Protein AF-A0A7C5YAV9-F1 (afdb_monomer)

Mean predicted aligned error: 12.01 Å

Radius of gyration: 31.58 Å; Cα contacts (8 Å, |Δi|>4): 943; chains: 1; bounding box: 75×51×92 Å

pLDDT: mean 89.32, std 7.73, range [30.41, 98.19]

Foldseek 3Di:
DVCVVVVQDDPHDGDPNVVLQVQQDDPPASHHPDFAWEWEQDPVRDTDTDDGHHLVCQFWAAWAQAQDPVVQWGFQDFAADDPVSAHTRHTYTYHQPPVTQCVRVLCVVVLVVQCVVCVVLVHHDDRSVCVVVVQKGKGWDKDKDADAAFKDKMKIGTDWMKIKGWDPAWDWDDQPNDIDTHTDIDIDTRPDDTGHMGMDMKGKHKFKDQLPDDPLLLVLLVLLLLLLCCPPVVDDLQQWAWDWDDDPSIIMIMIMGNDHDCPVVVDPLVVSLVSLVPDDDDPVSLVSSCVRPVVSSVVCVVVSVPCVSNSVSNNSVSVRVQQVQWDWFDFVPDTDIFGQFDLVVLEKEKDKAWFALDPVFLKTKIKIWMGNRDDIDIDIFIATNQETPDDPVVVVVVVVVSVVVVHAYEYAALVVRLVRCSSNNVVVSNVVVVVCVVVVRYDHLQVLVCVLVVDRDDLVRVCVSRVQDAPADPVNLVVVSVVSSVVVDDNVVRRVVPPVNVVNNSSRRVSVRSSSVVSSRRSVRSVVPPD

Organism: Caldiarchaeum subterraneum (NCBI:txid311458)

Structure (mmCIF, N/CA/C/O backbone):
data_AF-A0A7C5YAV9-F1
#
_entry.id   AF-A0A7C5YAV9-F1
#
loop_
_atom_site.group_PDB
_atom_site.id
_atom_site.type_symbol
_atom_site.label_atom_id
_atom_site.label_alt_id
_atom_site.label_comp_id
_atom_site.label_asym_id
_atom_site.label_entity_id
_atom_site.label_seq_id
_atom_site.pdbx_PDB_ins_code
_atom_site.Cartn_x
_atom_site.Cartn_y
_atom_site.Cartn_z
_atom_site.occupancy
_atom_site.B_iso_or_equiv
_atom_site.auth_seq_id
_atom_site.auth_comp_id
_atom_site.auth_asym_id
_atom_site.auth_atom_id
_atom_site.pdbx_PDB_model_num
ATOM 1 N N . MET A 1 1 ? -4.143 15.969 16.681 1.00 59.38 1 MET A N 1
ATOM 2 C CA . MET A 1 1 ? -4.217 14.499 16.832 1.00 59.38 1 MET A CA 1
ATOM 3 C C . MET A 1 1 ? -3.298 13.827 15.828 1.00 59.38 1 MET A C 1
ATOM 5 O O . MET A 1 1 ? -2.277 13.326 16.264 1.00 59.38 1 MET A O 1
ATOM 9 N N . PHE A 1 2 ? -3.525 14.004 14.522 1.00 70.06 2 PHE A N 1
ATOM 10 C CA . PHE A 1 2 ? -2.700 13.416 13.451 1.00 70.06 2 PHE A CA 1
ATOM 11 C C . PHE A 1 2 ? -1.171 13.583 13.608 1.00 70.06 2 PHE A C 1
ATOM 13 O O . PHE A 1 2 ? -0.433 12.607 13.569 1.00 70.06 2 PHE A O 1
ATOM 20 N N . LEU A 1 3 ? -0.667 14.796 13.882 1.00 77.19 3 LEU A N 1
ATOM 21 C CA . LEU A 1 3 ? 0.782 15.008 14.066 1.00 77.19 3 LEU A CA 1
ATOM 22 C C . LEU A 1 3 ? 1.363 14.291 15.301 1.00 77.19 3 LEU A C 1
ATOM 24 O O . LEU A 1 3 ? 2.540 13.940 15.287 1.00 77.19 3 LEU A O 1
ATOM 28 N N . ARG A 1 4 ? 0.562 14.056 16.351 1.00 77.88 4 ARG A N 1
ATOM 29 C CA . ARG A 1 4 ? 0.992 13.296 17.541 1.00 77.88 4 ARG A CA 1
ATOM 30 C C . ARG A 1 4 ? 1.054 11.805 17.254 1.00 77.88 4 ARG A C 1
ATOM 32 O O . ARG A 1 4 ? 2.011 11.157 17.655 1.00 77.88 4 ARG A O 1
ATOM 39 N N . GLU A 1 5 ? 0.068 11.284 16.528 1.00 76.00 5 GLU A N 1
ATOM 40 C CA . GLU A 1 5 ? 0.023 9.881 16.094 1.00 76.00 5 GLU A CA 1
ATOM 41 C C . GLU A 1 5 ? 1.211 9.531 15.188 1.00 76.00 5 GLU A C 1
ATOM 43 O O . GLU A 1 5 ? 1.797 8.462 15.323 1.00 76.00 5 GLU A O 1
ATOM 48 N N . LEU A 1 6 ? 1.638 10.472 14.340 1.00 73.00 6 LEU A N 1
ATOM 49 C CA . LEU A 1 6 ? 2.844 10.339 13.514 1.00 73.00 6 LEU A CA 1
ATOM 50 C C . LEU A 1 6 ? 4.156 10.623 14.271 1.00 73.00 6 LEU A C 1
ATOM 52 O O . LEU A 1 6 ? 5.236 10.582 13.679 1.00 73.00 6 LEU A O 1
ATOM 56 N N . GLY A 1 7 ? 4.094 10.966 15.562 1.00 82.06 7 GLY A N 1
ATOM 57 C CA . GLY A 1 7 ? 5.267 11.323 16.364 1.00 82.06 7 GLY A CA 1
ATOM 58 C C . GLY A 1 7 ? 5.987 12.595 15.894 1.00 82.06 7 GLY A C 1
ATOM 59 O O . GLY A 1 7 ? 7.171 12.780 16.189 1.00 82.06 7 GLY A O 1
ATOM 60 N N . LEU A 1 8 ? 5.308 13.469 15.144 1.00 84.44 8 LEU A N 1
ATOM 61 C CA . LEU A 1 8 ? 5.834 14.743 14.634 1.00 84.44 8 LEU A CA 1
ATOM 62 C C . LEU A 1 8 ? 5.650 15.893 15.633 1.00 84.44 8 LEU A C 1
ATOM 64 O O . LEU A 1 8 ? 6.381 16.879 15.576 1.00 84.44 8 LEU A O 1
ATOM 68 N N . GLU A 1 9 ? 4.716 15.769 16.573 1.00 89.12 9 GLU A N 1
ATOM 69 C CA . GLU A 1 9 ? 4.463 16.750 17.631 1.00 89.12 9 GLU A CA 1
ATOM 70 C C . GLU A 1 9 ? 4.343 16.066 18.997 1.00 89.12 9 GLU A C 1
ATOM 72 O O . GLU A 1 9 ? 3.747 14.997 19.113 1.00 89.12 9 GLU A O 1
ATOM 77 N N . SER A 1 10 ? 4.912 16.697 20.024 1.00 86.81 10 SER A N 1
ATOM 78 C CA . SER A 1 10 ? 4.734 16.345 21.434 1.00 86.81 10 SER A CA 1
ATOM 79 C C . SER A 1 10 ? 4.568 17.633 22.231 1.00 86.81 10 SER A C 1
ATOM 81 O O . SER A 1 10 ? 5.338 18.575 22.044 1.00 86.81 10 SER A O 1
ATOM 83 N N . ASP A 1 11 ? 3.575 17.673 23.119 1.00 84.75 11 ASP A N 1
ATOM 84 C CA . ASP A 1 11 ? 3.366 18.757 24.092 1.00 84.75 11 ASP A CA 1
ATOM 85 C C . ASP A 1 11 ? 3.339 20.181 23.502 1.00 84.75 11 ASP A C 1
ATOM 87 O O . ASP A 1 11 ? 3.795 21.145 24.112 1.00 84.75 11 ASP A O 1
ATOM 91 N N . GLY A 1 12 ? 2.780 20.330 22.301 1.00 82.00 12 GLY A N 1
ATOM 92 C CA . GLY A 1 12 ? 2.641 21.603 21.595 1.00 82.00 12 GLY A CA 1
ATOM 93 C C . GLY A 1 12 ? 3.882 22.030 20.807 1.00 82.00 12 GLY A C 1
ATOM 94 O O . GLY A 1 12 ? 3.889 23.129 20.254 1.00 82.00 12 GLY A O 1
ATOM 95 N N . ALA A 1 13 ? 4.917 21.187 20.723 1.00 86.62 13 ALA A N 1
ATOM 96 C CA . ALA A 1 13 ? 6.144 21.458 19.981 1.00 86.62 13 ALA A CA 1
ATOM 97 C C . ALA A 1 13 ? 6.459 20.356 18.960 1.00 86.62 13 ALA A C 1
ATOM 99 O O . ALA A 1 13 ? 6.230 19.169 19.190 1.00 86.62 13 ALA A O 1
ATOM 100 N N . LEU A 1 14 ? 7.051 20.744 17.825 1.00 87.38 14 LEU A N 1
ATOM 101 C CA . LEU A 1 14 ? 7.543 19.771 16.853 1.00 87.38 14 LEU A CA 1
ATOM 102 C C . LEU A 1 14 ? 8.675 18.939 17.464 1.00 87.38 14 LEU A C 1
ATOM 104 O O . LEU A 1 14 ? 9.670 19.482 17.963 1.00 87.38 14 LEU A O 1
ATOM 108 N N . THR A 1 15 ? 8.550 17.620 17.350 1.00 89.69 15 THR A N 1
ATOM 109 C CA . THR A 1 15 ? 9.641 16.686 17.636 1.00 89.69 15 THR A CA 1
ATOM 110 C C . THR A 1 15 ? 10.769 16.883 16.618 1.00 89.69 15 THR A C 1
ATOM 112 O O . THR A 1 15 ? 10.635 17.629 15.644 1.00 89.69 15 THR A O 1
ATOM 115 N N . GLN A 1 16 ? 11.903 16.198 16.789 1.00 85.56 16 GLN A N 1
ATOM 116 C CA . GLN A 1 16 ? 12.960 16.237 15.774 1.00 85.56 16 GLN A CA 1
ATOM 117 C C . GLN A 1 16 ? 12.449 15.772 14.398 1.00 85.56 16 GLN A C 1
ATOM 119 O O . GLN A 1 16 ? 12.814 16.357 13.379 1.00 85.56 16 GLN A O 1
ATOM 124 N N . ASN A 1 17 ? 11.560 14.776 14.377 1.00 81.94 17 ASN A N 1
ATOM 125 C CA . ASN A 1 17 ? 10.916 14.301 13.156 1.00 81.94 17 ASN A CA 1
ATOM 126 C C . ASN A 1 17 ? 9.983 15.365 12.573 1.00 81.94 17 ASN A C 1
ATOM 128 O O . ASN A 1 17 ? 10.038 15.609 11.372 1.00 81.94 17 ASN A O 1
ATOM 132 N N . GLY A 1 18 ? 9.210 16.062 13.411 1.00 86.00 18 GLY A N 1
ATOM 133 C CA . GLY A 1 18 ? 8.367 17.178 12.973 1.00 86.00 18 GLY A CA 1
ATOM 134 C C . GLY A 1 18 ? 9.159 18.338 12.374 1.00 86.00 18 GLY A C 1
ATOM 135 O O . GLY A 1 18 ? 8.798 18.856 11.321 1.00 86.00 18 GLY A O 1
ATOM 136 N N . LYS A 1 19 ? 10.287 18.711 12.991 1.00 87.19 19 LYS A N 1
ATOM 137 C CA . LYS A 1 19 ? 11.187 19.748 12.458 1.00 87.19 19 LYS A CA 1
ATOM 138 C C . LYS A 1 19 ? 11.809 19.325 11.130 1.00 87.19 19 LYS A C 1
ATOM 140 O O . LYS A 1 19 ? 11.861 20.124 10.201 1.00 87.19 19 LYS A O 1
ATOM 145 N N . ASN A 1 20 ? 12.256 18.073 11.030 1.00 82.25 20 ASN A N 1
ATOM 146 C CA . ASN A 1 20 ? 12.792 17.527 9.787 1.00 82.25 20 ASN A CA 1
ATOM 147 C C . ASN A 1 20 ? 11.730 17.493 8.684 1.00 82.25 20 ASN A C 1
ATOM 149 O O . ASN A 1 20 ? 12.048 17.820 7.546 1.00 82.25 20 ASN A O 1
ATOM 153 N N . ALA A 1 21 ? 10.489 17.129 9.016 1.00 82.88 21 ALA A N 1
ATOM 154 C CA . ALA A 1 21 ? 9.389 17.128 8.064 1.00 82.88 21 ALA A CA 1
ATOM 155 C C . ALA A 1 21 ? 9.089 18.538 7.557 1.00 82.88 21 ALA A C 1
ATOM 157 O O . ALA A 1 21 ? 9.045 18.751 6.352 1.00 82.88 21 ALA A O 1
ATOM 158 N N . TRP A 1 22 ? 9.004 19.517 8.461 1.00 83.88 22 TRP A N 1
ATOM 159 C CA . TRP A 1 22 ? 8.814 20.920 8.095 1.00 83.88 22 TRP A CA 1
ATOM 160 C C . TRP A 1 22 ? 9.917 21.452 7.167 1.00 83.88 22 TRP A C 1
ATOM 162 O O . TRP A 1 22 ? 9.627 22.141 6.197 1.00 83.88 22 TRP A O 1
ATOM 172 N N . LEU A 1 23 ? 11.181 21.107 7.432 1.00 82.56 23 LEU A N 1
ATOM 173 C CA . LEU A 1 23 ? 12.323 21.537 6.613 1.00 82.56 23 LEU A CA 1
ATOM 174 C C . LEU A 1 23 ? 12.375 20.889 5.224 1.00 82.56 23 LEU A C 1
ATOM 176 O O . LEU A 1 23 ? 13.027 21.429 4.332 1.00 82.56 23 LEU A O 1
ATOM 180 N N . LYS A 1 24 ? 11.759 19.716 5.067 1.00 83.19 24 LYS A N 1
ATOM 181 C CA . LYS A 1 24 ? 11.771 18.939 3.824 1.00 83.19 24 LYS A CA 1
ATOM 182 C C . LYS A 1 24 ? 10.514 19.111 2.983 1.00 83.19 24 LYS A C 1
ATOM 184 O O . LYS A 1 24 ? 10.499 18.679 1.839 1.00 83.19 24 LYS A O 1
ATOM 189 N N . MET A 1 25 ? 9.461 19.694 3.547 1.00 80.00 25 MET A N 1
ATOM 190 C CA . MET A 1 25 ? 8.178 19.852 2.877 1.00 80.00 25 MET A CA 1
ATOM 191 C C . MET A 1 25 ? 8.297 20.897 1.760 1.00 80.00 25 MET A C 1
ATOM 193 O O . MET A 1 25 ? 8.152 22.094 2.002 1.00 80.00 25 MET A O 1
ATOM 197 N N . ASN A 1 26 ? 8.580 20.437 0.542 1.00 72.81 26 ASN A N 1
ATOM 198 C CA . ASN A 1 26 ? 8.627 21.254 -0.668 1.00 72.81 26 ASN A CA 1
ATOM 199 C C . ASN A 1 26 ? 7.556 20.803 -1.667 1.00 72.81 26 ASN A C 1
ATOM 201 O O . ASN A 1 26 ? 7.001 19.716 -1.557 1.00 72.81 26 ASN A O 1
ATOM 205 N N . PHE A 1 27 ? 7.274 21.648 -2.660 1.00 65.25 27 PHE A N 1
ATOM 206 C CA . PHE A 1 27 ? 6.243 21.385 -3.672 1.00 65.25 27 PHE A CA 1
ATOM 207 C C . PHE A 1 27 ? 6.517 20.157 -4.550 1.00 65.25 27 PHE A C 1
ATOM 209 O O . PHE A 1 27 ? 5.569 19.569 -5.054 1.00 65.25 27 PHE A O 1
ATOM 216 N N . TYR A 1 28 ? 7.788 19.804 -4.758 1.00 66.88 28 TYR A N 1
ATOM 217 C CA . TYR A 1 28 ? 8.193 18.798 -5.747 1.00 66.88 28 TYR A CA 1
ATOM 218 C C . TYR A 1 28 ? 8.819 17.541 -5.139 1.00 66.88 28 TYR A C 1
ATOM 220 O O . TYR A 1 28 ? 8.929 16.535 -5.828 1.00 66.88 28 TYR A O 1
ATOM 228 N N . GLU A 1 29 ? 9.249 17.592 -3.877 1.00 77.69 29 GLU A N 1
ATOM 229 C CA . GLU A 1 29 ? 9.851 16.452 -3.183 1.00 77.69 29 GLU A CA 1
ATOM 230 C C . GLU A 1 29 ? 9.916 16.681 -1.671 1.00 77.69 29 GLU A C 1
ATOM 232 O O . GLU A 1 29 ? 10.023 17.815 -1.196 1.00 77.69 29 GLU A O 1
ATOM 237 N N . PHE A 1 30 ? 9.945 15.591 -0.907 1.00 82.75 30 PHE A N 1
ATOM 238 C CA . PHE A 1 30 ? 10.221 15.621 0.525 1.00 82.75 30 PHE A CA 1
ATOM 239 C C . PHE A 1 30 ? 11.737 15.593 0.822 1.00 82.75 30 PHE A C 1
ATOM 241 O O . PHE A 1 30 ? 12.285 14.659 1.421 1.00 82.75 30 PHE A O 1
ATOM 248 N N . ALA A 1 31 ? 12.452 16.640 0.409 1.00 83.44 31 ALA A N 1
ATOM 249 C CA . ALA A 1 31 ? 13.910 16.761 0.535 1.00 83.44 31 ALA A CA 1
ATOM 250 C C . ALA A 1 31 ? 14.339 18.185 0.945 1.00 83.44 31 ALA A C 1
ATOM 252 O O . ALA A 1 31 ? 13.501 19.077 0.995 1.00 83.44 31 ALA A O 1
ATOM 253 N N . PRO A 1 32 ? 15.613 18.447 1.300 1.00 80.62 32 PRO A N 1
ATOM 254 C CA . PRO A 1 32 ? 16.084 19.812 1.543 1.00 80.62 32 PRO A CA 1
ATOM 255 C C . PRO A 1 32 ? 15.843 20.739 0.333 1.00 80.62 32 PRO A C 1
ATOM 257 O O . PRO A 1 32 ? 15.923 20.273 -0.798 1.00 80.62 32 PRO A O 1
ATOM 260 N N . PRO A 1 33 ? 15.642 22.056 0.532 1.00 78.75 33 PRO A N 1
ATOM 261 C CA . PRO A 1 33 ? 15.220 22.991 -0.523 1.00 78.75 33 PRO A CA 1
ATOM 262 C C . PRO A 1 33 ? 16.325 23.358 -1.537 1.00 78.75 33 PRO A C 1
ATOM 264 O O . PRO A 1 33 ? 16.240 24.382 -2.212 1.00 78.75 33 PRO A O 1
ATOM 267 N N . TYR A 1 34 ? 17.397 22.570 -1.620 1.00 83.19 34 TYR A N 1
ATOM 268 C CA . TYR A 1 34 ? 18.500 22.766 -2.555 1.00 83.19 34 TYR A CA 1
ATOM 269 C C . TYR A 1 34 ? 18.697 21.514 -3.410 1.00 83.19 34 TYR A C 1
ATOM 271 O O . TYR A 1 34 ? 18.717 20.391 -2.899 1.00 83.19 34 TYR A O 1
ATOM 279 N N . GLY A 1 35 ? 18.881 21.736 -4.712 1.00 85.94 35 GLY A N 1
ATOM 280 C CA . GLY A 1 35 ? 19.121 20.677 -5.682 1.00 85.94 35 GLY A CA 1
ATOM 281 C C . GLY A 1 35 ? 20.553 20.146 -5.657 1.00 85.94 35 GLY A C 1
ATOM 282 O O . GLY A 1 35 ? 21.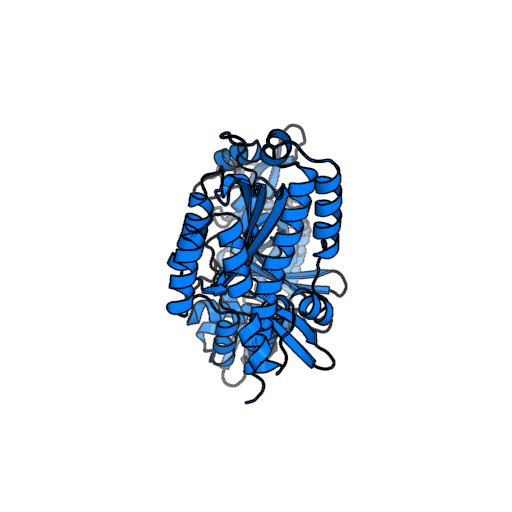476 20.726 -5.070 1.00 85.94 35 GLY A O 1
ATOM 283 N N . ILE A 1 36 ? 20.730 19.018 -6.326 1.00 92.12 36 ILE A N 1
ATOM 284 C CA . ILE A 1 36 ? 22.006 18.354 -6.551 1.00 92.12 36 ILE A CA 1
ATOM 285 C C . ILE A 1 36 ? 22.640 18.959 -7.804 1.00 92.12 36 ILE A C 1
ATOM 287 O O . ILE A 1 36 ? 21.991 19.106 -8.841 1.00 92.12 36 ILE A O 1
ATOM 291 N N . LYS A 1 37 ? 23.920 19.328 -7.716 1.00 95.62 37 LYS A N 1
ATOM 292 C CA . LYS A 1 37 ? 24.609 19.994 -8.825 1.00 95.62 37 LYS A CA 1
ATOM 293 C C . LYS A 1 37 ? 24.788 19.052 -10.008 1.00 95.62 37 LYS A C 1
ATOM 295 O O . LYS A 1 37 ? 25.087 17.877 -9.828 1.00 95.62 37 LYS A O 1
ATOM 300 N N . ARG A 1 38 ? 24.671 19.572 -11.224 1.00 96.44 38 ARG A N 1
ATOM 301 C CA . ARG A 1 38 ? 24.863 18.791 -12.446 1.00 96.44 38 ARG A CA 1
ATOM 302 C C . ARG A 1 38 ? 25.878 19.482 -13.341 1.00 96.44 38 ARG A C 1
ATOM 304 O O . ARG A 1 38 ? 25.714 20.647 -13.686 1.00 96.44 38 ARG A O 1
ATOM 311 N N . TRP A 1 39 ? 26.924 18.765 -13.732 1.00 97.06 39 TRP A N 1
ATOM 312 C CA . TRP A 1 39 ? 27.980 19.293 -14.595 1.00 97.06 39 TRP A CA 1
ATOM 313 C C . TRP A 1 39 ? 28.096 18.493 -15.877 1.00 97.06 39 TRP A C 1
ATOM 315 O O . TRP A 1 39 ? 27.915 17.282 -15.875 1.00 97.06 39 TRP A O 1
ATOM 325 N N . ARG A 1 40 ? 28.476 19.166 -16.959 1.00 96.06 40 ARG A N 1
ATOM 326 C CA . ARG A 1 40 ? 28.846 18.540 -18.224 1.00 96.06 40 ARG A CA 1
ATOM 327 C C . ARG A 1 40 ? 30.333 18.708 -18.485 1.00 96.06 40 ARG A C 1
ATOM 329 O O . ARG A 1 40 ? 30.847 19.820 -18.368 1.00 96.06 40 ARG A O 1
ATOM 336 N N . VAL A 1 41 ? 30.998 17.636 -18.899 1.00 95.50 41 VAL A N 1
ATOM 337 C CA . VAL A 1 41 ? 32.387 17.697 -19.360 1.00 95.50 41 VAL A CA 1
ATOM 338 C C . VAL A 1 41 ? 32.430 18.260 -20.786 1.00 95.50 41 VAL A C 1
ATOM 340 O O . VAL A 1 41 ? 31.816 17.707 -21.699 1.00 95.50 41 VAL A O 1
ATOM 343 N N . GLY A 1 42 ? 33.157 19.357 -20.980 1.00 90.12 42 GLY A N 1
ATOM 344 C CA . GLY A 1 42 ? 33.438 19.960 -22.280 1.00 90.12 42 GLY A CA 1
ATOM 345 C C . GLY A 1 42 ? 34.455 19.162 -23.099 1.00 90.12 42 GLY A C 1
ATOM 346 O O . GLY A 1 42 ? 35.095 18.222 -22.610 1.00 90.12 42 GLY A O 1
ATOM 347 N N . ASP A 1 43 ? 34.622 19.548 -24.363 1.00 83.94 43 ASP A N 1
ATOM 348 C CA . ASP A 1 43 ? 35.590 18.917 -25.270 1.00 83.94 43 ASP A CA 1
ATOM 349 C C . ASP A 1 43 ? 37.040 19.139 -24.807 1.00 83.94 43 ASP A C 1
ATOM 351 O O . ASP A 1 43 ? 37.878 18.248 -24.941 1.00 83.94 43 ASP A O 1
ATOM 355 N N . ASP A 1 44 ? 37.304 20.283 -24.171 1.00 85.38 44 ASP A N 1
ATOM 356 C CA . ASP A 1 44 ? 38.575 20.664 -23.543 1.00 85.38 44 ASP A CA 1
ATOM 357 C C . ASP A 1 44 ? 38.782 20.060 -22.139 1.00 85.38 44 ASP A C 1
ATOM 359 O O . ASP A 1 44 ? 39.811 20.291 -21.507 1.00 85.38 44 ASP A O 1
ATOM 363 N N . GLY A 1 45 ? 37.813 19.285 -21.639 1.00 82.00 45 GLY A N 1
ATOM 364 C CA . GLY A 1 45 ? 37.829 18.702 -20.295 1.00 82.00 45 GLY A CA 1
ATOM 365 C C . GLY A 1 45 ? 37.334 19.639 -19.188 1.00 82.00 45 GLY A C 1
ATOM 366 O O . GLY A 1 45 ? 37.304 19.232 -18.026 1.00 82.00 45 GLY A O 1
ATOM 367 N N . SER A 1 46 ? 36.919 20.868 -19.515 1.00 91.25 46 SER A N 1
ATOM 368 C CA . SER A 1 46 ? 36.326 21.792 -18.543 1.00 91.25 46 SER A CA 1
ATOM 369 C C . SER A 1 46 ? 34.950 21.310 -18.063 1.00 91.25 46 SER A C 1
ATOM 371 O O . SER A 1 46 ? 34.267 20.545 -18.741 1.00 91.25 46 SER A O 1
ATOM 373 N N . LEU A 1 47 ? 34.522 21.748 -16.876 1.00 93.56 47 LEU A N 1
ATOM 374 C CA . LEU A 1 47 ? 33.193 21.433 -16.344 1.00 93.56 47 LEU A CA 1
ATOM 375 C C . LEU A 1 47 ? 32.258 22.623 -16.527 1.00 93.56 47 LEU A C 1
ATOM 377 O O . LEU A 1 47 ? 32.440 23.673 -15.910 1.00 93.56 47 LEU A O 1
ATOM 381 N N . ARG A 1 48 ? 31.220 22.437 -17.340 1.00 93.69 48 ARG A N 1
ATOM 382 C CA . ARG A 1 48 ? 30.140 23.405 -17.524 1.00 93.69 48 ARG A CA 1
ATOM 383 C C . ARG A 1 48 ? 28.985 23.075 -16.588 1.00 93.69 48 ARG A C 1
ATOM 385 O O . ARG A 1 48 ? 28.550 21.930 -16.526 1.00 93.69 48 ARG A O 1
ATOM 392 N N . ASN A 1 49 ? 28.464 24.077 -15.889 1.00 94.75 49 ASN A N 1
ATOM 393 C CA . ASN A 1 49 ? 27.294 23.894 -15.037 1.00 94.75 49 ASN A CA 1
ATOM 394 C C . ASN A 1 49 ? 26.018 23.710 -15.880 1.00 94.75 49 ASN A C 1
ATOM 396 O O . ASN A 1 49 ? 25.829 24.419 -16.874 1.00 94.75 49 ASN A O 1
ATOM 400 N N . LEU A 1 50 ? 25.167 22.772 -15.475 1.00 94.88 50 LEU A N 1
ATOM 401 C CA . LEU A 1 50 ? 23.809 22.568 -15.979 1.00 94.88 50 LEU A CA 1
ATOM 402 C C . LEU A 1 50 ? 22.801 22.927 -14.876 1.00 94.88 50 LEU A C 1
ATOM 404 O O . LEU A 1 50 ? 23.188 23.267 -13.760 1.00 94.88 50 LEU A O 1
ATOM 408 N N . GLU A 1 51 ? 21.504 22.875 -15.185 1.00 92.81 51 GLU A N 1
ATOM 409 C CA . GLU A 1 51 ? 20.461 23.042 -14.165 1.00 92.81 51 GLU A CA 1
ATOM 410 C C . GLU A 1 51 ? 20.573 21.934 -13.113 1.00 92.81 51 GLU A C 1
ATOM 412 O O . GLU A 1 51 ? 20.783 20.767 -13.472 1.00 92.81 51 GLU A O 1
ATOM 417 N N . ASP A 1 52 ? 20.452 22.322 -11.842 1.00 93.19 52 ASP A N 1
ATOM 418 C CA . ASP A 1 52 ? 20.428 21.405 -10.704 1.00 93.19 52 ASP A CA 1
ATOM 419 C C . ASP A 1 52 ? 19.268 20.406 -10.846 1.00 93.19 52 ASP A C 1
ATOM 421 O O . ASP A 1 52 ? 18.225 20.721 -11.418 1.00 93.19 52 ASP A O 1
ATOM 425 N N . ILE A 1 53 ? 19.447 19.212 -10.289 1.00 92.94 53 ILE A N 1
ATOM 426 C CA . ILE A 1 53 ? 18.435 18.148 -10.282 1.00 92.94 53 ILE A CA 1
ATOM 427 C C . ILE A 1 53 ? 17.859 17.968 -8.874 1.00 92.94 53 ILE A C 1
ATOM 429 O O . ILE A 1 53 ? 18.513 18.309 -7.882 1.00 92.94 53 ILE A O 1
ATOM 433 N N . SER A 1 54 ? 16.648 17.425 -8.773 1.00 91.19 54 SER A N 1
ATOM 434 C CA . SER A 1 54 ? 16.040 17.076 -7.484 1.00 91.19 54 SER A CA 1
ATOM 435 C C . SER A 1 54 ? 16.700 15.833 -6.860 1.00 91.19 54 SER A C 1
ATOM 437 O O . SER A 1 54 ? 17.444 15.099 -7.523 1.00 91.19 54 SER A O 1
ATOM 439 N N . HIS A 1 55 ? 16.453 15.581 -5.571 1.00 89.38 55 HIS A N 1
ATOM 440 C CA . HIS A 1 55 ? 16.897 14.347 -4.902 1.00 89.38 55 HIS A CA 1
ATOM 441 C C . HIS A 1 55 ? 16.154 13.124 -5.445 1.00 89.38 55 HIS A C 1
ATOM 443 O O . HIS A 1 55 ? 16.753 12.051 -5.546 1.00 89.38 55 HIS A O 1
ATOM 449 N N . VAL A 1 56 ? 14.893 13.295 -5.848 1.00 89.69 56 VAL A N 1
ATOM 450 C CA . VAL A 1 56 ? 14.120 12.273 -6.575 1.00 89.69 56 VAL A CA 1
ATOM 451 C C . VAL A 1 56 ? 14.750 11.988 -7.940 1.00 89.69 56 VAL A C 1
ATOM 453 O O . VAL A 1 56 ? 15.059 10.838 -8.244 1.00 89.69 56 VAL A O 1
ATOM 456 N N . ASP A 1 57 ? 15.048 13.021 -8.735 1.00 92.56 57 ASP A N 1
ATOM 457 C CA . ASP A 1 57 ? 15.645 12.861 -10.067 1.00 92.56 57 ASP A CA 1
ATOM 458 C C . ASP A 1 57 ? 17.019 12.188 -10.002 1.00 92.56 57 ASP A C 1
ATOM 460 O O . ASP A 1 57 ? 17.342 11.385 -10.877 1.00 92.56 57 ASP A O 1
ATOM 464 N N . LEU A 1 58 ? 17.827 12.459 -8.967 1.00 93.69 58 LEU A N 1
ATOM 465 C CA . LEU A 1 58 ? 19.067 11.713 -8.742 1.00 93.69 58 LEU A CA 1
ATOM 466 C C . LEU A 1 58 ? 18.796 10.206 -8.758 1.00 93.69 58 LEU A C 1
ATOM 468 O O . LEU A 1 58 ? 19.451 9.471 -9.495 1.00 93.69 58 LEU A O 1
ATOM 472 N N . VAL A 1 59 ? 17.844 9.755 -7.943 1.00 92.69 59 VAL A N 1
ATOM 473 C CA . VAL A 1 59 ? 17.533 8.334 -7.760 1.00 92.69 59 VAL A CA 1
ATOM 474 C C . VAL A 1 59 ? 16.880 7.745 -9.011 1.00 92.69 59 VAL A C 1
ATOM 476 O O . VAL A 1 59 ? 17.272 6.663 -9.436 1.00 92.69 59 VAL A O 1
ATOM 479 N N . GLU A 1 60 ? 15.941 8.457 -9.631 1.00 92.06 60 GLU A N 1
ATOM 480 C CA . GLU A 1 60 ? 15.115 7.922 -10.722 1.00 92.06 60 GLU A CA 1
ATOM 481 C C . GLU A 1 60 ? 15.713 8.098 -12.123 1.00 92.06 60 GLU A C 1
ATOM 483 O O . GLU A 1 60 ? 15.360 7.350 -13.036 1.00 92.06 60 GLU A O 1
ATOM 488 N N . LYS A 1 61 ? 16.591 9.092 -12.321 1.00 94.25 61 LYS A N 1
ATOM 489 C CA . LYS A 1 61 ? 17.041 9.529 -13.659 1.00 94.25 61 LYS A CA 1
ATOM 490 C C . LYS A 1 61 ? 18.554 9.709 -13.792 1.00 94.25 61 LYS A C 1
ATOM 492 O O . LYS A 1 61 ? 19.077 9.504 -14.883 1.00 94.25 61 LYS A O 1
ATOM 497 N N . PHE A 1 62 ? 19.271 10.067 -12.724 1.00 96.00 62 PHE A N 1
ATOM 498 C CA . PHE A 1 62 ? 20.683 10.473 -12.805 1.00 96.00 62 PHE A CA 1
ATOM 499 C C . PHE A 1 62 ? 21.628 9.579 -11.992 1.00 96.00 62 PHE A C 1
ATOM 501 O O . PHE A 1 62 ? 22.306 10.023 -11.067 1.00 96.00 62 PHE A O 1
ATOM 508 N N . GLN A 1 63 ? 21.724 8.314 -12.392 1.00 96.50 63 GLN A N 1
ATOM 509 C CA . GLN A 1 63 ? 22.704 7.354 -11.873 1.00 96.50 63 GLN A CA 1
ATOM 510 C C . GLN A 1 63 ? 23.853 7.156 -12.866 1.00 96.50 63 GLN A C 1
ATOM 512 O O . GLN A 1 63 ? 23.626 7.335 -14.060 1.00 96.50 63 GLN A O 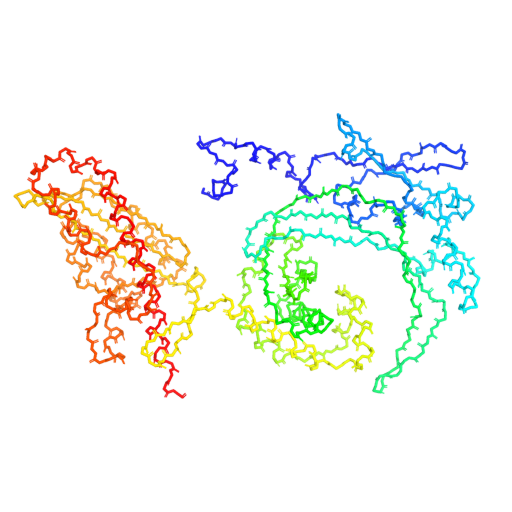1
ATOM 517 N N . PRO A 1 64 ? 25.069 6.766 -12.441 1.00 96.00 64 PRO A N 1
ATOM 518 C CA . PRO A 1 64 ? 26.133 6.415 -13.378 1.00 96.00 64 PRO A CA 1
ATOM 519 C C . PRO A 1 64 ? 25.650 5.398 -14.420 1.00 96.00 64 PRO A C 1
ATOM 521 O O . PRO A 1 64 ? 24.962 4.436 -14.094 1.00 96.00 64 PRO A O 1
ATOM 524 N N . GLY A 1 65 ? 25.959 5.650 -15.688 1.00 95.88 65 GLY A N 1
ATOM 525 C CA . GLY A 1 65 ? 25.437 4.890 -16.819 1.00 95.88 65 GLY A CA 1
ATOM 526 C C . GLY A 1 65 ? 24.088 5.364 -17.354 1.00 95.88 65 GLY A C 1
ATOM 527 O O . GLY A 1 65 ? 23.735 4.990 -18.470 1.00 95.88 65 GLY A O 1
ATOM 528 N N . ALA A 1 66 ? 23.331 6.190 -16.632 1.00 97.25 66 ALA A N 1
ATOM 529 C CA . ALA A 1 66 ? 22.069 6.719 -17.134 1.00 97.25 66 ALA A CA 1
ATOM 530 C C . ALA A 1 66 ? 22.319 7.755 -18.236 1.00 97.25 66 ALA A C 1
ATOM 532 O O . ALA A 1 66 ? 23.192 8.618 -18.121 1.00 97.25 66 ALA A O 1
ATOM 533 N N . ILE A 1 67 ? 21.554 7.664 -19.317 1.00 96.31 67 ILE A N 1
ATOM 534 C CA . ILE A 1 67 ? 21.555 8.640 -20.397 1.00 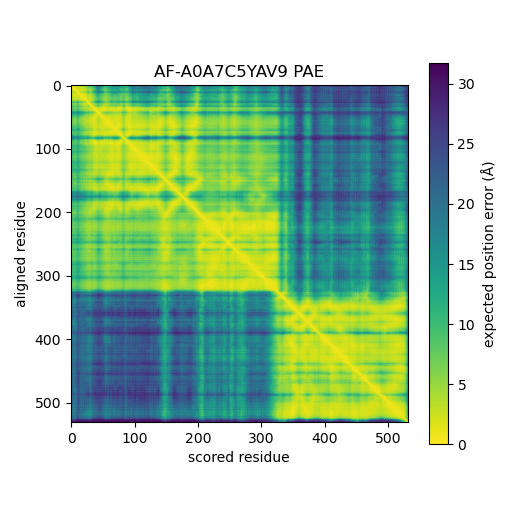96.31 67 ILE A CA 1
ATOM 535 C C . ILE A 1 67 ? 20.727 9.837 -19.926 1.00 96.31 67 ILE A C 1
ATOM 537 O O . ILE A 1 67 ? 19.561 9.669 -19.586 1.00 96.31 67 ILE A O 1
ATOM 541 N N . ASP A 1 68 ? 21.321 11.031 -19.927 1.00 95.00 68 ASP A N 1
ATOM 542 C CA . ASP A 1 68 ? 20.644 12.306 -19.690 1.00 95.00 68 ASP A CA 1
ATOM 543 C C . ASP A 1 68 ? 20.139 12.864 -21.031 1.00 95.00 68 ASP A C 1
ATOM 545 O O . ASP A 1 68 ? 20.931 13.432 -21.798 1.00 95.00 68 ASP A O 1
ATOM 549 N N . PRO A 1 69 ? 18.830 12.760 -21.335 1.00 89.56 69 PRO A N 1
ATOM 550 C CA . PRO A 1 69 ? 18.305 13.215 -22.614 1.00 89.56 69 PRO A CA 1
ATOM 551 C C . PRO A 1 69 ? 18.297 14.738 -22.737 1.00 89.56 69 PRO A C 1
ATOM 553 O O . PRO A 1 69 ? 18.305 15.261 -23.844 1.00 89.56 69 PRO A O 1
ATOM 556 N N . SER A 1 70 ? 18.297 15.464 -21.614 1.00 90.81 70 SER A N 1
ATOM 557 C CA . SER A 1 70 ? 18.278 16.932 -21.623 1.00 90.81 70 SER A CA 1
ATOM 558 C C . SER A 1 70 ? 19.630 17.537 -21.998 1.00 90.81 70 SER A C 1
ATOM 560 O O . SER A 1 70 ? 19.708 18.711 -22.362 1.00 90.81 70 SER A O 1
ATOM 562 N N . SER A 1 71 ? 20.701 16.742 -21.925 1.00 91.38 71 SER A N 1
ATOM 563 C CA . SER A 1 71 ? 22.041 17.163 -22.312 1.00 91.38 71 SER A CA 1
ATOM 564 C C . SER A 1 71 ? 22.689 16.263 -23.366 1.00 91.38 71 SER A C 1
ATOM 566 O O . SER A 1 71 ? 23.859 16.464 -23.665 1.00 91.38 71 SER A O 1
ATOM 568 N N . ASP A 1 72 ? 21.982 15.329 -24.005 1.00 91.06 72 ASP A N 1
ATOM 569 C CA . ASP A 1 72 ? 22.576 14.403 -24.990 1.00 91.06 72 ASP A CA 1
ATOM 570 C C . ASP A 1 72 ? 23.871 13.743 -24.462 1.00 91.06 72 ASP A C 1
ATOM 572 O O . ASP A 1 72 ? 24.929 13.773 -25.111 1.00 91.06 72 ASP A O 1
ATOM 576 N N . GLY A 1 73 ? 23.823 13.231 -23.232 1.00 94.50 73 GLY A N 1
ATOM 577 C CA . GLY A 1 73 ? 24.999 12.733 -22.522 1.00 94.50 73 GLY A CA 1
ATOM 578 C C . GLY A 1 73 ? 24.718 11.510 -21.660 1.00 94.50 73 GLY A C 1
ATOM 579 O O . GLY A 1 73 ? 23.584 11.059 -21.550 1.00 94.50 73 GLY A O 1
ATOM 580 N N . VAL A 1 74 ? 25.765 10.967 -21.046 1.00 96.69 74 VAL A N 1
ATOM 581 C CA . VAL A 1 74 ? 25.685 9.863 -20.080 1.00 96.69 74 VAL A CA 1
ATOM 582 C C . VAL A 1 74 ? 26.254 10.343 -18.758 1.00 96.69 74 VAL A C 1
ATOM 584 O O . VAL A 1 74 ? 27.312 10.970 -18.735 1.00 96.69 74 VAL A O 1
ATOM 587 N N . VAL A 1 75 ? 25.570 10.063 -17.655 1.00 97.31 75 VAL A N 1
ATOM 588 C CA . VAL A 1 75 ? 26.108 10.287 -16.314 1.00 97.31 75 VAL A CA 1
ATOM 589 C C . VAL A 1 75 ? 27.282 9.332 -16.113 1.00 97.31 75 VAL A C 1
ATOM 591 O O . VAL A 1 75 ? 27.122 8.117 -16.186 1.00 97.31 75 VAL A O 1
ATOM 594 N N . VAL A 1 76 ? 28.470 9.869 -15.873 1.00 95.81 76 VAL A N 1
ATOM 595 C CA . VAL A 1 76 ? 29.712 9.085 -15.748 1.00 95.81 76 VAL A CA 1
ATOM 596 C C . VAL A 1 76 ? 30.255 9.063 -14.324 1.00 95.81 76 VAL A C 1
ATOM 598 O O . VAL A 1 76 ? 31.003 8.161 -13.964 1.00 95.81 76 VAL A O 1
ATOM 601 N N . GLU A 1 77 ? 29.860 10.027 -13.493 1.00 94.19 77 GLU A N 1
ATOM 602 C CA . GLU A 1 77 ? 30.352 10.160 -12.123 1.00 94.19 77 GLU A CA 1
ATOM 603 C C . GLU A 1 77 ? 29.259 10.736 -11.219 1.00 94.19 77 GLU A C 1
ATOM 605 O O . GLU A 1 77 ? 28.535 11.659 -11.603 1.00 94.19 77 GLU A O 1
ATOM 610 N N . VAL A 1 78 ? 29.194 10.239 -9.985 1.00 94.06 78 VAL A N 1
ATOM 611 C CA . VAL A 1 78 ? 28.464 10.874 -8.885 1.00 94.06 78 VAL A CA 1
ATOM 612 C C . VAL A 1 78 ? 29.479 11.367 -7.862 1.00 94.06 78 VAL A C 1
ATOM 614 O O . VAL A 1 78 ? 30.278 10.598 -7.330 1.00 94.06 78 VAL A O 1
ATOM 617 N N . ARG A 1 79 ? 29.428 12.662 -7.555 1.00 93.25 79 ARG A N 1
ATOM 618 C CA . ARG A 1 79 ? 30.256 13.293 -6.531 1.00 93.25 79 ARG A CA 1
ATOM 619 C C . ARG A 1 79 ? 29.589 13.192 -5.179 1.00 93.25 79 ARG A C 1
ATOM 621 O O . ARG A 1 79 ? 28.442 13.599 -4.997 1.00 93.25 79 ARG A O 1
ATOM 628 N N . THR A 1 80 ? 30.349 12.708 -4.209 1.00 90.25 80 THR A N 1
ATOM 629 C CA . THR A 1 80 ? 29.917 12.592 -2.818 1.00 90.25 80 THR A CA 1
ATOM 630 C C . THR A 1 80 ? 30.724 13.510 -1.903 1.00 90.25 80 THR A C 1
ATOM 632 O O . THR A 1 80 ? 31.914 13.728 -2.120 1.00 90.25 80 THR A O 1
ATOM 635 N N . GLY A 1 81 ? 30.101 14.010 -0.839 1.00 83.25 81 GLY A N 1
ATOM 636 C CA . GLY A 1 81 ? 30.714 14.877 0.162 1.00 83.25 81 GLY A CA 1
ATOM 637 C C . GLY A 1 81 ? 30.183 14.654 1.583 1.00 83.25 81 GLY A C 1
ATOM 638 O O . GLY A 1 81 ? 29.558 13.638 1.910 1.00 83.25 81 GLY A O 1
ATOM 639 N N . GLY A 1 82 ? 30.460 15.628 2.455 1.00 74.12 82 GLY A N 1
ATOM 640 C CA . GLY A 1 82 ? 30.135 15.588 3.885 1.00 74.12 82 GLY A CA 1
ATOM 641 C C . GLY A 1 82 ? 31.124 14.761 4.718 1.00 74.12 82 GLY A C 1
ATOM 642 O O . GLY A 1 82 ? 31.971 14.051 4.186 1.00 74.12 82 GLY A O 1
ATOM 643 N N . LYS A 1 83 ? 31.000 14.816 6.055 1.00 65.50 83 LYS A N 1
ATOM 644 C CA . LYS A 1 83 ? 31.959 14.200 7.006 1.00 65.50 83 LYS A CA 1
ATOM 645 C C . LYS A 1 83 ? 32.191 12.692 6.812 1.00 65.50 83 LYS A C 1
ATOM 647 O O . LYS A 1 83 ? 33.182 12.173 7.307 1.00 65.50 83 LYS A O 1
ATOM 652 N N . LYS A 1 84 ? 31.266 11.989 6.148 1.00 69.25 84 LYS A N 1
ATOM 653 C CA . LYS A 1 84 ? 31.338 10.542 5.881 1.00 69.25 84 LYS A CA 1
ATOM 654 C C . LYS A 1 84 ? 31.379 10.186 4.386 1.00 69.25 84 LYS A C 1
ATOM 656 O O . LYS A 1 84 ? 31.324 9.003 4.082 1.00 69.25 84 LYS A O 1
ATOM 661 N N . GLY A 1 85 ? 31.406 11.167 3.473 1.00 67.62 85 GLY A N 1
ATOM 662 C CA . GLY A 1 85 ? 31.387 10.912 2.022 1.00 67.62 85 GLY A CA 1
ATOM 663 C C . GLY A 1 85 ? 30.114 10.221 1.513 1.00 67.62 85 GLY A C 1
ATOM 664 O O . GLY A 1 85 ? 30.163 9.499 0.531 1.00 67.62 85 GLY A O 1
ATOM 665 N N . ARG A 1 86 ? 28.981 10.378 2.210 1.00 72.06 86 ARG A N 1
ATOM 666 C CA . ARG A 1 86 ? 27.716 9.675 1.900 1.00 72.06 86 ARG A CA 1
ATOM 667 C C . ARG A 1 86 ? 26.647 10.565 1.278 1.00 72.06 86 ARG A C 1
ATOM 669 O O . ARG A 1 86 ? 25.601 10.066 0.889 1.00 72.06 86 ARG A O 1
ATOM 676 N N . VAL A 1 87 ? 26.873 11.876 1.244 1.00 82.38 87 VAL A N 1
ATOM 677 C CA . VAL A 1 87 ? 25.901 12.833 0.711 1.00 82.38 87 VAL A CA 1
ATOM 678 C C . VAL A 1 87 ? 26.268 13.111 -0.732 1.00 82.38 87 VAL A C 1
ATOM 680 O O . VAL A 1 87 ? 27.389 13.544 -0.985 1.00 82.38 87 VAL A O 1
ATOM 683 N N . VAL A 1 88 ? 25.351 12.881 -1.666 1.00 89.00 88 VAL A N 1
ATOM 684 C CA . VAL A 1 88 ? 25.568 13.253 -3.065 1.00 89.00 88 VAL A CA 1
ATOM 685 C C . VAL A 1 88 ? 25.540 14.774 -3.184 1.00 89.00 88 VAL A C 1
ATOM 687 O O . VAL A 1 88 ? 24.615 15.427 -2.707 1.00 89.00 88 VAL A O 1
ATOM 690 N N . THR A 1 89 ? 26.588 15.343 -3.772 1.00 90.00 89 THR A N 1
ATOM 691 C CA . THR A 1 89 ? 26.742 16.791 -3.975 1.00 90.00 89 THR A CA 1
ATOM 692 C C . THR A 1 89 ? 26.601 17.184 -5.437 1.00 90.00 89 THR A C 1
ATOM 694 O O . THR A 1 89 ? 26.284 18.339 -5.724 1.00 90.00 89 THR A O 1
ATOM 697 N N . GLY A 1 90 ? 26.789 16.240 -6.358 1.00 94.19 90 GLY A N 1
ATOM 698 C CA . GLY A 1 90 ? 26.453 16.445 -7.754 1.00 94.19 90 GLY A CA 1
ATOM 699 C C . GLY A 1 90 ? 26.737 15.258 -8.659 1.00 94.19 90 GLY A C 1
ATOM 700 O O . GLY A 1 90 ? 27.276 14.248 -8.218 1.00 94.19 90 GLY A O 1
ATOM 701 N N . VAL A 1 91 ? 26.389 15.400 -9.930 1.00 96.75 91 VAL A N 1
ATOM 702 C CA . VAL A 1 91 ? 26.581 14.394 -10.979 1.00 96.75 91 VAL A CA 1
ATOM 703 C C . VAL A 1 91 ? 27.335 15.004 -12.156 1.00 96.75 91 VAL A C 1
ATOM 705 O O . VAL A 1 91 ? 27.183 16.191 -12.458 1.00 96.75 91 VAL A O 1
ATOM 708 N N . VAL A 1 92 ? 28.167 14.205 -12.817 1.00 96.94 92 VAL A N 1
ATOM 709 C CA . VAL A 1 92 ? 28.933 14.617 -13.998 1.00 96.94 92 VAL A CA 1
ATOM 710 C C . VAL A 1 92 ? 28.444 13.833 -15.204 1.00 96.94 92 VAL A C 1
ATOM 712 O O . VAL A 1 92 ? 28.357 12.608 -15.167 1.00 96.94 92 VAL A O 1
ATOM 715 N N . VAL A 1 93 ? 28.145 14.556 -16.276 1.00 97.31 93 VAL A N 1
ATOM 716 C CA . VAL A 1 93 ? 27.662 14.034 -17.549 1.00 97.31 93 VAL A CA 1
ATOM 717 C C . VAL A 1 93 ? 28.736 14.220 -18.615 1.00 97.31 93 VAL A C 1
ATOM 719 O O . VAL A 1 93 ? 29.295 15.310 -18.765 1.00 97.31 93 VAL A O 1
ATOM 722 N N . ASP A 1 94 ? 29.007 13.172 -19.383 1.00 96.31 94 ASP A N 1
ATOM 723 C CA . ASP A 1 94 ? 29.904 13.208 -20.536 1.00 96.31 94 ASP A CA 1
ATOM 724 C C . ASP A 1 94 ? 29.132 12.987 -21.848 1.00 96.31 94 ASP A C 1
ATOM 726 O O . ASP A 1 94 ? 27.972 12.580 -21.866 1.00 96.31 94 ASP A O 1
ATOM 730 N N . SER A 1 95 ? 29.769 13.309 -22.965 1.00 93.94 95 SER A N 1
ATOM 731 C CA . SER A 1 95 ? 29.227 13.189 -24.313 1.00 93.94 95 SER A CA 1
ATOM 732 C C . SER A 1 95 ? 28.958 11.735 -24.713 1.00 93.94 95 SER A C 1
ATOM 734 O O . SER A 1 95 ? 29.755 10.848 -24.420 1.00 93.94 95 SER A O 1
ATOM 736 N N . LEU A 1 96 ? 27.905 11.515 -25.509 1.00 93.94 96 LEU A N 1
ATOM 737 C CA . LEU A 1 96 ? 27.582 10.230 -26.155 1.00 93.94 96 LEU A CA 1
ATOM 738 C C . LEU A 1 96 ? 28.583 9.796 -27.248 1.00 93.94 96 LEU A C 1
ATOM 740 O O . LEU A 1 96 ? 28.361 8.799 -27.938 1.00 93.94 96 LEU A O 1
ATOM 744 N N . LEU A 1 97 ? 29.665 10.550 -27.465 1.00 92.25 97 LEU A N 1
ATOM 745 C CA . LEU A 1 97 ? 30.736 10.153 -28.375 1.00 92.25 97 LEU A CA 1
ATOM 746 C C . LEU A 1 97 ? 31.447 8.912 -27.837 1.00 92.25 97 LEU A C 1
ATOM 748 O O . LEU A 1 97 ? 31.979 8.918 -26.732 1.00 92.25 97 LEU A O 1
ATOM 752 N N . GLU A 1 98 ? 31.537 7.870 -28.654 1.00 90.50 98 GLU A N 1
ATOM 753 C CA . GLU A 1 98 ? 32.126 6.593 -28.245 1.00 90.50 98 GLU A CA 1
ATOM 754 C C . GLU A 1 98 ? 33.576 6.734 -27.748 1.00 90.50 98 GLU A C 1
ATOM 756 O O . GLU A 1 98 ? 33.956 6.148 -26.739 1.00 90.50 98 GLU A O 1
ATOM 761 N N . SER A 1 99 ? 34.364 7.609 -28.381 1.00 91.19 99 SER A N 1
ATOM 762 C CA . SER A 1 99 ? 35.739 7.926 -27.966 1.00 91.19 99 SER A CA 1
ATOM 763 C C . SER A 1 99 ? 35.848 8.566 -26.575 1.00 91.19 99 SER A C 1
ATOM 765 O O . SER A 1 99 ? 36.924 8.539 -25.970 1.00 91.19 99 SER A O 1
ATOM 767 N N . ARG A 1 100 ? 34.761 9.165 -26.074 1.00 92.31 100 ARG A N 1
ATOM 768 C CA . ARG A 1 100 ? 34.636 9.695 -24.710 1.00 92.31 100 ARG A CA 1
ATOM 769 C C . ARG A 1 100 ? 34.131 8.610 -23.772 1.00 92.31 100 ARG A C 1
ATOM 771 O O . ARG A 1 100 ? 34.767 8.365 -22.754 1.00 92.31 100 ARG A O 1
ATOM 778 N N . LEU A 1 101 ? 33.062 7.910 -24.153 1.00 93.50 101 LEU A N 1
ATOM 779 C CA . LEU A 1 101 ? 32.461 6.853 -23.338 1.00 93.50 101 LEU A CA 1
ATOM 780 C C . LEU A 1 101 ? 33.458 5.730 -23.004 1.00 93.50 101 LEU A C 1
ATOM 782 O O . LEU A 1 101 ? 33.509 5.293 -21.860 1.00 93.50 101 LEU A O 1
ATOM 786 N N . ARG A 1 102 ? 34.320 5.329 -23.951 1.00 93.88 102 ARG A N 1
ATOM 787 C CA . ARG A 1 102 ? 35.361 4.303 -23.733 1.00 93.88 102 ARG A CA 1
ATOM 788 C C . ARG A 1 102 ? 36.446 4.685 -22.725 1.00 93.88 102 ARG A C 1
ATOM 790 O O . ARG A 1 102 ? 37.207 3.819 -22.313 1.00 93.88 102 ARG A O 1
ATOM 797 N N . ARG A 1 103 ? 36.542 5.959 -22.333 1.00 92.00 103 ARG A N 1
ATOM 798 C CA . ARG A 1 103 ? 37.471 6.406 -21.279 1.00 92.00 103 ARG A CA 1
ATOM 799 C C . ARG A 1 103 ? 36.961 6.076 -19.878 1.00 92.00 103 ARG A C 1
ATOM 801 O O . ARG A 1 103 ? 37.725 6.190 -18.928 1.00 92.00 103 ARG A O 1
ATOM 808 N N . HIS A 1 104 ? 35.686 5.712 -19.759 1.00 93.12 104 HIS A N 1
ATOM 809 C CA . HIS A 1 104 ? 35.049 5.357 -18.499 1.00 93.12 104 HIS A CA 1
ATOM 810 C C . HIS A 1 104 ? 34.995 3.836 -18.383 1.00 93.12 104 HIS A C 1
ATOM 812 O O . HIS A 1 104 ? 34.254 3.180 -19.118 1.00 93.12 104 HIS A O 1
ATOM 818 N N . ASP A 1 105 ? 35.769 3.280 -17.449 1.00 91.50 105 ASP A N 1
ATOM 819 C CA . ASP A 1 105 ? 35.975 1.831 -17.303 1.00 91.50 105 ASP A CA 1
ATOM 820 C C . ASP A 1 105 ? 34.665 1.041 -17.220 1.00 91.50 105 ASP A C 1
ATOM 822 O O . ASP A 1 105 ? 34.535 -0.018 -17.831 1.00 91.50 105 ASP A O 1
ATOM 826 N N . ALA A 1 106 ? 33.664 1.579 -16.518 1.00 90.44 106 ALA A N 1
ATOM 827 C CA . ALA A 1 106 ? 32.375 0.918 -16.353 1.00 90.44 106 ALA A CA 1
ATOM 828 C C . ALA A 1 106 ? 31.540 0.862 -17.646 1.00 90.44 106 ALA A C 1
ATOM 830 O O . ALA A 1 106 ? 30.725 -0.043 -17.809 1.00 90.44 106 ALA A O 1
ATOM 831 N N . LEU A 1 107 ? 31.740 1.795 -18.584 1.00 95.12 107 LEU A N 1
ATOM 832 C CA . LEU A 1 107 ? 31.007 1.826 -19.853 1.00 95.12 107 LEU A CA 1
ATOM 833 C C . LEU A 1 107 ? 31.676 0.991 -20.943 1.00 95.12 107 LEU A C 1
ATOM 835 O O . LEU A 1 107 ? 30.996 0.558 -21.868 1.00 95.12 107 LEU A O 1
ATOM 839 N N . ASN A 1 108 ? 32.979 0.727 -20.850 1.00 94.50 108 ASN A N 1
ATOM 840 C CA . ASN A 1 108 ? 33.688 -0.046 -21.867 1.00 94.50 108 ASN A CA 1
ATOM 841 C C . ASN A 1 108 ? 33.084 -1.452 -22.118 1.00 94.50 108 ASN A C 1
ATOM 843 O O . ASN A 1 108 ? 32.735 -1.732 -23.266 1.00 94.50 108 ASN A O 1
ATOM 847 N N . PRO A 1 109 ? 32.836 -2.308 -21.100 1.00 94.81 109 PRO A N 1
ATOM 848 C CA . PRO A 1 109 ? 32.204 -3.614 -21.330 1.00 94.81 109 PRO A CA 1
ATOM 849 C C . PRO A 1 109 ? 30.756 -3.500 -21.839 1.00 94.81 109 PRO A C 1
ATOM 851 O O . PRO A 1 109 ? 30.286 -4.360 -22.583 1.00 94.81 109 PRO A O 1
ATOM 854 N N . VAL A 1 110 ? 30.045 -2.426 -21.477 1.00 96.69 110 VAL A N 1
ATOM 855 C CA . VAL A 1 110 ? 28.683 -2.152 -21.966 1.00 96.69 110 VAL A CA 1
ATOM 856 C C . VAL A 1 110 ? 28.704 -1.837 -23.462 1.00 96.69 110 VAL A C 1
ATOM 858 O O . VAL A 1 110 ? 27.872 -2.347 -24.213 1.00 96.69 110 VAL A O 1
ATOM 861 N N . LEU A 1 111 ? 29.675 -1.034 -23.907 1.00 97.25 111 LEU A N 1
ATOM 862 C CA . LEU A 1 111 ? 29.869 -0.692 -25.316 1.00 97.25 111 LEU A CA 1
ATOM 863 C C . LEU A 1 111 ? 30.267 -1.911 -26.148 1.00 97.25 111 LEU A C 1
ATOM 865 O O . LEU A 1 111 ? 29.696 -2.111 -27.216 1.00 97.25 111 LEU A O 1
ATOM 869 N N . GLU A 1 112 ? 31.172 -2.757 -25.653 1.00 97.19 112 GLU A N 1
ATOM 870 C CA . GLU A 1 112 ? 31.537 -4.010 -26.330 1.00 97.19 112 GLU A CA 1
ATOM 871 C C . GLU A 1 112 ? 30.318 -4.928 -26.519 1.00 97.19 112 GLU A C 1
ATOM 873 O O . GLU A 1 112 ? 30.109 -5.493 -27.598 1.00 97.19 112 GLU A O 1
ATOM 878 N N . GLU A 1 113 ? 29.463 -5.050 -25.497 1.00 97.69 113 GLU A N 1
ATOM 879 C CA . GLU A 1 113 ? 28.235 -5.842 -25.594 1.00 97.69 113 GLU A CA 1
ATOM 880 C C . GLU A 1 113 ? 27.203 -5.208 -26.543 1.00 97.69 113 GLU A C 1
ATOM 882 O O . GLU A 1 113 ? 26.530 -5.928 -27.295 1.00 97.69 113 GLU A O 1
ATOM 887 N N . TYR A 1 114 ? 27.099 -3.876 -26.559 1.00 97.69 114 TYR A N 1
ATOM 888 C CA . TYR A 1 114 ? 26.271 -3.126 -27.507 1.00 97.69 114 TYR A CA 1
ATOM 889 C C . TYR A 1 114 ? 26.719 -3.372 -28.953 1.00 97.69 114 TYR A C 1
ATOM 891 O O . TYR A 1 114 ? 25.900 -3.754 -29.795 1.00 97.69 114 TYR A O 1
ATOM 899 N N . GLU A 1 115 ? 28.014 -3.233 -29.238 1.00 97.75 115 GLU A N 1
ATOM 900 C CA . GLU A 1 115 ? 28.587 -3.468 -30.566 1.00 97.75 115 GLU A CA 1
ATOM 901 C C . GLU A 1 115 ? 28.371 -4.904 -31.018 1.00 97.75 115 GLU A C 1
ATOM 903 O O . GLU A 1 115 ? 27.852 -5.145 -32.110 1.00 97.75 115 GLU A O 1
ATOM 908 N N . ARG A 1 116 ? 28.690 -5.869 -30.149 1.00 97.88 116 ARG A N 1
ATOM 909 C CA . ARG A 1 116 ? 28.468 -7.293 -30.410 1.00 97.88 116 ARG A CA 1
ATOM 910 C C . ARG A 1 116 ? 27.007 -7.576 -30.748 1.00 97.88 116 ARG A C 1
ATOM 912 O O . ARG A 1 116 ? 26.727 -8.360 -31.654 1.00 97.88 116 ARG A O 1
ATOM 919 N N . THR A 1 117 ? 26.076 -6.946 -30.036 1.00 97.06 117 THR A N 1
ATOM 920 C CA . THR A 1 117 ? 24.635 -7.094 -30.274 1.00 97.06 117 THR A CA 1
ATOM 921 C C . THR A 1 117 ? 24.225 -6.498 -31.620 1.00 97.06 117 THR A C 1
ATOM 923 O O . THR A 1 117 ? 23.561 -7.173 -32.408 1.00 97.06 117 THR A O 1
ATOM 926 N N . LYS A 1 118 ? 24.659 -5.273 -31.929 1.00 96.88 118 LYS A N 1
ATOM 927 C CA . LYS A 1 118 ? 24.349 -4.598 -33.198 1.00 96.88 118 LYS A CA 1
ATOM 928 C C . LYS A 1 118 ? 24.908 -5.357 -34.399 1.00 96.88 118 LYS A C 1
ATOM 930 O O . LYS A 1 118 ? 24.172 -5.618 -35.350 1.00 96.88 118 LYS A O 1
ATOM 935 N N . LEU A 1 119 ? 26.149 -5.833 -34.307 1.00 96.69 119 LEU A N 1
ATOM 936 C CA . LEU A 1 119 ? 26.765 -6.671 -35.335 1.00 96.69 119 LEU A CA 1
ATOM 937 C C . LEU A 1 119 ? 26.001 -7.989 -35.539 1.00 96.69 119 LEU A C 1
ATOM 939 O O . LEU A 1 119 ? 25.766 -8.376 -36.681 1.00 96.69 119 LEU A O 1
ATOM 943 N N . ARG A 1 120 ? 25.524 -8.644 -34.467 1.00 96.31 120 ARG A N 1
ATOM 944 C CA . ARG A 1 120 ? 24.663 -9.845 -34.574 1.00 96.31 120 ARG A CA 1
ATOM 945 C C . ARG A 1 120 ? 23.346 -9.574 -35.304 1.00 96.31 120 ARG A C 1
ATOM 947 O O . ARG A 1 120 ? 22.843 -10.459 -35.990 1.00 96.31 120 ARG A O 1
ATOM 954 N N . TRP A 1 121 ? 22.798 -8.366 -35.194 1.00 95.69 121 TRP A N 1
ATOM 955 C CA . TRP A 1 121 ? 21.607 -7.944 -35.943 1.00 95.69 121 TRP A CA 1
ATOM 956 C C . TRP A 1 121 ? 21.908 -7.482 -37.383 1.00 95.69 121 TRP A C 1
ATOM 958 O O . TRP A 1 121 ? 20.987 -7.152 -38.146 1.00 95.69 121 TRP A O 1
ATOM 968 N N . ASN A 1 122 ? 23.180 -7.532 -37.802 1.00 95.50 122 ASN A N 1
ATOM 969 C CA . ASN A 1 122 ? 23.692 -6.946 -39.042 1.00 95.50 122 ASN A CA 1
ATOM 970 C C . ASN A 1 122 ? 23.389 -5.441 -39.123 1.00 95.50 122 ASN A C 1
ATOM 972 O O . ASN A 1 122 ? 22.873 -4.949 -40.130 1.00 95.50 122 ASN A O 1
ATOM 976 N N . GLU A 1 123 ? 23.657 -4.729 -38.031 1.00 95.94 123 GLU A N 1
ATOM 977 C CA . GLU A 1 123 ? 23.517 -3.282 -37.898 1.00 95.94 123 GLU A CA 1
ATOM 978 C C . GLU A 1 123 ? 24.874 -2.662 -37.562 1.00 95.94 123 GLU A C 1
ATOM 980 O O . GLU A 1 123 ? 25.664 -3.231 -36.811 1.00 95.94 123 GLU A O 1
ATOM 985 N N . GLU A 1 124 ? 25.141 -1.475 -38.102 1.00 96.12 124 GLU A N 1
ATOM 986 C CA . GLU A 1 124 ? 26.333 -0.707 -37.749 1.00 96.12 124 GLU A CA 1
ATOM 987 C C . GLU A 1 124 ? 26.152 -0.092 -36.343 1.00 96.12 124 GLU A C 1
ATOM 989 O O . GLU A 1 124 ? 25.178 0.645 -36.136 1.00 96.12 124 GLU A O 1
ATOM 994 N N . PRO A 1 125 ? 27.049 -0.360 -35.377 1.00 95.94 125 PRO A N 1
ATOM 995 C CA . PRO A 1 125 ? 26.991 0.260 -34.057 1.00 95.94 125 PRO A CA 1
ATOM 996 C C . PRO A 1 125 ? 27.251 1.769 -34.144 1.00 95.94 125 PRO A C 1
ATOM 998 O O . PRO A 1 125 ? 28.202 2.212 -34.782 1.00 95.94 125 PRO A O 1
ATOM 1001 N N . ASN A 1 126 ? 26.399 2.575 -33.513 1.00 96.25 126 ASN A N 1
ATOM 1002 C CA . ASN A 1 126 ? 26.617 4.007 -33.328 1.00 96.25 126 ASN A CA 1
ATOM 1003 C C . ASN A 1 126 ? 25.721 4.523 -32.191 1.00 96.25 126 ASN A C 1
ATOM 1005 O O . ASN A 1 126 ? 24.546 4.824 -32.413 1.00 96.25 126 ASN A O 1
ATOM 1009 N N . VAL A 1 127 ? 26.281 4.647 -30.983 1.00 95.06 127 VAL A N 1
ATOM 1010 C CA . VAL A 1 127 ? 25.527 4.997 -29.763 1.00 95.06 127 VAL A CA 1
ATOM 1011 C C . VAL A 1 127 ? 24.765 6.310 -29.922 1.00 95.06 127 VAL A C 1
ATOM 1013 O O . VAL A 1 127 ? 23.574 6.374 -29.633 1.00 95.06 127 VAL A O 1
ATOM 1016 N N . ARG A 1 128 ? 25.420 7.354 -30.441 1.00 94.94 128 ARG A N 1
ATOM 1017 C CA . ARG A 1 128 ? 24.804 8.676 -30.617 1.00 94.94 128 ARG A CA 1
ATOM 1018 C C . ARG A 1 128 ? 23.644 8.642 -31.614 1.00 94.94 128 ARG A C 1
ATOM 1020 O O . ARG A 1 128 ? 22.579 9.193 -31.345 1.00 94.94 128 ARG A O 1
ATOM 1027 N N . ARG A 1 129 ? 23.833 7.996 -32.768 1.00 95.25 129 ARG A N 1
ATOM 1028 C CA . ARG A 1 129 ? 22.783 7.846 -33.789 1.00 95.25 129 ARG A CA 1
ATOM 1029 C C . ARG A 1 129 ? 21.614 7.034 -33.248 1.00 95.25 129 ARG A C 1
ATOM 1031 O O . ARG A 1 129 ? 20.465 7.412 -33.467 1.00 95.25 129 ARG A O 1
ATOM 1038 N N . ASP A 1 130 ? 21.902 5.934 -32.565 1.00 95.25 130 ASP A N 1
ATOM 1039 C CA . ASP A 1 130 ? 20.876 5.061 -32.009 1.00 95.25 130 ASP A CA 1
ATOM 1040 C C . ASP A 1 130 ? 20.117 5.757 -30.876 1.00 95.25 130 ASP A C 1
ATOM 1042 O O . ASP A 1 130 ? 18.902 5.593 -30.790 1.00 95.25 130 ASP A O 1
ATOM 1046 N N . PHE A 1 131 ? 20.780 6.604 -30.086 1.00 94.81 131 PHE A N 1
ATOM 1047 C CA . PHE A 1 131 ? 20.138 7.425 -29.058 1.00 94.81 131 PHE A CA 1
ATOM 1048 C C . PHE A 1 131 ? 19.150 8.412 -29.675 1.00 94.81 131 PHE A C 1
ATOM 1050 O O . PHE A 1 131 ? 17.969 8.389 -29.336 1.00 94.81 131 PHE A O 1
ATOM 1057 N N . HIS A 1 132 ? 19.581 9.198 -30.665 1.00 93.50 132 HIS A N 1
ATOM 1058 C CA . HIS A 1 132 ? 18.692 10.149 -31.341 1.00 93.50 132 HIS A CA 1
ATOM 1059 C C . HIS A 1 132 ? 17.533 9.467 -32.091 1.00 93.50 132 HIS A C 1
ATOM 1061 O O . HIS A 1 132 ? 16.491 10.078 -32.309 1.00 93.50 132 HIS A O 1
ATOM 1067 N N . ARG A 1 133 ? 17.683 8.192 -32.473 1.00 91.88 133 ARG A N 1
ATOM 1068 C CA . ARG A 1 133 ? 16.607 7.370 -33.059 1.00 91.88 133 ARG A CA 1
ATOM 1069 C C . ARG A 1 133 ? 15.693 6.712 -32.019 1.00 91.88 133 ARG A C 1
ATOM 1071 O O . ARG A 1 133 ? 14.791 5.971 -32.412 1.00 91.88 133 ARG A O 1
ATOM 1078 N N . GLY A 1 134 ? 15.952 6.892 -30.723 1.00 90.44 134 GLY A N 1
ATOM 1079 C CA . GLY A 1 134 ? 15.247 6.196 -29.642 1.00 90.44 134 GLY A CA 1
ATOM 1080 C C . GLY A 1 134 ? 15.474 4.680 -29.641 1.00 90.44 134 GLY A C 1
ATOM 1081 O O . GLY A 1 134 ? 14.637 3.927 -29.162 1.00 90.44 134 GLY A O 1
ATOM 1082 N N . SER A 1 135 ? 16.573 4.215 -30.240 1.00 92.75 135 SER A N 1
ATOM 1083 C CA . SER A 1 135 ? 16.953 2.797 -30.323 1.00 92.75 135 SER A CA 1
ATOM 1084 C C . SER A 1 135 ? 17.929 2.374 -29.222 1.00 92.75 135 SER A C 1
ATOM 1086 O O . SER A 1 135 ? 18.292 1.203 -29.155 1.00 92.75 135 SER A O 1
ATOM 1088 N N . ILE A 1 136 ? 18.327 3.301 -28.351 1.00 94.50 136 ILE A N 1
ATOM 1089 C CA . ILE A 1 136 ? 18.985 3.017 -27.078 1.00 94.50 136 ILE A CA 1
ATOM 1090 C C . ILE A 1 136 ? 18.411 3.931 -25.998 1.00 94.50 136 ILE A C 1
ATOM 1092 O O . ILE A 1 136 ? 18.191 5.120 -26.237 1.00 94.50 136 ILE A O 1
ATOM 1096 N N . GLN A 1 137 ? 18.142 3.362 -24.832 1.00 94.00 137 GLN A N 1
ATOM 1097 C CA . GLN A 1 137 ? 17.613 4.062 -23.666 1.00 94.00 137 GLN A CA 1
ATOM 1098 C C . GLN A 1 137 ? 18.242 3.474 -22.406 1.00 94.00 137 GLN A C 1
ATOM 1100 O O . GLN A 1 137 ? 18.529 2.278 -22.362 1.00 94.00 137 GLN A O 1
ATOM 1105 N N . SER A 1 138 ? 18.426 4.292 -21.376 1.00 94.31 138 SER A N 1
ATOM 1106 C CA . SER A 1 138 ? 18.777 3.802 -20.045 1.00 94.31 138 SER A CA 1
ATOM 1107 C C . SER A 1 138 ? 17.532 3.652 -19.182 1.00 94.31 138 SER A C 1
ATOM 1109 O O . SER A 1 138 ? 16.676 4.536 -19.184 1.00 94.31 138 SER A O 1
ATOM 1111 N N . LEU A 1 139 ? 17.475 2.582 -18.399 1.00 92.56 139 LEU A N 1
ATOM 1112 C CA . LEU A 1 139 ? 16.464 2.350 -17.378 1.00 92.56 139 LEU A CA 1
ATOM 1113 C C . LEU A 1 139 ? 17.149 2.199 -16.020 1.00 92.56 139 LEU A C 1
ATOM 1115 O O . LEU A 1 139 ? 18.116 1.446 -15.894 1.00 92.56 139 LEU A O 1
ATOM 1119 N N . ILE A 1 140 ? 16.630 2.889 -15.009 1.00 93.31 140 ILE A N 1
ATOM 1120 C CA . ILE A 1 140 ? 17.066 2.721 -13.624 1.00 93.31 140 ILE A CA 1
ATOM 1121 C C . ILE A 1 140 ? 16.035 1.847 -12.919 1.00 93.31 140 ILE A C 1
ATOM 1123 O O . ILE A 1 140 ? 14.850 2.170 -12.881 1.00 93.31 140 ILE A O 1
ATOM 1127 N N . HIS A 1 141 ? 16.488 0.721 -12.374 1.00 88.88 141 HIS A N 1
ATOM 1128 C CA . HIS A 1 141 ? 15.644 -0.152 -11.565 1.00 88.88 141 HIS A CA 1
ATOM 1129 C C . HIS A 1 141 ? 15.635 0.355 -10.135 1.00 88.88 141 HIS A C 1
ATOM 1131 O O . HIS A 1 141 ? 16.688 0.435 -9.499 1.00 88.88 141 HIS A O 1
ATOM 1137 N N . LEU A 1 142 ? 14.449 0.670 -9.633 1.00 87.62 142 LEU A N 1
ATOM 1138 C CA . LEU A 1 142 ? 14.244 1.179 -8.286 1.00 87.62 142 LEU A CA 1
ATOM 1139 C C . LEU A 1 142 ? 13.803 0.056 -7.352 1.00 87.62 142 LEU A C 1
ATOM 1141 O O . LEU A 1 142 ? 13.165 -0.914 -7.762 1.00 87.62 142 LEU A O 1
ATOM 1145 N N . VAL A 1 143 ? 14.167 0.187 -6.083 1.00 85.88 143 VAL A N 1
ATOM 1146 C CA . VAL A 1 143 ? 13.659 -0.653 -5.003 1.00 85.88 143 VAL A CA 1
ATOM 1147 C C . VAL A 1 143 ? 13.053 0.260 -3.955 1.00 85.88 143 VAL A C 1
ATOM 1149 O O . VAL A 1 143 ? 13.702 1.192 -3.480 1.00 85.88 143 VAL A O 1
ATOM 1152 N N . ALA A 1 144 ? 11.815 -0.049 -3.575 1.00 85.50 144 ALA A N 1
ATOM 1153 C CA . ALA A 1 144 ? 11.088 0.683 -2.554 1.00 85.50 144 ALA A CA 1
ATOM 1154 C C . ALA A 1 144 ? 10.808 -0.192 -1.323 1.00 85.50 144 ALA A C 1
ATOM 1156 O O . ALA A 1 144 ? 10.260 -1.304 -1.405 1.00 85.50 144 ALA A O 1
ATOM 1157 N N . GLN A 1 145 ? 11.141 0.341 -0.151 1.00 87.25 145 GLN A N 1
ATOM 1158 C CA . GLN A 1 145 ? 10.599 -0.117 1.119 1.00 87.25 145 GLN A CA 1
ATOM 1159 C C . GLN A 1 145 ? 9.270 0.602 1.347 1.00 87.25 145 GLN A C 1
ATOM 1161 O O . GLN A 1 145 ? 9.263 1.810 1.540 1.00 87.25 145 GLN A O 1
ATOM 1166 N N . LEU A 1 146 ? 8.166 -0.143 1.329 1.00 88.00 146 LEU A N 1
ATOM 1167 C CA . LEU A 1 146 ? 6.800 0.388 1.368 1.00 88.00 146 LEU A CA 1
ATOM 1168 C C . LEU A 1 146 ? 6.097 -0.020 2.674 1.00 88.00 146 LEU A C 1
ATOM 1170 O O . LEU A 1 146 ? 6.395 -1.104 3.194 1.00 88.00 146 LEU A O 1
ATOM 1174 N N . PRO A 1 147 ? 5.143 0.780 3.189 1.00 85.12 147 PRO A N 1
ATOM 1175 C CA . PRO A 1 147 ? 4.251 0.332 4.254 1.00 85.12 147 PRO A CA 1
ATOM 1176 C C . PRO A 1 147 ? 3.450 -0.894 3.793 1.00 85.12 147 PRO A C 1
ATOM 1178 O O . PRO A 1 147 ? 2.961 -0.953 2.667 1.00 85.12 147 PRO A O 1
ATOM 1181 N N . SER A 1 148 ? 3.331 -1.902 4.658 1.00 81.00 148 SER A N 1
ATOM 1182 C CA . SER A 1 148 ? 2.674 -3.170 4.310 1.00 81.00 148 SER A CA 1
ATOM 1183 C C . SER A 1 148 ? 1.147 -3.103 4.363 1.00 81.00 148 SER A C 1
ATOM 1185 O O . SER A 1 148 ? 0.484 -3.949 3.771 1.00 81.00 148 SER A O 1
ATOM 1187 N N . ASN A 1 149 ? 0.586 -2.143 5.100 1.00 82.38 149 ASN A N 1
ATOM 1188 C CA . ASN A 1 149 ? -0.852 -1.914 5.181 1.00 82.38 149 ASN A CA 1
ATOM 1189 C C . ASN A 1 149 ? -1.131 -0.486 5.679 1.00 82.38 149 ASN A C 1
ATOM 1191 O O . ASN A 1 149 ? -0.751 -0.148 6.801 1.00 82.38 149 ASN A O 1
ATOM 1195 N N . GLY A 1 150 ? -1.810 0.326 4.871 1.00 84.38 150 GLY A N 1
ATOM 1196 C CA . GLY A 1 150 ? -2.207 1.691 5.218 1.00 84.38 150 GLY A CA 1
ATOM 1197 C C . GLY A 1 150 ? -1.111 2.737 4.987 1.00 84.38 150 GLY A C 1
ATOM 1198 O O . GLY A 1 150 ? -0.231 2.562 4.145 1.00 84.38 150 GLY A O 1
ATOM 1199 N N . PHE A 1 151 ? -1.208 3.855 5.709 1.00 85.62 151 PHE A N 1
ATOM 1200 C CA . PHE A 1 151 ? -0.315 5.009 5.575 1.00 85.62 151 PHE A CA 1
ATOM 1201 C C . PHE A 1 151 ? 1.015 4.798 6.301 1.00 85.62 151 PHE A C 1
ATOM 1203 O O . PHE A 1 151 ? 1.038 4.357 7.452 1.00 85.62 151 PHE A O 1
ATOM 1210 N N . GLY A 1 152 ? 2.124 5.191 5.681 1.00 84.50 152 GLY A N 1
ATOM 1211 C CA . GLY A 1 152 ? 3.422 5.202 6.344 1.00 84.50 152 GLY A CA 1
ATOM 1212 C C . GLY A 1 152 ? 4.525 5.818 5.499 1.00 84.50 152 GLY A C 1
ATOM 1213 O O . GLY A 1 152 ? 4.298 6.299 4.393 1.00 84.50 152 GLY A O 1
ATOM 1214 N N . THR A 1 153 ? 5.742 5.804 6.031 1.00 82.94 153 THR A N 1
ATOM 1215 C CA . THR A 1 153 ? 6.933 6.224 5.288 1.00 82.94 153 THR A CA 1
ATOM 1216 C C . THR A 1 153 ? 7.325 5.171 4.260 1.00 82.94 153 THR A C 1
ATOM 1218 O O . THR A 1 153 ? 7.358 3.983 4.596 1.00 82.94 153 THR A O 1
ATOM 1221 N N . PHE A 1 154 ? 7.731 5.602 3.070 1.00 87.88 154 PHE A N 1
ATOM 1222 C CA . PHE A 1 154 ? 8.496 4.779 2.146 1.00 87.88 154 PHE A CA 1
ATOM 1223 C C . PHE A 1 154 ? 9.897 5.337 1.916 1.00 87.88 154 PHE A C 1
ATOM 1225 O O . PHE A 1 154 ? 10.173 6.513 2.159 1.00 87.88 154 PHE A O 1
ATOM 1232 N N . ILE A 1 155 ? 10.794 4.457 1.482 1.00 88.38 155 ILE A N 1
ATOM 1233 C CA . ILE A 1 155 ? 12.159 4.797 1.083 1.00 88.38 155 ILE A CA 1
ATOM 1234 C C . ILE A 1 155 ? 12.403 4.158 -0.274 1.00 88.38 155 ILE A C 1
ATOM 1236 O O . ILE A 1 155 ? 12.212 2.950 -0.411 1.00 88.38 155 ILE A O 1
ATOM 1240 N N . GLU A 1 156 ? 12.854 4.948 -1.239 1.00 88.69 156 GLU A N 1
ATOM 1241 C CA . GLU A 1 156 ? 13.169 4.486 -2.586 1.00 88.69 156 GLU A CA 1
ATOM 1242 C C . GLU A 1 156 ? 14.628 4.779 -2.926 1.00 88.69 156 GLU A C 1
ATOM 1244 O O . GLU A 1 156 ? 15.184 5.831 -2.588 1.00 88.69 156 GLU A O 1
ATOM 1249 N N . PHE A 1 157 ? 15.278 3.795 -3.540 1.00 91.00 157 PHE A N 1
ATOM 1250 C CA . PHE A 1 157 ? 16.682 3.862 -3.917 1.00 91.00 157 PHE A CA 1
ATOM 1251 C C . PHE A 1 157 ? 16.932 3.086 -5.208 1.00 91.00 157 PHE A C 1
ATOM 1253 O O . PHE A 1 157 ? 16.267 2.092 -5.509 1.00 91.00 157 PHE A O 1
ATOM 1260 N N . ALA A 1 158 ? 17.922 3.540 -5.970 1.00 91.50 158 ALA A N 1
ATOM 1261 C CA . ALA A 1 158 ? 18.325 2.881 -7.200 1.00 91.50 158 ALA A CA 1
ATOM 1262 C C . ALA A 1 158 ? 19.075 1.580 -6.885 1.00 91.50 158 ALA A C 1
ATOM 1264 O O . ALA A 1 158 ? 19.971 1.549 -6.041 1.00 91.50 158 ALA A O 1
ATOM 1265 N N . ASN A 1 159 ? 18.721 0.505 -7.582 1.00 91.38 159 ASN A N 1
ATOM 1266 C CA . ASN A 1 159 ? 19.359 -0.806 -7.472 1.00 91.38 159 ASN A CA 1
ATOM 1267 C C . ASN A 1 159 ? 20.434 -0.981 -8.548 1.00 91.38 159 ASN A C 1
ATOM 1269 O O . ASN A 1 159 ? 21.587 -1.247 -8.223 1.00 91.38 159 ASN A O 1
ATOM 1273 N N . ARG A 1 160 ? 20.067 -0.776 -9.818 1.00 93.56 160 ARG A N 1
ATOM 1274 C CA . ARG A 1 160 ? 20.986 -0.889 -10.959 1.00 93.56 160 ARG A CA 1
ATOM 1275 C C . ARG A 1 160 ? 20.522 -0.061 -12.149 1.00 93.56 160 ARG A C 1
ATOM 1277 O O . ARG A 1 160 ? 19.350 0.314 -12.232 1.00 93.56 160 ARG A O 1
ATOM 1284 N N . VAL A 1 161 ? 21.438 0.166 -13.083 1.00 95.75 161 VAL A N 1
ATOM 1285 C CA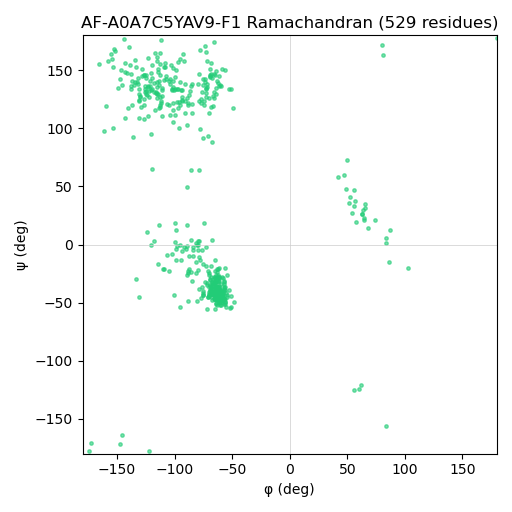 . VAL A 1 161 ? 21.179 0.840 -14.358 1.00 95.75 161 VAL A CA 1
ATOM 1286 C C . VAL A 1 161 ? 21.353 -0.154 -15.496 1.00 95.75 161 VAL A C 1
ATOM 1288 O O . VAL A 1 161 ? 22.305 -0.930 -15.515 1.00 95.75 161 VAL A O 1
ATOM 1291 N N . GLU A 1 162 ? 20.447 -0.127 -16.463 1.00 96.12 162 GLU A N 1
ATOM 1292 C CA . GLU A 1 162 ? 20.502 -0.969 -17.653 1.00 96.12 162 GLU A CA 1
ATOM 1293 C C . GLU A 1 162 ? 20.362 -0.125 -18.920 1.00 96.12 162 GLU A C 1
ATOM 1295 O O . GLU A 1 162 ? 19.604 0.841 -18.958 1.00 96.12 162 GLU A O 1
ATOM 1300 N N . TRP A 1 163 ? 21.056 -0.513 -19.985 1.00 96.81 163 TRP A N 1
ATOM 1301 C CA . TRP A 1 163 ? 20.825 -0.025 -21.340 1.00 96.81 163 TRP A CA 1
ATOM 1302 C C . TRP A 1 163 ? 19.915 -0.998 -22.080 1.00 96.81 163 TRP A C 1
ATOM 1304 O O . TRP A 1 163 ? 20.262 -2.165 -22.271 1.00 96.81 163 TRP A O 1
ATOM 1314 N N . ARG A 1 164 ? 18.757 -0.511 -22.527 1.00 94.31 164 ARG A N 1
ATOM 1315 C CA . ARG A 1 164 ? 17.878 -1.212 -23.467 1.00 94.31 164 ARG A CA 1
ATOM 1316 C C . ARG A 1 164 ? 18.196 -0.763 -24.878 1.00 94.31 164 ARG A C 1
ATOM 1318 O O . ARG A 1 164 ? 18.134 0.424 -25.194 1.00 94.31 164 ARG A O 1
ATOM 1325 N N . ILE A 1 165 ? 18.524 -1.727 -25.723 1.00 95.44 165 ILE A N 1
ATOM 1326 C CA . ILE A 1 165 ? 18.913 -1.513 -27.109 1.00 95.44 165 ILE A CA 1
ATOM 1327 C C . ILE A 1 165 ? 17.894 -2.204 -27.994 1.00 95.44 165 ILE A C 1
ATOM 1329 O O . ILE A 1 165 ? 17.596 -3.382 -27.807 1.00 95.44 165 ILE A O 1
ATOM 1333 N N . TYR A 1 166 ? 17.414 -1.477 -28.991 1.00 93.44 166 TYR A N 1
ATOM 1334 C CA . TYR A 1 166 ? 16.431 -1.945 -29.950 1.00 93.44 166 TYR A CA 1
ATOM 1335 C C . TYR A 1 166 ? 17.077 -2.138 -31.322 1.00 93.44 166 TYR A C 1
ATOM 1337 O O . TYR A 1 166 ? 17.901 -1.322 -31.763 1.00 93.44 166 TYR A O 1
ATOM 1345 N N . SER A 1 167 ? 16.676 -3.193 -32.026 1.00 94.19 167 SER A N 1
ATOM 1346 C CA . SER A 1 167 ? 17.021 -3.381 -33.432 1.00 94.19 167 SER A CA 1
ATOM 1347 C C . SER A 1 167 ? 16.365 -2.307 -34.309 1.00 94.19 167 SER A C 1
ATOM 1349 O O . SER A 1 167 ? 15.248 -1.837 -34.067 1.00 94.19 167 SER A O 1
ATOM 1351 N N . ASN A 1 168 ? 17.050 -1.922 -35.380 1.00 89.62 168 ASN A N 1
ATOM 1352 C CA . ASN A 1 168 ? 16.488 -1.117 -36.460 1.00 89.62 168 ASN A CA 1
ATOM 1353 C C . ASN A 1 168 ? 15.459 -1.919 -37.268 1.00 89.62 168 ASN A C 1
ATOM 1355 O O . ASN A 1 168 ? 14.457 -1.365 -37.728 1.00 89.62 168 ASN A O 1
ATOM 1359 N N . LYS A 1 169 ? 15.694 -3.225 -37.436 1.00 88.19 169 LYS A N 1
ATOM 1360 C CA . LYS A 1 169 ? 14.767 -4.123 -38.137 1.00 88.19 169 LYS A CA 1
ATOM 1361 C C . LYS A 1 169 ? 13.561 -4.444 -37.260 1.00 88.19 169 LYS A C 1
ATOM 1363 O O . LYS A 1 169 ? 13.697 -4.623 -36.052 1.00 88.19 169 LYS A O 1
ATOM 1368 N N . ARG A 1 170 ? 12.387 -4.540 -37.887 1.00 87.38 170 ARG A N 1
ATOM 1369 C CA . ARG A 1 170 ? 11.159 -5.027 -37.251 1.00 87.38 170 ARG A CA 1
ATOM 1370 C C . ARG A 1 170 ? 10.883 -6.447 -37.729 1.00 87.38 170 ARG A C 1
ATOM 1372 O O . ARG A 1 170 ? 11.005 -6.717 -38.924 1.00 87.38 170 ARG A O 1
ATOM 1379 N N . ARG A 1 171 ? 10.478 -7.325 -36.819 1.00 85.69 171 ARG A N 1
ATOM 1380 C CA . ARG A 1 171 ? 9.894 -8.629 -37.139 1.00 85.69 171 ARG A CA 1
ATOM 1381 C C . ARG A 1 171 ? 8.376 -8.541 -37.027 1.00 85.69 171 ARG A C 1
ATOM 1383 O O . ARG A 1 171 ? 7.851 -7.817 -36.183 1.00 85.69 171 ARG A O 1
ATOM 1390 N N . LEU A 1 172 ? 7.682 -9.259 -37.901 1.00 87.75 172 LEU A N 1
ATOM 1391 C CA . LEU A 1 172 ? 6.228 -9.356 -37.864 1.00 87.75 172 LEU A CA 1
ATOM 1392 C C . LEU A 1 172 ? 5.844 -10.554 -36.995 1.00 87.75 172 LEU A C 1
ATOM 1394 O O . LEU A 1 172 ? 6.280 -11.674 -37.254 1.00 87.75 172 LEU A O 1
ATOM 1398 N N . LEU A 1 173 ? 5.045 -10.310 -35.963 1.00 84.06 173 LEU A N 1
ATOM 1399 C CA . LEU A 1 173 ? 4.448 -11.337 -35.122 1.00 84.06 173 LEU A CA 1
ATOM 1400 C C . LEU A 1 173 ? 2.946 -11.343 -35.376 1.00 84.06 173 LEU A C 1
ATOM 1402 O O . LEU A 1 173 ? 2.290 -10.325 -35.191 1.00 84.06 173 LEU A O 1
ATOM 1406 N N . THR A 1 174 ? 2.402 -12.480 -35.796 1.00 82.50 174 THR A N 1
ATOM 1407 C CA . THR A 1 174 ? 0.955 -12.618 -35.989 1.00 82.50 174 THR A CA 1
ATOM 1408 C C . THR A 1 174 ? 0.348 -13.286 -34.763 1.00 82.50 174 THR A C 1
ATOM 1410 O O . THR A 1 174 ? 0.767 -14.381 -34.385 1.00 82.50 174 THR A O 1
ATOM 1413 N N . VAL A 1 175 ? -0.617 -12.614 -34.138 1.00 82.06 175 VAL A N 1
ATOM 1414 C CA . VAL A 1 175 ? -1.384 -13.104 -32.990 1.00 82.06 175 VAL A CA 1
ATOM 1415 C C . VAL A 1 175 ? -2.859 -13.053 -33.376 1.00 82.06 175 VAL A C 1
ATOM 1417 O O . VAL A 1 175 ? -3.423 -11.976 -33.563 1.00 82.06 175 VAL A O 1
ATOM 1420 N N . GLY A 1 176 ? -3.474 -14.226 -33.542 1.00 80.31 176 GLY A N 1
ATOM 1421 C CA . GLY A 1 176 ? -4.824 -14.323 -34.099 1.00 80.31 176 GLY A CA 1
ATOM 1422 C C . GLY A 1 176 ? -4.875 -13.746 -35.516 1.00 80.31 176 GLY A C 1
ATOM 1423 O O . GLY A 1 176 ? -4.094 -14.153 -36.374 1.00 80.31 176 GLY A O 1
ATOM 1424 N N . GLU A 1 177 ? -5.768 -12.783 -35.741 1.00 81.00 177 GLU A N 1
ATOM 1425 C CA . GLU A 1 177 ? -5.931 -12.082 -37.025 1.00 81.00 177 GLU A CA 1
ATOM 1426 C C . GLU A 1 177 ? -5.090 -10.795 -37.136 1.00 81.00 177 GLU A C 1
ATOM 1428 O O . GLU A 1 177 ? -5.100 -10.137 -38.175 1.00 81.00 177 GLU A O 1
ATOM 1433 N N . ARG A 1 178 ? -4.350 -10.416 -36.082 1.00 84.75 178 ARG A N 1
ATOM 1434 C CA . ARG A 1 178 ? -3.583 -9.161 -36.035 1.00 84.75 178 ARG A CA 1
ATOM 1435 C C . ARG A 1 178 ? -2.091 -9.409 -36.231 1.00 84.75 178 ARG A C 1
ATOM 1437 O O . ARG A 1 178 ? -1.528 -10.372 -35.709 1.00 84.75 178 ARG A O 1
ATOM 1444 N N . THR A 1 179 ? -1.427 -8.499 -36.939 1.00 85.38 179 THR A N 1
ATOM 1445 C CA . THR A 1 179 ? 0.026 -8.529 -37.147 1.00 85.38 179 THR A CA 1
ATOM 1446 C C . THR A 1 179 ? 0.692 -7.356 -36.436 1.00 85.38 179 THR A C 1
ATOM 1448 O O . THR A 1 179 ? 0.445 -6.196 -36.753 1.00 85.38 179 THR A O 1
ATOM 1451 N N . PHE A 1 180 ? 1.589 -7.668 -35.506 1.00 84.12 180 PHE A N 1
ATOM 1452 C CA . PHE A 1 180 ? 2.365 -6.713 -34.726 1.00 84.12 180 PHE A CA 1
ATOM 1453 C C . PHE A 1 180 ? 3.771 -6.569 -35.306 1.00 84.12 180 PHE A C 1
ATOM 1455 O O . PHE A 1 180 ? 4.444 -7.559 -35.597 1.00 84.12 180 PHE A O 1
ATOM 1462 N N . ALA A 1 181 ? 4.241 -5.331 -35.448 1.00 86.56 181 ALA A N 1
ATOM 1463 C CA . ALA A 1 181 ? 5.609 -5.040 -35.858 1.00 86.56 181 ALA A CA 1
ATOM 1464 C C . ALA A 1 181 ? 6.471 -4.777 -34.618 1.00 86.56 181 ALA A C 1
ATOM 1466 O O . ALA A 1 181 ? 6.453 -3.676 -34.068 1.00 86.56 181 ALA A O 1
ATOM 1467 N N . ILE A 1 182 ? 7.240 -5.777 -34.201 1.00 86.31 182 ILE A N 1
ATOM 1468 C CA . ILE A 1 182 ? 8.053 -5.730 -32.981 1.00 86.31 182 ILE A CA 1
ATOM 1469 C C . ILE A 1 182 ? 9.540 -5.644 -33.315 1.00 86.31 182 ILE A C 1
ATOM 1471 O O . ILE A 1 182 ? 9.980 -6.072 -34.382 1.00 86.31 182 ILE A O 1
ATOM 1475 N N . LYS A 1 183 ? 10.321 -5.056 -32.412 1.00 87.44 183 LYS A N 1
ATOM 1476 C CA . LYS A 1 183 ? 11.781 -4.975 -32.524 1.00 87.44 183 LYS A CA 1
ATOM 1477 C C . LYS A 1 183 ? 12.419 -6.022 -31.622 1.00 87.44 183 LYS A C 1
ATOM 1479 O O . LYS A 1 183 ? 11.842 -6.390 -30.600 1.00 87.44 183 LYS A O 1
ATOM 1484 N N . ASP A 1 184 ? 13.602 -6.484 -31.996 1.00 88.00 184 ASP A N 1
ATOM 1485 C CA . ASP A 1 184 ? 14.425 -7.268 -31.087 1.00 88.00 184 ASP A CA 1
ATOM 1486 C C . ASP A 1 184 ? 15.045 -6.326 -30.055 1.00 88.00 184 ASP A C 1
ATOM 1488 O O . ASP A 1 184 ? 15.468 -5.213 -30.382 1.00 88.00 184 ASP A O 1
ATOM 1492 N N . VAL A 1 185 ? 15.047 -6.765 -28.798 1.00 90.19 185 VAL A N 1
ATOM 1493 C CA . VAL A 1 185 ? 15.502 -5.971 -27.656 1.00 90.19 185 VAL A CA 1
ATOM 1494 C C . VAL A 1 185 ? 16.611 -6.722 -26.943 1.00 90.19 185 VAL A C 1
ATOM 1496 O O . VAL A 1 185 ? 16.524 -7.931 -26.720 1.00 90.19 185 VAL A O 1
ATOM 1499 N N . LYS A 1 186 ? 17.662 -5.997 -26.575 1.00 93.31 186 LYS A N 1
ATOM 1500 C CA . LYS A 1 186 ? 18.735 -6.480 -25.713 1.00 93.31 186 LYS A CA 1
ATOM 1501 C C . LYS A 1 186 ? 18.883 -5.528 -24.539 1.00 93.31 186 LYS A C 1
ATOM 1503 O O . LYS A 1 186 ? 19.006 -4.323 -24.732 1.00 93.31 186 LYS A O 1
ATOM 1508 N N . THR A 1 187 ? 18.937 -6.098 -23.347 1.00 94.31 187 THR A N 1
ATOM 1509 C CA . THR A 1 187 ? 19.242 -5.380 -22.112 1.00 94.31 187 THR A CA 1
ATOM 1510 C C . THR A 1 187 ? 20.688 -5.660 -21.707 1.00 94.31 187 THR A C 1
ATOM 1512 O O . THR A 1 187 ? 21.130 -6.813 -21.760 1.00 94.31 187 THR A O 1
ATOM 1515 N N . ILE A 1 188 ? 21.426 -4.614 -21.336 1.00 96.56 188 ILE A N 1
ATOM 1516 C CA . ILE A 1 188 ? 22.803 -4.688 -20.836 1.00 96.56 188 ILE A CA 1
ATOM 1517 C C . ILE A 1 188 ? 22.863 -3.947 -19.504 1.00 96.56 188 ILE A C 1
ATOM 1519 O O . ILE A 1 188 ? 22.574 -2.757 -19.455 1.00 96.56 188 ILE A O 1
ATOM 1523 N N . GLU A 1 189 ? 23.238 -4.630 -18.430 1.00 96.50 189 GLU A N 1
ATOM 1524 C CA . GLU A 1 189 ? 23.468 -3.987 -17.136 1.00 96.50 189 GLU A CA 1
ATOM 1525 C C . GLU A 1 189 ? 24.765 -3.173 -17.162 1.00 96.50 189 GLU A C 1
ATOM 1527 O O . GLU A 1 189 ? 25.792 -3.639 -17.664 1.00 96.50 189 GLU A O 1
ATOM 1532 N N . VAL A 1 190 ? 24.715 -1.952 -16.630 1.00 96.38 190 VAL A N 1
ATOM 1533 C CA . VAL A 1 190 ? 25.886 -1.089 -16.486 1.00 96.38 190 VAL A CA 1
ATOM 1534 C C . VAL A 1 190 ? 26.545 -1.389 -15.134 1.00 96.38 190 VAL A C 1
ATOM 1536 O O . VAL A 1 190 ? 25.897 -1.213 -14.102 1.00 96.38 190 VAL A O 1
ATOM 1539 N N . PRO A 1 191 ? 27.818 -1.832 -15.099 1.00 93.94 191 PRO A N 1
ATOM 1540 C CA . PRO A 1 191 ? 28.489 -2.291 -13.883 1.00 93.94 191 PRO A CA 1
ATOM 1541 C C . PRO A 1 191 ? 28.973 -1.118 -13.017 1.00 93.94 191 PRO A C 1
ATOM 1543 O O . PRO A 1 191 ? 30.171 -0.920 -12.807 1.00 93.94 191 PRO A O 1
ATOM 1546 N N . THR A 1 192 ? 28.038 -0.318 -12.511 1.00 91.69 192 THR A N 1
ATOM 1547 C CA . THR A 1 192 ? 28.307 0.839 -11.652 1.00 91.69 192 THR A CA 1
ATOM 1548 C C . THR A 1 192 ? 27.516 0.770 -10.353 1.00 91.69 192 THR A C 1
ATOM 1550 O O . THR A 1 192 ? 26.364 0.336 -10.367 1.00 91.69 192 THR A O 1
ATOM 1553 N N . PRO A 1 193 ? 28.078 1.255 -9.232 1.00 90.50 193 PRO A N 1
ATOM 1554 C CA . PRO A 1 193 ? 27.298 1.456 -8.020 1.00 90.50 193 PRO A CA 1
ATOM 1555 C C . PRO A 1 193 ? 26.213 2.518 -8.235 1.00 90.50 193 PRO A C 1
ATOM 1557 O O . PRO A 1 193 ? 26.394 3.473 -8.994 1.00 90.50 193 PRO A O 1
ATOM 1560 N N . THR A 1 194 ? 25.106 2.365 -7.516 1.00 92.31 194 THR A N 1
ATOM 1561 C CA . THR A 1 194 ? 24.036 3.357 -7.430 1.00 92.31 194 THR A CA 1
ATOM 1562 C C . THR A 1 194 ? 24.174 4.218 -6.175 1.00 92.31 194 THR A C 1
ATOM 1564 O O . THR A 1 194 ? 24.822 3.846 -5.192 1.00 92.31 194 THR A O 1
ATOM 1567 N N . TYR A 1 195 ? 23.580 5.408 -6.214 1.00 91.44 195 TYR A N 1
ATOM 1568 C CA . TYR A 1 195 ? 23.763 6.451 -5.217 1.00 91.44 195 TYR A CA 1
ATOM 1569 C C . TYR A 1 195 ? 22.457 7.142 -4.854 1.00 91.44 195 TYR A C 1
ATOM 1571 O O . TYR A 1 195 ? 21.610 7.418 -5.700 1.00 91.44 195 TYR A O 1
ATOM 1579 N N . GLY A 1 196 ? 22.374 7.537 -3.587 1.00 87.19 196 GLY A N 1
ATOM 1580 C CA . GLY A 1 196 ? 21.240 8.278 -3.064 1.00 87.19 196 GLY A CA 1
ATOM 1581 C C . GLY A 1 196 ? 20.049 7.389 -2.723 1.00 87.19 196 GLY A C 1
ATOM 1582 O O . GLY A 1 196 ? 19.951 6.226 -3.104 1.00 87.19 196 GLY A O 1
ATOM 1583 N N . PHE A 1 197 ? 19.165 7.974 -1.935 1.00 89.19 197 PHE A N 1
ATOM 1584 C CA . PHE A 1 197 ? 17.839 7.472 -1.635 1.00 89.19 197 PHE A CA 1
ATOM 1585 C C . PHE A 1 197 ? 16.991 8.689 -1.289 1.00 89.19 197 PHE A C 1
ATOM 1587 O O . PHE A 1 197 ? 17.518 9.687 -0.779 1.00 89.19 197 PHE A O 1
ATOM 1594 N N . TYR A 1 198 ? 15.692 8.597 -1.517 1.00 86.44 198 TYR A N 1
ATOM 1595 C CA . TYR A 1 198 ? 14.748 9.560 -0.975 1.00 86.44 198 TYR A CA 1
ATOM 1596 C C . TYR A 1 198 ? 13.705 8.835 -0.133 1.00 86.44 198 TYR A C 1
ATOM 1598 O O . TYR A 1 198 ? 13.563 7.613 -0.178 1.00 86.44 198 TYR A O 1
ATOM 1606 N N . SER A 1 199 ? 13.045 9.597 0.726 1.00 84.75 199 SER A N 1
ATOM 1607 C CA . SER A 1 199 ? 12.009 9.097 1.616 1.00 84.75 199 SER A CA 1
ATOM 1608 C C . SER A 1 199 ? 10.820 10.021 1.520 1.00 84.75 199 SER A C 1
ATOM 1610 O O . SER A 1 199 ? 11.024 11.233 1.574 1.00 84.75 199 SER A O 1
ATOM 1612 N N . ASP A 1 200 ? 9.623 9.471 1.482 1.00 85.94 200 ASP A N 1
ATOM 1613 C CA . ASP A 1 200 ? 8.386 10.242 1.545 1.00 85.94 200 ASP A CA 1
ATOM 1614 C C . ASP A 1 200 ? 7.317 9.410 2.270 1.00 85.94 200 ASP A C 1
ATOM 1616 O O . ASP A 1 200 ? 7.628 8.373 2.867 1.00 85.94 200 ASP A O 1
ATOM 1620 N N . TYR A 1 201 ? 6.072 9.863 2.280 1.00 85.44 201 TYR A N 1
ATOM 1621 C CA . TYR A 1 201 ? 4.935 9.132 2.817 1.00 85.44 201 TYR A CA 1
ATOM 1622 C C . TYR A 1 201 ? 4.043 8.617 1.690 1.00 85.44 201 TYR A C 1
ATOM 1624 O O . TYR A 1 201 ? 3.872 9.267 0.664 1.00 85.44 201 TYR A O 1
ATOM 1632 N N . THR A 1 202 ? 3.462 7.436 1.882 1.00 89.81 202 THR A N 1
ATOM 1633 C CA . THR A 1 202 ? 2.539 6.818 0.926 1.00 89.81 202 THR A CA 1
ATOM 1634 C C . THR A 1 202 ? 1.546 5.905 1.639 1.00 89.81 202 THR A C 1
ATOM 1636 O O . THR A 1 202 ? 1.728 5.543 2.807 1.00 89.81 202 THR A O 1
ATOM 1639 N N . TYR A 1 203 ? 0.498 5.511 0.925 1.00 90.81 203 TYR A N 1
ATOM 1640 C CA . TYR A 1 203 ? -0.339 4.379 1.288 1.00 90.81 203 TYR A CA 1
ATOM 1641 C C . TYR A 1 203 ? 0.162 3.128 0.576 1.00 90.81 203 TYR A C 1
ATOM 1643 O O . TYR A 1 203 ? 0.407 3.152 -0.629 1.00 90.81 203 TYR A O 1
ATOM 1651 N N . GLY A 1 204 ? 0.289 2.031 1.317 1.00 92.12 204 GLY A N 1
ATOM 1652 C CA . GLY A 1 204 ? 0.728 0.748 0.784 1.00 92.12 204 GLY A CA 1
ATOM 1653 C C . GLY A 1 204 ? -0.145 -0.409 1.251 1.00 92.12 204 GLY A C 1
ATOM 1654 O O . GLY A 1 204 ? -0.763 -0.373 2.317 1.00 92.12 204 GLY A O 1
ATOM 1655 N N . LEU A 1 205 ? -0.190 -1.449 0.430 1.00 91.75 205 LEU A N 1
ATOM 1656 C CA . LEU A 1 205 ? -0.887 -2.699 0.685 1.00 91.75 205 LEU A CA 1
ATOM 1657 C C . LEU A 1 205 ? -0.018 -3.838 0.165 1.00 91.75 205 LEU A C 1
ATOM 1659 O O . LEU A 1 205 ? 0.237 -3.918 -1.032 1.00 91.75 205 LEU A O 1
ATOM 1663 N N . ALA A 1 206 ? 0.417 -4.729 1.046 1.00 91.62 206 ALA A N 1
ATOM 1664 C CA . ALA A 1 206 ? 1.151 -5.930 0.683 1.00 91.62 206 ALA A CA 1
ATOM 1665 C C . ALA A 1 206 ? 0.298 -7.162 0.979 1.00 91.62 206 ALA A C 1
ATOM 1667 O O . ALA A 1 206 ? -0.164 -7.347 2.104 1.00 91.62 206 ALA A O 1
ATOM 1668 N N . VAL A 1 207 ? 0.130 -8.020 -0.023 1.00 91.12 207 VAL A N 1
ATOM 1669 C CA . VAL A 1 207 ? -0.583 -9.287 0.111 1.00 91.12 207 VAL A CA 1
ATOM 1670 C C . VAL A 1 207 ? 0.325 -10.446 -0.285 1.00 91.12 207 VAL A C 1
ATOM 1672 O O . VAL A 1 207 ? 1.008 -10.403 -1.309 1.00 91.12 207 VAL A O 1
ATOM 1675 N N . GLU A 1 208 ? 0.368 -11.476 0.558 1.00 88.31 208 GLU A N 1
ATOM 1676 C CA . GLU A 1 208 ? 1.109 -12.705 0.276 1.00 88.31 208 GLU A CA 1
ATOM 1677 C C . GLU A 1 208 ? 0.312 -13.566 -0.712 1.00 88.31 208 GLU A C 1
ATOM 1679 O O . GLU A 1 208 ? -0.854 -13.884 -0.476 1.00 88.31 208 GLU A O 1
ATOM 1684 N N . ALA A 1 209 ? 0.946 -13.926 -1.824 1.00 91.69 209 ALA A N 1
ATOM 1685 C CA . ALA A 1 209 ? 0.413 -14.850 -2.814 1.00 91.69 209 ALA A CA 1
ATOM 1686 C C . ALA A 1 209 ? 0.868 -16.286 -2.514 1.00 91.69 209 ALA A C 1
ATOM 1688 O O . ALA A 1 209 ? 1.824 -16.516 -1.769 1.00 91.69 209 ALA A O 1
ATOM 1689 N N . SER A 1 210 ? 0.210 -17.273 -3.129 1.00 86.00 210 SER A N 1
ATOM 1690 C CA . SER A 1 210 ? 0.615 -18.671 -2.974 1.00 86.00 210 SER A CA 1
ATOM 1691 C C . SER A 1 210 ? 2.032 -18.885 -3.525 1.00 86.00 210 SER A C 1
ATOM 1693 O O . SER A 1 210 ? 2.337 -18.408 -4.623 1.00 86.00 210 SER A O 1
ATOM 1695 N N . PRO A 1 211 ? 2.891 -19.671 -2.849 1.00 83.88 211 PRO A N 1
ATOM 1696 C CA . PRO A 1 211 ? 4.195 -20.063 -3.388 1.00 83.88 211 PRO A CA 1
ATOM 1697 C C . PRO A 1 211 ? 4.113 -20.731 -4.768 1.00 83.88 211 PRO A C 1
ATOM 1699 O O . PRO A 1 211 ? 5.054 -20.642 -5.556 1.00 83.88 211 PRO A O 1
ATOM 1702 N N . LEU A 1 212 ? 2.976 -21.356 -5.095 1.00 89.44 212 LEU A N 1
ATOM 1703 C CA . LEU A 1 212 ? 2.732 -22.016 -6.381 1.00 89.44 212 LEU A CA 1
ATOM 1704 C C . LEU A 1 212 ? 2.378 -21.044 -7.518 1.00 89.44 212 LEU A C 1
ATOM 1706 O O . LEU A 1 212 ? 2.354 -21.451 -8.676 1.00 89.44 212 LEU A O 1
ATOM 1710 N N . ASP A 1 213 ? 2.104 -19.773 -7.217 1.00 92.69 213 ASP A N 1
ATOM 1711 C CA . ASP A 1 213 ? 1.681 -18.802 -8.225 1.00 92.69 213 ASP A CA 1
ATOM 1712 C C . ASP A 1 213 ? 2.849 -18.317 -9.080 1.00 92.69 213 ASP A C 1
ATOM 1714 O O . ASP A 1 213 ? 3.889 -17.908 -8.569 1.00 92.69 213 ASP A O 1
ATOM 1718 N N . ASP A 1 214 ? 2.681 -18.324 -10.398 1.00 92.88 214 ASP A N 1
ATOM 1719 C CA . ASP A 1 214 ? 3.664 -17.770 -11.326 1.00 92.88 214 ASP A CA 1
ATOM 1720 C C . ASP A 1 214 ? 3.774 -16.244 -11.156 1.00 92.88 214 ASP A C 1
ATOM 1722 O O . ASP A 1 214 ? 2.777 -15.520 -11.190 1.00 92.88 214 ASP A O 1
ATOM 1726 N N . THR A 1 215 ? 4.996 -15.742 -10.966 1.00 92.69 215 THR A N 1
ATOM 1727 C CA . THR A 1 215 ? 5.249 -14.317 -10.718 1.00 92.69 215 THR A CA 1
ATOM 1728 C C . THR A 1 215 ? 4.958 -13.443 -11.929 1.00 92.69 215 THR A C 1
ATOM 1730 O O . THR A 1 215 ? 4.470 -12.330 -11.752 1.00 92.69 215 THR A O 1
ATOM 1733 N N . SER A 1 216 ? 5.226 -13.921 -13.146 1.00 93.00 216 SER A N 1
ATOM 1734 C CA . SER A 1 216 ? 4.933 -13.174 -14.374 1.00 93.00 216 SER A CA 1
ATOM 1735 C C . SER A 1 216 ? 3.424 -13.062 -14.588 1.00 93.00 216 SER A C 1
ATOM 1737 O O . SER A 1 216 ? 2.934 -12.009 -14.993 1.00 93.00 216 SER A O 1
ATOM 1739 N N . LEU A 1 217 ? 2.666 -14.108 -14.248 1.00 95.88 217 LEU A N 1
ATOM 1740 C CA . LEU A 1 217 ? 1.202 -14.069 -14.303 1.00 95.88 217 LEU A CA 1
ATOM 1741 C C . LEU A 1 217 ? 0.592 -13.204 -13.189 1.00 95.88 217 LEU A C 1
ATOM 1743 O O . LEU A 1 217 ? -0.381 -12.497 -13.443 1.00 95.88 217 LEU A O 1
ATOM 1747 N N . LEU A 1 218 ? 1.186 -13.174 -11.990 1.00 96.50 218 LEU A N 1
ATOM 1748 C CA . LEU A 1 218 ? 0.797 -12.219 -10.944 1.00 96.50 218 LEU A CA 1
ATOM 1749 C C . LEU A 1 218 ? 1.051 -10.765 -11.372 1.00 96.50 218 LEU A C 1
ATOM 1751 O O . LEU A 1 218 ? 0.178 -9.927 -11.165 1.00 96.50 218 LEU A O 1
ATOM 1755 N N . ARG A 1 219 ? 2.190 -10.461 -12.016 1.00 96.19 219 ARG A N 1
ATOM 1756 C CA . ARG A 1 219 ? 2.454 -9.120 -12.580 1.00 96.19 219 ARG A CA 1
ATOM 1757 C C . ARG A 1 219 ? 1.429 -8.736 -13.646 1.00 96.19 219 ARG A C 1
ATOM 1759 O O . ARG A 1 219 ? 0.935 -7.610 -13.640 1.00 96.19 219 ARG A O 1
ATOM 1766 N N . LEU A 1 220 ? 1.061 -9.679 -14.517 1.00 97.12 220 LEU A N 1
ATOM 1767 C CA . LEU A 1 220 ? 0.001 -9.482 -15.507 1.00 97.12 220 LEU A CA 1
ATOM 1768 C C . LEU A 1 220 ? -1.355 -9.198 -14.842 1.00 97.12 220 LEU A C 1
ATOM 1770 O O . LEU A 1 220 ? -2.034 -8.249 -15.226 1.00 97.12 220 LEU A O 1
ATOM 1774 N N . GLY A 1 221 ? -1.722 -9.967 -13.813 1.00 97.56 221 GLY A N 1
ATOM 1775 C CA . GLY A 1 221 ? -2.942 -9.743 -13.035 1.00 97.56 221 GLY A CA 1
ATOM 1776 C C . GLY A 1 221 ? -2.955 -8.392 -12.314 1.00 97.56 221 GLY A C 1
ATOM 1777 O O . GLY A 1 221 ? -3.947 -7.672 -12.378 1.00 97.56 221 GLY A O 1
ATOM 1778 N N . ALA A 1 222 ? -1.847 -8.000 -11.681 1.00 97.75 222 ALA A N 1
ATOM 1779 C CA . ALA A 1 222 ? -1.715 -6.694 -11.035 1.00 97.75 222 ALA A CA 1
ATOM 1780 C C . ALA A 1 222 ? -1.822 -5.545 -12.052 1.00 97.75 222 ALA A C 1
ATOM 1782 O O . ALA A 1 222 ? -2.549 -4.581 -11.819 1.00 97.75 222 ALA A O 1
ATOM 1783 N N . SER A 1 223 ? -1.184 -5.684 -13.217 1.00 97.25 223 SER A N 1
ATOM 1784 C CA . SER A 1 223 ? -1.304 -4.714 -14.312 1.00 97.25 223 SER A CA 1
ATOM 1785 C C . SER A 1 223 ? -2.749 -4.593 -14.803 1.00 97.25 223 SER A C 1
ATOM 1787 O O . SER A 1 223 ? -3.233 -3.487 -15.034 1.00 97.25 223 SER A O 1
ATOM 1789 N N . PHE A 1 224 ? -3.473 -5.712 -14.900 1.00 97.75 224 PHE A N 1
ATOM 1790 C CA . PHE A 1 224 ? -4.889 -5.717 -15.268 1.00 97.75 224 PHE A CA 1
ATOM 1791 C C . PHE A 1 224 ? -5.767 -4.990 -14.242 1.00 97.75 224 PHE A C 1
ATOM 1793 O O . PHE A 1 224 ? -6.646 -4.222 -14.627 1.00 97.75 224 PHE A O 1
ATOM 1800 N N . ILE A 1 225 ? -5.489 -5.150 -12.943 1.00 98.06 225 ILE A N 1
ATOM 1801 C CA . ILE A 1 225 ? -6.160 -4.380 -11.883 1.00 98.06 225 ILE A CA 1
ATOM 1802 C C . ILE A 1 225 ? -5.951 -2.875 -12.098 1.00 98.06 225 ILE A C 1
ATOM 1804 O O . ILE A 1 225 ? -6.917 -2.115 -12.049 1.00 98.06 225 ILE A O 1
ATOM 1808 N N . LEU A 1 226 ? -4.721 -2.435 -12.386 1.00 97.44 226 LEU A N 1
ATOM 1809 C CA . LEU A 1 226 ? -4.420 -1.023 -12.664 1.00 97.44 226 LEU A CA 1
ATOM 1810 C C . LEU A 1 226 ? -5.169 -0.499 -13.901 1.00 97.44 226 LEU A C 1
ATOM 1812 O O . LEU A 1 226 ? -5.661 0.631 -13.878 1.00 97.44 226 LEU A O 1
ATOM 1816 N N . ILE A 1 227 ? -5.307 -1.313 -14.954 1.00 97.56 227 ILE A N 1
ATOM 1817 C CA . ILE A 1 227 ? -6.115 -0.972 -16.138 1.00 97.56 227 ILE A CA 1
ATOM 1818 C C . ILE A 1 227 ? -7.576 -0.756 -15.740 1.00 97.56 227 ILE A C 1
ATOM 1820 O O . ILE A 1 227 ? -8.149 0.278 -16.077 1.00 97.56 227 ILE A O 1
ATOM 1824 N N . VAL A 1 228 ? -8.171 -1.674 -14.977 1.00 97.81 228 VAL A N 1
ATOM 1825 C CA . VAL A 1 228 ? -9.569 -1.560 -14.529 1.00 97.81 228 VAL A CA 1
ATOM 1826 C C . VAL A 1 228 ? -9.766 -0.331 -13.634 1.00 97.81 228 VAL A C 1
ATOM 1828 O O . VAL A 1 228 ? -10.690 0.454 -13.860 1.00 97.81 228 VAL A O 1
ATOM 1831 N N . LEU A 1 229 ? -8.851 -0.080 -12.692 1.00 96.62 229 LEU A N 1
ATOM 1832 C CA . LEU A 1 229 ? -8.841 1.142 -11.877 1.00 96.62 229 LEU A CA 1
ATOM 1833 C C . LEU A 1 229 ? -8.769 2.410 -12.739 1.00 96.62 229 LEU A C 1
ATOM 1835 O O . LEU A 1 229 ? -9.456 3.394 -12.456 1.00 96.62 229 LEU A O 1
ATOM 1839 N N . ARG A 1 230 ? -7.994 2.394 -13.826 1.00 95.75 230 ARG A N 1
ATOM 1840 C CA . ARG A 1 230 ? -7.919 3.523 -14.758 1.00 95.75 230 ARG A CA 1
ATOM 1841 C C . ARG A 1 230 ? -9.193 3.697 -15.578 1.00 95.75 230 ARG A C 1
ATOM 1843 O O . ARG A 1 230 ? -9.650 4.827 -15.756 1.00 95.75 230 ARG A O 1
ATOM 1850 N N . ARG A 1 231 ? -9.736 2.607 -16.117 1.00 96.50 231 ARG A N 1
ATOM 1851 C CA . ARG A 1 231 ? -10.837 2.621 -17.092 1.00 96.50 231 ARG A CA 1
ATOM 1852 C C . ARG A 1 231 ? -12.194 2.848 -16.434 1.00 96.50 231 ARG A C 1
ATOM 1854 O O . ARG A 1 231 ? -12.997 3.589 -16.991 1.00 96.50 231 ARG A O 1
ATOM 1861 N N . ILE A 1 232 ? -12.416 2.270 -15.255 1.00 96.19 232 ILE A N 1
ATOM 1862 C CA . ILE A 1 232 ? -13.696 2.329 -14.534 1.00 96.19 232 ILE A CA 1
ATOM 1863 C C . ILE A 1 232 ? -13.665 3.380 -13.422 1.00 96.19 232 ILE A C 1
ATOM 1865 O O . ILE A 1 232 ? -14.601 4.162 -13.293 1.00 96.19 232 ILE A O 1
ATOM 1869 N N . HIS A 1 233 ? -12.579 3.443 -12.646 1.00 93.06 233 HIS A N 1
ATOM 1870 C CA . HIS A 1 233 ? -12.483 4.336 -11.481 1.00 93.06 233 HIS A CA 1
ATOM 1871 C C . HIS A 1 233 ? -11.711 5.634 -11.766 1.00 93.06 233 HIS A C 1
ATOM 1873 O O . HIS A 1 233 ? -11.528 6.456 -10.871 1.00 93.06 233 HIS A O 1
ATOM 1879 N N . HIS A 1 234 ? -11.258 5.835 -13.008 1.00 93.00 234 HIS A N 1
ATOM 1880 C CA . HIS A 1 234 ? -10.542 7.028 -13.474 1.00 93.00 234 HIS A CA 1
ATOM 1881 C C . HIS A 1 234 ? -9.246 7.361 -12.714 1.00 93.00 234 HIS A C 1
ATOM 1883 O O . HIS A 1 234 ? -8.717 8.468 -12.846 1.00 93.00 234 HIS A O 1
ATOM 1889 N N . ILE A 1 235 ? -8.668 6.394 -11.997 1.00 92.56 235 ILE A N 1
ATOM 1890 C CA . ILE A 1 235 ? -7.414 6.577 -11.257 1.00 92.56 235 ILE A CA 1
ATOM 1891 C C . ILE A 1 235 ? -6.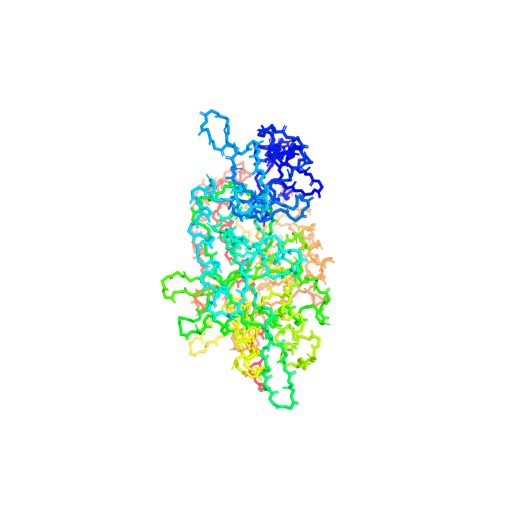250 6.645 -12.249 1.00 92.56 235 ILE A C 1
ATOM 1893 O O . ILE A 1 235 ? -6.148 5.827 -13.159 1.00 92.56 235 ILE A O 1
ATOM 1897 N N . SER A 1 236 ? -5.381 7.648 -12.123 1.00 90.31 236 SER A N 1
ATOM 1898 C CA . SER A 1 236 ? -4.203 7.782 -12.989 1.00 90.31 236 SER A CA 1
ATOM 1899 C C . SER A 1 236 ? -3.245 6.598 -12.818 1.00 90.31 236 SER A C 1
ATOM 1901 O O . SER A 1 236 ? -2.981 6.176 -11.693 1.00 90.31 236 SER A O 1
ATOM 1903 N N . LEU A 1 237 ? -2.650 6.129 -13.921 1.00 87.50 237 LEU A N 1
ATOM 1904 C CA . LEU A 1 237 ? -1.611 5.087 -13.898 1.00 87.50 237 LEU A CA 1
ATOM 1905 C C . LEU A 1 237 ? -0.349 5.518 -13.133 1.00 87.50 237 LEU A C 1
ATOM 1907 O O . LEU A 1 237 ? 0.418 4.676 -12.690 1.00 87.50 237 LEU A O 1
ATOM 1911 N N . PHE A 1 238 ? -0.137 6.826 -12.966 1.00 83.19 238 PHE A N 1
ATOM 1912 C CA . PHE A 1 238 ? 0.986 7.358 -12.189 1.00 83.19 238 PHE A CA 1
ATOM 1913 C C . PHE A 1 238 ? 0.722 7.352 -10.680 1.00 83.19 238 PHE A C 1
ATOM 1915 O O . PHE A 1 238 ? 1.669 7.323 -9.896 1.00 83.19 238 PHE A O 1
ATOM 1922 N N . ILE A 1 239 ? -0.556 7.367 -10.281 1.00 89.38 239 ILE A N 1
ATOM 1923 C CA . ILE A 1 239 ? -0.955 7.383 -8.873 1.00 89.38 239 ILE A CA 1
ATOM 1924 C C . ILE A 1 239 ? -0.881 5.977 -8.299 1.00 89.38 239 ILE A C 1
ATOM 1926 O O . ILE A 1 239 ? -0.297 5.809 -7.242 1.00 89.38 239 ILE A O 1
ATOM 1930 N N . MET A 1 240 ? -1.447 4.968 -8.964 1.00 92.00 240 MET A N 1
ATOM 1931 C CA . MET A 1 240 ? -1.416 3.596 -8.454 1.00 92.00 240 MET A CA 1
ATOM 1932 C C . MET A 1 240 ? -0.273 2.817 -9.095 1.00 92.00 240 MET A C 1
ATOM 1934 O O . MET A 1 240 ? -0.275 2.597 -10.304 1.00 92.00 240 MET A O 1
ATOM 1938 N N . LYS A 1 241 ? 0.677 2.367 -8.279 1.00 91.75 241 LYS A N 1
ATOM 1939 C CA . LYS A 1 241 ? 1.802 1.531 -8.698 1.00 91.75 241 LYS A CA 1
ATOM 1940 C C . LYS A 1 241 ? 1.709 0.164 -8.028 1.00 91.75 241 LYS A C 1
ATOM 1942 O O . LYS A 1 241 ? 1.026 -0.008 -7.015 1.00 91.75 241 LYS A O 1
ATOM 1947 N N . PHE A 1 242 ? 2.410 -0.815 -8.587 1.00 92.56 242 PHE A N 1
ATOM 1948 C CA . PHE A 1 242 ? 2.578 -2.107 -7.941 1.00 92.56 242 PHE A CA 1
ATOM 1949 C C . PHE A 1 242 ? 4.025 -2.582 -8.011 1.00 92.56 242 PHE A C 1
ATOM 1951 O O . PHE A 1 242 ? 4.800 -2.139 -8.855 1.00 92.56 242 PHE A O 1
ATOM 1958 N N . ASP A 1 243 ? 4.375 -3.492 -7.110 1.00 89.44 243 ASP A N 1
ATOM 1959 C CA . ASP A 1 243 ? 5.647 -4.199 -7.122 1.00 89.44 243 ASP A CA 1
ATOM 1960 C C . ASP A 1 243 ? 5.470 -5.656 -6.670 1.00 89.44 243 ASP A C 1
ATOM 1962 O O . ASP A 1 243 ? 4.532 -6.001 -5.946 1.00 89.44 243 ASP A O 1
ATOM 1966 N N . MET A 1 244 ? 6.400 -6.512 -7.086 1.00 90.00 244 MET A N 1
ATOM 1967 C CA . MET A 1 244 ? 6.460 -7.924 -6.731 1.00 90.00 244 MET A CA 1
ATOM 1968 C C . MET A 1 244 ? 7.738 -8.226 -5.954 1.00 90.00 244 MET A C 1
ATOM 1970 O O . MET A 1 244 ? 8.830 -8.194 -6.524 1.00 90.00 244 MET A O 1
ATOM 1974 N N . ILE A 1 245 ? 7.602 -8.635 -4.689 1.00 87.44 245 ILE A N 1
ATOM 1975 C CA . ILE A 1 245 ? 8.731 -9.161 -3.910 1.00 87.44 245 ILE A CA 1
ATOM 1976 C C . ILE A 1 245 ? 8.719 -10.688 -3.949 1.00 87.44 245 ILE A C 1
ATOM 1978 O O . ILE A 1 245 ? 7.697 -11.318 -3.672 1.00 87.44 245 ILE A O 1
ATOM 1982 N N . VAL A 1 246 ? 9.887 -11.280 -4.195 1.00 86.56 246 VAL A N 1
ATOM 1983 C CA . VAL A 1 246 ? 10.144 -12.706 -3.974 1.00 86.56 246 VAL A CA 1
ATOM 1984 C C . VAL A 1 246 ? 11.176 -12.858 -2.853 1.00 86.56 246 VAL A C 1
ATOM 1986 O O . VAL A 1 246 ? 12.306 -12.390 -2.980 1.00 86.56 246 VAL A O 1
ATOM 1989 N N . LEU A 1 247 ? 10.785 -13.492 -1.744 1.00 80.81 247 LEU A N 1
ATOM 1990 C CA . LEU A 1 247 ? 11.644 -13.789 -0.591 1.00 80.81 247 LEU A CA 1
ATOM 1991 C C . LEU A 1 247 ? 11.686 -15.303 -0.369 1.00 80.81 247 LEU A C 1
ATOM 1993 O O . LEU A 1 247 ? 10.812 -15.877 0.285 1.00 80.81 247 LEU A O 1
ATOM 1997 N N . GLY A 1 248 ? 12.706 -15.956 -0.929 1.00 83.44 248 GLY A N 1
ATOM 1998 C CA . GLY A 1 248 ? 12.754 -17.416 -0.983 1.00 83.44 248 GLY A CA 1
ATOM 1999 C C . GLY A 1 248 ? 11.574 -17.953 -1.795 1.00 83.44 248 GLY A C 1
ATOM 2000 O O . GLY A 1 248 ? 11.409 -17.589 -2.954 1.00 83.44 248 GLY A O 1
ATOM 2001 N N . GLU A 1 249 ? 10.733 -18.782 -1.177 1.00 82.44 249 GLU A N 1
ATOM 2002 C CA . GLU A 1 249 ? 9.514 -19.324 -1.804 1.00 82.44 249 GLU A CA 1
ATOM 2003 C C . GLU A 1 249 ? 8.284 -18.417 -1.642 1.00 82.44 249 GLU A C 1
ATOM 2005 O O . GLU A 1 249 ? 7.248 -18.651 -2.267 1.00 82.44 249 GLU A O 1
ATOM 2010 N N . ARG A 1 250 ? 8.378 -17.374 -0.807 1.00 84.75 250 ARG A N 1
ATOM 2011 C CA . ARG A 1 250 ? 7.265 -16.457 -0.552 1.00 84.75 250 ARG A CA 1
ATOM 2012 C C . ARG A 1 250 ? 7.206 -15.369 -1.608 1.00 84.75 250 ARG A C 1
ATOM 2014 O O . ARG A 1 250 ? 8.230 -14.799 -1.990 1.00 84.75 250 ARG A O 1
ATOM 2021 N N . LYS A 1 251 ? 5.989 -15.056 -2.044 1.00 89.88 251 LYS A N 1
ATOM 2022 C CA . LYS A 1 251 ? 5.702 -14.077 -3.093 1.00 89.88 251 LYS A CA 1
ATOM 2023 C C . LYS A 1 251 ? 4.731 -13.052 -2.537 1.00 89.88 251 LYS A C 1
ATOM 2025 O O . LYS A 1 251 ? 3.720 -13.426 -1.954 1.00 89.88 251 LYS A O 1
ATOM 2030 N N . PHE A 1 252 ? 5.024 -11.774 -2.728 1.00 91.50 252 PHE A N 1
ATOM 2031 C CA . PHE A 1 252 ? 4.164 -10.686 -2.278 1.00 91.50 252 PHE A CA 1
ATOM 2032 C C . PHE A 1 252 ? 3.816 -9.788 -3.453 1.00 91.50 252 PHE A C 1
ATOM 2034 O O . PHE A 1 252 ? 4.718 -9.322 -4.151 1.00 91.50 252 PHE A O 1
ATOM 2041 N N . VAL A 1 253 ? 2.522 -9.523 -3.624 1.00 95.12 253 VAL A N 1
ATOM 2042 C CA . VAL A 1 253 ? 2.022 -8.462 -4.500 1.00 95.12 253 VAL A CA 1
ATOM 2043 C C . VAL A 1 253 ? 1.835 -7.223 -3.640 1.00 95.12 253 VAL A C 1
ATOM 2045 O O . VAL A 1 253 ? 1.152 -7.275 -2.614 1.00 95.12 253 VAL A O 1
ATOM 2048 N N . ARG A 1 254 ? 2.466 -6.116 -4.019 1.00 93.69 254 ARG A N 1
ATOM 2049 C CA . ARG A 1 254 ? 2.354 -4.844 -3.305 1.00 93.69 254 ARG A CA 1
ATOM 2050 C C . ARG A 1 254 ? 1.701 -3.811 -4.200 1.00 93.69 254 ARG A C 1
ATOM 2052 O O . ARG A 1 254 ? 2.173 -3.619 -5.310 1.00 93.69 254 ARG A O 1
ATOM 2059 N N . PHE A 1 255 ? 0.685 -3.123 -3.702 1.00 94.31 255 PHE A N 1
ATOM 2060 C CA . PHE A 1 255 ? 0.143 -1.905 -4.299 1.00 94.31 255 PHE A CA 1
ATOM 2061 C C . PHE A 1 255 ? 0.550 -0.716 -3.443 1.00 94.31 255 PHE A C 1
ATOM 2063 O O . PHE A 1 255 ? 0.606 -0.827 -2.215 1.00 94.31 255 PHE A O 1
ATOM 2070 N N . TYR A 1 256 ? 0.851 0.407 -4.075 1.00 93.38 256 TYR A N 1
ATOM 2071 C CA . TYR A 1 256 ? 1.189 1.634 -3.370 1.00 93.38 256 TYR A CA 1
ATOM 2072 C C . TYR A 1 256 ? 0.879 2.860 -4.211 1.00 93.38 256 TYR A C 1
ATOM 2074 O O . TYR A 1 256 ? 0.766 2.785 -5.437 1.00 93.38 256 TYR A O 1
ATOM 2082 N N . GLU A 1 257 ? 0.755 3.997 -3.540 1.00 92.56 257 GLU A N 1
ATOM 2083 C CA . GLU A 1 257 ? 0.524 5.261 -4.217 1.00 92.56 257 GLU A CA 1
ATOM 2084 C C . GLU A 1 257 ? 1.848 5.947 -4.579 1.00 92.56 257 GLU A C 1
ATOM 2086 O O . GLU A 1 257 ? 2.697 6.172 -3.715 1.00 92.56 257 GLU A O 1
ATOM 2091 N N . GLY A 1 258 ? 2.033 6.295 -5.853 1.00 86.00 258 GLY A N 1
ATOM 2092 C CA . GLY A 1 258 ? 3.151 7.123 -6.310 1.00 86.00 258 GLY A CA 1
ATOM 2093 C C . GLY A 1 258 ? 3.079 8.551 -5.767 1.00 86.00 258 GLY A C 1
ATOM 2094 O O . GLY A 1 258 ? 4.109 9.162 -5.517 1.00 86.00 258 GLY A O 1
ATOM 2095 N N . GLU A 1 259 ? 1.865 9.045 -5.525 1.00 83.25 259 GLU A N 1
ATOM 2096 C CA . GLU A 1 259 ? 1.588 10.297 -4.825 1.00 83.25 259 GLU A CA 1
ATOM 2097 C C . GLU A 1 259 ? 0.549 10.017 -3.741 1.00 83.25 259 GLU A C 1
ATOM 2099 O O . GLU A 1 259 ? -0.504 9.456 -4.039 1.00 83.25 259 GLU A O 1
ATOM 2104 N N . CYS A 1 260 ? 0.829 10.401 -2.494 1.00 85.31 260 CYS A N 1
ATOM 2105 C CA . CYS A 1 260 ? -0.032 10.114 -1.349 1.00 85.31 260 CYS A CA 1
ATOM 2106 C C . CYS A 1 260 ? -1.374 10.873 -1.418 1.00 85.31 260 CYS A C 1
ATOM 2108 O O . CYS A 1 260 ? -1.528 11.963 -0.859 1.00 85.31 260 CYS A O 1
ATOM 2110 N N . ALA A 1 261 ? -2.362 10.267 -2.068 1.00 85.94 261 ALA A N 1
ATOM 2111 C CA . ALA A 1 261 ? -3.660 10.838 -2.402 1.00 85.94 261 ALA A CA 1
ATOM 2112 C C . ALA A 1 261 ? -4.858 10.073 -1.798 1.00 85.94 261 ALA A C 1
ATOM 2114 O O . ALA A 1 261 ? -5.993 10.522 -1.957 1.00 85.94 261 ALA A O 1
ATOM 2115 N N . ASN A 1 262 ? -4.628 8.984 -1.050 1.00 86.88 262 ASN A N 1
ATOM 2116 C CA . ASN A 1 262 ? -5.653 8.222 -0.315 1.00 86.88 262 ASN A CA 1
ATOM 2117 C C . ASN A 1 262 ? -6.691 7.508 -1.219 1.00 86.88 262 ASN A C 1
ATOM 2119 O O . ASN A 1 262 ? -7.852 7.304 -0.848 1.00 86.88 262 ASN A O 1
ATOM 2123 N N . TYR A 1 263 ? -6.266 7.088 -2.408 1.00 90.81 263 TYR A N 1
ATOM 2124 C CA . TYR A 1 263 ? -7.029 6.208 -3.293 1.00 90.81 263 TYR A CA 1
ATOM 2125 C C . TYR A 1 263 ? -6.988 4.746 -2.835 1.00 90.81 263 TYR A C 1
ATOM 2127 O O . TYR A 1 263 ? -8.023 4.099 -2.763 1.00 90.81 263 TYR A O 1
ATOM 2135 N N . LEU A 1 264 ? -5.820 4.211 -2.481 1.00 90.88 264 LEU A N 1
ATOM 2136 C CA . LEU A 1 264 ? -5.640 2.809 -2.105 1.00 90.88 264 LEU A CA 1
ATOM 2137 C C . LEU A 1 264 ? -6.527 2.394 -0.916 1.00 90.88 264 LEU A C 1
ATOM 2139 O O . LEU A 1 264 ? -7.172 1.349 -1.016 1.00 90.88 264 LEU A O 1
ATOM 2143 N N . PRO A 1 265 ? -6.650 3.183 0.173 1.00 86.12 265 PRO A N 1
ATOM 2144 C CA . PRO A 1 265 ? -7.550 2.843 1.277 1.00 86.12 265 PRO A CA 1
ATOM 2145 C C . PRO A 1 265 ? -9.035 3.032 0.952 1.00 86.12 265 PRO A C 1
ATOM 2147 O O . PRO A 1 265 ? -9.876 2.488 1.662 1.00 86.12 265 PRO A O 1
ATOM 2150 N N . SER A 1 266 ? -9.370 3.813 -0.081 1.00 86.19 266 SER A N 1
ATOM 2151 C CA . SER A 1 266 ? -10.758 4.061 -0.490 1.00 86.19 266 SER A CA 1
ATOM 2152 C C . SER A 1 266 ? -11.279 3.060 -1.526 1.00 86.19 266 SER A C 1
ATOM 2154 O O . SER A 1 266 ? -12.467 3.088 -1.849 1.00 86.19 266 SER A O 1
ATOM 2156 N N . ILE A 1 267 ? -10.435 2.143 -2.012 1.00 89.56 267 ILE A N 1
ATOM 2157 C CA . ILE A 1 267 ? -10.852 1.058 -2.905 1.00 89.56 267 ILE A CA 1
ATOM 2158 C C . ILE A 1 267 ? -11.739 0.061 -2.147 1.00 89.56 267 ILE A C 1
ATOM 2160 O O . ILE A 1 267 ? -11.293 -0.630 -1.227 1.00 89.56 267 ILE A O 1
ATOM 2164 N N . ASP A 1 268 ? -12.986 -0.079 -2.601 1.00 87.94 268 ASP A N 1
ATOM 2165 C CA . ASP A 1 268 ? -13.837 -1.221 -2.268 1.00 87.94 268 ASP A CA 1
ATOM 2166 C C . ASP A 1 268 ? -13.413 -2.429 -3.115 1.00 87.94 268 ASP A C 1
ATOM 2168 O O . ASP A 1 268 ? -13.789 -2.573 -4.282 1.00 87.94 268 ASP A O 1
ATOM 2172 N N . TRP A 1 269 ? -12.625 -3.318 -2.510 1.00 90.56 269 TRP A N 1
ATOM 2173 C CA . TRP A 1 269 ? -12.112 -4.525 -3.159 1.00 90.56 269 TRP A CA 1
ATOM 2174 C C . TRP A 1 269 ? -13.214 -5.499 -3.592 1.00 90.56 269 TRP A C 1
ATOM 2176 O O . TRP A 1 269 ? -13.021 -6.245 -4.552 1.00 90.56 269 TRP A O 1
ATOM 2186 N N . GLN A 1 270 ? -14.379 -5.487 -2.937 1.00 88.00 270 GLN A N 1
ATOM 2187 C CA . GLN A 1 270 ? -15.509 -6.333 -3.318 1.00 88.00 270 GLN A CA 1
ATOM 2188 C C . GLN A 1 270 ? -16.193 -5.797 -4.579 1.00 88.00 270 GLN A C 1
ATOM 2190 O O . GLN A 1 270 ? -16.583 -6.590 -5.441 1.00 88.00 270 GLN A O 1
ATOM 2195 N N . SER A 1 271 ? -16.332 -4.471 -4.697 1.00 92.06 271 SER A N 1
ATOM 2196 C CA . SER A 1 271 ? -16.794 -3.832 -5.937 1.00 92.06 271 SER A CA 1
ATOM 2197 C C . SER A 1 271 ? -15.791 -4.067 -7.060 1.00 92.06 271 SER A C 1
ATOM 2199 O O . SER A 1 271 ? -16.162 -4.619 -8.094 1.00 92.06 271 SER A O 1
ATOM 2201 N N . LEU A 1 272 ? -14.509 -3.778 -6.809 1.00 95.62 272 LEU A N 1
ATOM 2202 C CA . LEU A 1 272 ? -13.440 -3.940 -7.793 1.00 95.62 272 LEU A CA 1
ATOM 2203 C C . LEU A 1 272 ? -13.366 -5.373 -8.330 1.00 95.62 272 LEU A C 1
ATOM 2205 O O . LEU A 1 272 ? -13.126 -5.577 -9.515 1.00 95.62 272 LEU A O 1
ATOM 2209 N N . ARG A 1 273 ? -13.623 -6.380 -7.486 1.00 96.38 273 ARG A N 1
ATOM 2210 C CA . ARG A 1 273 ? -13.720 -7.777 -7.926 1.00 96.38 273 ARG A CA 1
ATOM 2211 C C . ARG A 1 273 ? -14.778 -7.967 -9.016 1.00 96.38 273 ARG A C 1
ATOM 2213 O O . ARG A 1 273 ? -14.499 -8.619 -10.017 1.00 96.38 273 ARG A O 1
ATOM 2220 N N . LYS A 1 274 ? -15.980 -7.410 -8.825 1.00 96.00 274 LYS A N 1
ATOM 2221 C CA . LYS A 1 274 ? -17.076 -7.480 -9.810 1.00 96.00 274 LYS A CA 1
ATOM 2222 C C . LYS A 1 274 ? -16.732 -6.697 -11.070 1.00 96.00 274 LYS A C 1
ATOM 2224 O O . LYS A 1 274 ? -17.060 -7.134 -12.169 1.00 96.00 274 LYS A O 1
ATOM 2229 N N . ASP A 1 275 ? -16.072 -5.559 -10.907 1.00 97.81 275 ASP A N 1
ATOM 2230 C CA . ASP A 1 275 ? -15.643 -4.713 -12.014 1.00 97.81 275 ASP A CA 1
ATOM 2231 C C . ASP A 1 275 ? -14.609 -5.449 -12.886 1.00 97.81 275 ASP A C 1
ATOM 2233 O O . ASP A 1 275 ? -14.781 -5.542 -14.099 1.00 97.81 275 ASP A O 1
ATOM 2237 N N . VAL A 1 276 ? -13.613 -6.099 -12.273 1.00 98.00 276 VAL A N 1
ATOM 2238 C CA . VAL A 1 276 ? -12.635 -6.970 -12.954 1.00 98.00 276 VAL A CA 1
ATOM 2239 C C . VAL A 1 276 ? -13.303 -8.174 -13.621 1.00 98.00 276 VAL A C 1
ATOM 2241 O O . VAL A 1 276 ? -12.923 -8.553 -14.728 1.00 98.00 276 VAL A O 1
ATOM 2244 N N . GLU A 1 277 ? -14.294 -8.790 -12.980 1.00 97.19 277 GLU A N 1
ATOM 2245 C CA . GLU A 1 277 ? -15.018 -9.942 -13.531 1.00 97.19 277 GLU A CA 1
ATOM 2246 C C . GLU A 1 277 ? -15.810 -9.578 -14.795 1.00 97.19 277 GLU A C 1
ATOM 2248 O O . GLU A 1 277 ? -15.810 -10.345 -15.754 1.00 97.19 277 GLU A O 1
ATOM 2253 N N . ASN A 1 278 ? -16.411 -8.386 -14.836 1.00 96.75 278 ASN A N 1
ATOM 2254 C CA . ASN A 1 278 ? -17.265 -7.952 -15.945 1.00 96.75 278 ASN A CA 1
ATOM 2255 C C . ASN A 1 278 ? -16.540 -7.127 -17.021 1.00 96.75 278 ASN A C 1
ATOM 2257 O O . ASN A 1 278 ? -17.097 -6.910 -18.099 1.00 96.75 278 ASN A O 1
ATOM 2261 N N . TYR A 1 279 ? -15.321 -6.648 -16.756 1.00 97.88 279 TYR A N 1
ATOM 2262 C CA . TYR A 1 279 ? -14.596 -5.784 -17.688 1.00 97.88 279 TYR A CA 1
ATOM 2263 C C . TYR A 1 279 ? -14.259 -6.506 -19.001 1.00 97.88 279 TYR A C 1
ATOM 2265 O O . TYR A 1 279 ? -13.776 -7.639 -18.992 1.00 97.88 279 TYR A O 1
ATOM 2273 N N . GLN A 1 280 ? -14.482 -5.856 -20.141 1.00 95.94 280 GLN A N 1
ATOM 2274 C CA . GLN A 1 280 ? -14.123 -6.387 -21.457 1.00 95.94 280 GLN A CA 1
ATOM 2275 C C . GLN A 1 280 ? -12.971 -5.569 -22.040 1.00 95.94 280 GLN A C 1
ATOM 2277 O O . GLN A 1 280 ? -13.190 -4.403 -22.371 1.00 95.94 280 GLN A O 1
ATOM 2282 N N . PRO A 1 281 ? -11.765 -6.153 -22.150 1.00 95.12 281 PRO A N 1
ATOM 2283 C CA . PRO A 1 281 ? -10.614 -5.418 -22.646 1.00 95.12 281 PRO A CA 1
ATOM 2284 C C . PRO A 1 281 ? -10.720 -5.086 -24.131 1.00 95.12 281 PRO A C 1
ATOM 2286 O O . PRO A 1 281 ? -11.214 -5.892 -24.925 1.00 95.12 281 PRO A O 1
ATOM 2289 N N . ASP A 1 282 ? -10.206 -3.920 -24.504 1.00 92.38 282 ASP A N 1
ATOM 2290 C CA . ASP A 1 282 ? -10.110 -3.454 -25.886 1.00 92.38 282 ASP A CA 1
ATOM 2291 C C . ASP A 1 282 ? -8.661 -3.126 -26.291 1.00 92.38 282 ASP A C 1
ATOM 2293 O O . ASP A 1 282 ? -7.706 -3.325 -25.540 1.00 92.38 282 ASP A O 1
ATOM 2297 N N . GLU A 1 283 ? -8.472 -2.639 -27.519 1.00 89.31 283 GLU A N 1
ATOM 2298 C CA . GLU A 1 283 ? -7.144 -2.322 -28.065 1.00 89.31 283 GLU A CA 1
ATOM 2299 C C . GLU A 1 283 ? -6.408 -1.237 -27.265 1.00 89.31 283 GLU A C 1
ATOM 2301 O O . GLU A 1 283 ? -5.176 -1.223 -27.222 1.00 89.31 283 GLU A O 1
ATOM 2306 N N . LEU A 1 284 ? -7.139 -0.332 -26.605 1.00 93.44 284 LEU A N 1
ATOM 2307 C CA . LEU A 1 284 ? -6.524 0.696 -25.773 1.00 93.44 284 LEU A CA 1
ATOM 2308 C C . LEU A 1 284 ? -5.896 0.072 -24.520 1.00 93.44 284 LEU A C 1
ATOM 2310 O O . LEU A 1 284 ? -4.865 0.558 -24.058 1.00 93.44 284 LEU A O 1
ATOM 2314 N N . ASP A 1 285 ? -6.445 -1.027 -24.008 1.00 95.19 285 ASP A N 1
ATOM 2315 C CA . ASP A 1 285 ? -5.895 -1.716 -22.837 1.00 95.19 285 ASP A CA 1
ATOM 2316 C C . ASP A 1 285 ? -4.543 -2.374 -23.117 1.00 95.19 285 ASP A C 1
ATOM 2318 O O . ASP A 1 285 ? -3.701 -2.442 -22.223 1.00 95.19 285 ASP A O 1
ATOM 2322 N N . GLU A 1 286 ? -4.275 -2.774 -24.362 1.00 92.06 286 GLU A N 1
ATOM 2323 C CA . GLU A 1 286 ? -2.943 -3.230 -24.781 1.00 92.06 286 GLU A CA 1
ATOM 2324 C C . GLU A 1 286 ? -1.914 -2.095 -24.679 1.00 92.06 286 GLU A C 1
ATOM 2326 O O . GLU A 1 286 ? -0.807 -2.293 -24.170 1.00 92.06 286 GLU A O 1
ATOM 2331 N N . VAL A 1 287 ? -2.298 -0.884 -25.100 1.00 91.44 287 VAL A N 1
ATOM 2332 C CA . VAL A 1 287 ? -1.451 0.313 -24.986 1.00 91.44 287 VAL A CA 1
ATOM 2333 C C . VAL A 1 287 ? -1.236 0.675 -23.518 1.00 91.44 287 VAL A C 1
ATOM 2335 O O . VAL A 1 287 ? -0.110 0.976 -23.122 1.00 91.44 287 VAL A O 1
ATOM 2338 N N . LEU A 1 288 ? -2.286 0.615 -22.692 1.00 94.56 288 LEU A N 1
ATOM 2339 C CA . LEU A 1 288 ? -2.176 0.872 -21.255 1.00 94.56 288 LEU A CA 1
ATOM 2340 C C . LEU A 1 288 ? -1.267 -0.153 -20.573 1.00 94.56 288 LEU A C 1
ATOM 2342 O O . LEU A 1 288 ? -0.413 0.243 -19.785 1.00 94.56 288 LEU A O 1
ATOM 2346 N N . LEU A 1 289 ? -1.381 -1.439 -20.915 1.00 94.62 289 LEU A N 1
ATOM 2347 C CA . LEU A 1 289 ? -0.501 -2.484 -20.392 1.00 94.62 289 LEU A CA 1
ATOM 2348 C C . LEU A 1 289 ? 0.966 -2.203 -20.731 1.00 94.62 289 LEU A C 1
ATOM 2350 O O . LEU A 1 289 ? 1.829 -2.319 -19.862 1.00 94.62 289 LEU A O 1
ATOM 2354 N N . GLN A 1 290 ? 1.242 -1.776 -21.966 1.00 90.75 290 GLN A N 1
ATOM 2355 C CA . GLN A 1 290 ? 2.589 -1.390 -22.380 1.00 90.75 290 GLN A CA 1
ATOM 2356 C C . GLN A 1 290 ? 3.119 -0.178 -21.596 1.00 90.75 290 GLN A C 1
ATOM 2358 O O . GLN A 1 290 ? 4.310 -0.138 -21.289 1.00 90.75 290 GLN A O 1
ATOM 2363 N N . GLN A 1 291 ? 2.261 0.796 -21.265 1.00 90.69 291 GLN A N 1
ATOM 2364 C CA . GLN A 1 291 ? 2.640 1.950 -20.436 1.00 90.69 291 GLN A CA 1
ATOM 2365 C C . GLN A 1 291 ? 2.864 1.582 -18.963 1.00 90.69 291 GLN A C 1
ATOM 2367 O O . GLN A 1 291 ? 3.708 2.195 -18.317 1.00 90.69 291 GLN A O 1
ATOM 2372 N N . ILE A 1 292 ? 2.124 0.602 -18.435 1.00 91.56 292 ILE A N 1
ATOM 2373 C CA . ILE A 1 292 ? 2.274 0.122 -17.055 1.00 91.56 292 ILE A CA 1
ATOM 2374 C C . ILE A 1 292 ? 3.577 -0.667 -16.907 1.00 91.56 292 ILE A C 1
ATOM 2376 O O . ILE A 1 292 ? 4.402 -0.339 -16.057 1.00 91.56 292 ILE A O 1
ATOM 2380 N N . GLU A 1 293 ? 3.774 -1.704 -17.727 1.00 87.38 293 GLU A N 1
ATOM 2381 C CA . GLU A 1 293 ? 4.972 -2.541 -17.668 1.00 87.38 293 GLU A CA 1
ATOM 2382 C C . GLU A 1 293 ? 5.269 -3.190 -19.033 1.00 87.38 293 GLU A C 1
ATOM 2384 O O . GLU A 1 293 ? 4.715 -4.225 -19.409 1.00 87.38 293 GLU A O 1
ATOM 2389 N N . GLU A 1 294 ? 6.215 -2.607 -19.776 1.00 84.31 294 GLU A N 1
ATOM 2390 C CA . GLU A 1 294 ? 6.607 -3.062 -21.122 1.00 84.31 294 GLU A CA 1
ATOM 2391 C C . GLU A 1 294 ? 7.062 -4.537 -21.165 1.00 84.31 294 GLU A C 1
ATOM 2393 O O . GLU A 1 294 ? 6.811 -5.249 -22.144 1.00 84.31 294 GLU A O 1
ATOM 2398 N N . GLN A 1 295 ? 7.711 -5.019 -20.098 1.00 83.50 295 GLN A N 1
ATOM 2399 C CA . GLN A 1 295 ? 8.151 -6.414 -20.007 1.00 83.50 295 GLN A CA 1
ATOM 2400 C C . GLN A 1 295 ? 6.957 -7.370 -19.900 1.00 83.50 295 GLN A C 1
ATOM 2402 O O . GLN A 1 295 ? 6.923 -8.384 -20.595 1.00 83.50 295 GLN A O 1
ATOM 2407 N N . VAL A 1 296 ? 5.953 -7.022 -19.090 1.00 89.44 296 VAL A N 1
ATOM 2408 C CA . VAL A 1 296 ? 4.716 -7.805 -18.968 1.00 89.44 296 VAL A CA 1
ATOM 2409 C C . VAL A 1 296 ? 3.966 -7.817 -20.291 1.00 89.44 296 VAL A C 1
ATOM 2411 O O . VAL A 1 296 ? 3.515 -8.879 -20.709 1.00 89.44 296 VAL A O 1
ATOM 2414 N N . TYR A 1 297 ? 3.885 -6.681 -20.992 1.00 90.81 297 TYR A N 1
ATOM 2415 C CA . TYR A 1 297 ? 3.281 -6.632 -22.325 1.00 90.81 297 TYR A CA 1
ATOM 2416 C C . TYR A 1 297 ? 3.999 -7.555 -23.323 1.00 90.81 297 TYR A C 1
ATOM 2418 O O . TYR A 1 297 ? 3.354 -8.299 -24.062 1.00 90.81 297 TYR A O 1
ATOM 2426 N N . SER A 1 298 ? 5.334 -7.565 -23.313 1.00 84.62 298 SER A N 1
ATOM 2427 C CA . SER A 1 298 ? 6.137 -8.434 -24.185 1.00 84.62 298 SER A CA 1
ATOM 2428 C C . SER A 1 298 ? 5.894 -9.923 -23.905 1.00 84.62 298 SER A C 1
ATOM 2430 O O . SER A 1 298 ? 5.697 -10.711 -24.837 1.00 84.62 298 SER A O 1
ATOM 2432 N N . ASP A 1 299 ? 5.842 -10.308 -22.628 1.00 85.94 299 ASP A N 1
ATOM 2433 C CA . ASP A 1 299 ? 5.524 -11.677 -22.206 1.00 85.94 299 ASP A CA 1
ATOM 2434 C C . ASP A 1 299 ? 4.068 -12.045 -22.543 1.00 85.94 299 ASP A C 1
ATOM 2436 O O . ASP A 1 299 ? 3.771 -13.180 -22.932 1.00 85.94 299 ASP A O 1
ATOM 2440 N N . PHE A 1 300 ? 3.150 -11.083 -22.441 1.00 90.69 300 PHE A N 1
ATOM 2441 C CA . PHE A 1 300 ? 1.735 -11.252 -22.758 1.00 90.69 300 PHE A CA 1
ATOM 2442 C C . PHE A 1 300 ? 1.488 -11.431 -24.263 1.00 90.69 300 PHE A C 1
ATOM 2444 O O . PHE A 1 300 ? 0.718 -12.310 -24.662 1.00 90.69 300 PHE A O 1
ATOM 2451 N N . LEU A 1 301 ? 2.216 -10.695 -25.110 1.00 87.44 301 LEU A N 1
ATOM 2452 C CA . LEU A 1 301 ? 2.248 -10.907 -26.560 1.00 87.44 301 LEU A CA 1
ATOM 2453 C C . LEU A 1 301 ? 2.698 -12.332 -26.909 1.00 87.44 301 LEU A C 1
ATOM 2455 O O . LEU A 1 301 ? 2.084 -12.986 -27.754 1.00 87.44 301 LEU A O 1
ATOM 2459 N N . ALA A 1 302 ? 3.727 -12.852 -26.230 1.00 81.50 302 ALA A N 1
ATOM 2460 C CA . ALA A 1 302 ? 4.174 -14.237 -26.414 1.00 81.50 302 ALA A CA 1
ATOM 2461 C C . ALA A 1 302 ? 3.108 -15.267 -25.985 1.00 81.50 302 ALA A C 1
ATOM 2463 O O . ALA A 1 302 ? 3.058 -16.373 -26.528 1.00 81.50 302 ALA A O 1
ATOM 2464 N N . LYS A 1 303 ? 2.215 -14.888 -25.063 1.00 84.25 303 LYS A N 1
ATOM 2465 C CA . LYS A 1 303 ? 1.039 -15.659 -24.624 1.00 84.25 303 LYS A CA 1
ATOM 2466 C C . LYS A 1 303 ? -0.222 -15.380 -25.452 1.00 84.25 303 LYS A C 1
ATOM 2468 O O . LYS A 1 303 ? -1.313 -15.748 -25.034 1.00 84.25 303 LYS A O 1
ATOM 2473 N N . LYS A 1 304 ? -0.080 -14.785 -26.641 1.00 86.88 304 LYS A N 1
ATOM 2474 C CA . LYS A 1 304 ? -1.173 -14.512 -27.589 1.00 86.88 304 LYS A CA 1
ATOM 2475 C C . LYS A 1 304 ? -2.254 -13.552 -27.070 1.00 86.88 304 LYS A C 1
ATOM 2477 O O . LYS A 1 304 ? -3.376 -13.615 -27.561 1.00 86.88 304 LYS A O 1
ATOM 2482 N N . LEU A 1 305 ? -1.911 -12.661 -26.135 1.00 88.38 305 LEU A N 1
ATOM 2483 C CA . LEU A 1 305 ? -2.821 -11.635 -25.605 1.00 88.38 305 LEU A CA 1
ATOM 2484 C C . LEU A 1 3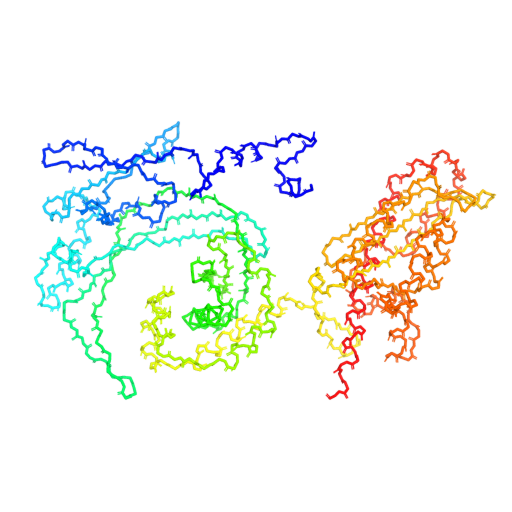05 ? -4.119 -12.208 -25.002 1.00 88.38 305 LEU A C 1
ATOM 2486 O O . LEU A 1 305 ? -5.198 -11.639 -25.154 1.00 88.38 305 LEU A O 1
ATOM 2490 N N . ASP A 1 306 ? -4.025 -13.354 -24.325 1.00 90.62 306 ASP A N 1
ATOM 2491 C CA . ASP A 1 306 ? -5.175 -13.981 -23.673 1.00 90.62 306 ASP A CA 1
ATOM 2492 C C . ASP A 1 306 ? -5.563 -13.250 -22.374 1.00 90.62 306 ASP A C 1
ATOM 2494 O O . ASP A 1 306 ? -5.061 -13.537 -21.282 1.00 90.62 306 ASP A O 1
ATOM 2498 N N . TRP A 1 307 ? -6.469 -12.282 -22.501 1.00 94.44 307 TRP A N 1
ATOM 2499 C CA . TRP A 1 307 ? -6.957 -11.465 -21.390 1.00 94.44 307 TRP A CA 1
ATOM 2500 C C . TRP A 1 307 ? -7.664 -12.260 -20.288 1.00 94.44 307 TRP A C 1
ATOM 2502 O O . TRP A 1 307 ? -7.706 -11.788 -19.151 1.00 94.44 307 TRP A O 1
ATOM 2512 N N . GLU A 1 308 ? -8.153 -13.472 -20.558 1.00 95.12 308 GLU A N 1
ATOM 2513 C CA . GLU A 1 308 ? -8.762 -14.302 -19.514 1.00 95.12 308 GLU A CA 1
ATOM 2514 C C . GLU A 1 308 ? -7.721 -14.804 -18.506 1.00 95.12 308 GLU A C 1
ATOM 2516 O O . GLU A 1 308 ? -8.010 -14.924 -17.311 1.00 95.12 308 GLU A O 1
ATOM 2521 N N . ILE A 1 309 ? -6.468 -14.992 -18.936 1.00 94.94 309 ILE A N 1
ATOM 2522 C CA . ILE A 1 309 ? -5.355 -15.278 -18.019 1.00 94.94 309 ILE A CA 1
ATOM 2523 C C . ILE A 1 309 ? -5.109 -14.075 -17.101 1.00 94.94 309 ILE A C 1
ATOM 2525 O O . ILE A 1 309 ? -4.971 -14.244 -15.886 1.00 94.94 309 ILE A O 1
ATOM 2529 N N . ALA A 1 310 ? -5.089 -12.861 -17.663 1.00 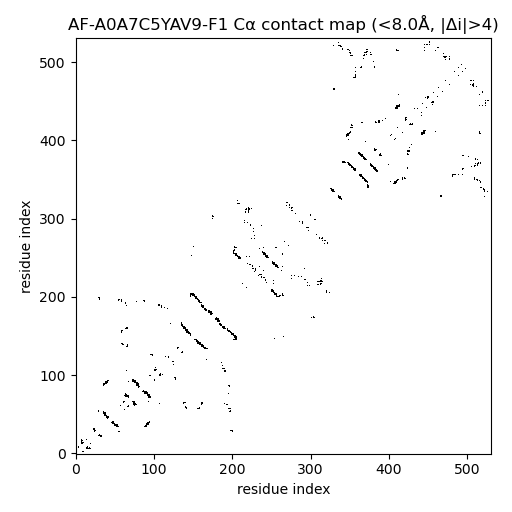96.62 310 ALA A N 1
ATOM 2530 C CA . ALA A 1 310 ? -4.907 -11.629 -16.897 1.00 96.62 310 ALA A CA 1
ATOM 2531 C C . ALA A 1 310 ? -6.038 -11.439 -15.871 1.00 96.62 310 ALA A C 1
ATOM 2533 O O . ALA A 1 310 ? -5.765 -11.217 -14.688 1.00 96.62 310 ALA A O 1
ATOM 2534 N N . ARG A 1 311 ? -7.296 -11.632 -16.297 1.00 98.12 311 ARG A N 1
ATOM 2535 C CA . ARG A 1 311 ? -8.486 -11.589 -15.433 1.00 98.12 311 ARG A CA 1
ATOM 2536 C C . ARG A 1 311 ? -8.400 -12.606 -14.298 1.00 98.12 311 ARG A C 1
ATOM 2538 O O . ARG A 1 311 ? -8.617 -12.252 -13.142 1.00 98.12 311 ARG A O 1
ATOM 2545 N N . THR A 1 312 ? -8.041 -13.852 -14.604 1.00 97.56 312 THR A N 1
ATOM 2546 C CA . THR A 1 312 ? -7.945 -14.932 -13.609 1.00 97.56 312 THR A CA 1
ATOM 2547 C C . THR A 1 312 ? -6.953 -14.585 -12.499 1.00 97.56 312 THR A C 1
ATOM 2549 O O . THR A 1 312 ? -7.265 -14.727 -11.315 1.00 97.56 312 THR A O 1
ATOM 2552 N N . TYR A 1 313 ? -5.765 -14.091 -12.857 1.00 97.50 313 TYR A N 1
ATOM 2553 C CA . TYR A 1 313 ? -4.754 -13.709 -11.869 1.00 97.50 313 TYR A CA 1
ATOM 2554 C C . TYR A 1 313 ? -5.100 -12.408 -11.135 1.00 97.50 313 TYR A C 1
ATOM 2556 O O . TYR A 1 313 ? -4.804 -12.298 -9.947 1.00 97.50 313 TYR A O 1
ATOM 2564 N N . ALA A 1 314 ? -5.779 -11.460 -11.785 1.00 98.19 314 ALA A N 1
ATOM 2565 C CA . ALA A 1 314 ? -6.309 -10.268 -11.125 1.00 98.19 314 ALA A CA 1
ATOM 2566 C C . ALA A 1 314 ? -7.331 -10.627 -10.035 1.00 98.19 314 ALA A C 1
ATOM 2568 O O . ALA A 1 314 ? -7.188 -10.203 -8.889 1.00 98.19 314 ALA A O 1
ATOM 2569 N N . LEU A 1 315 ? -8.316 -11.472 -10.361 1.00 97.88 315 LEU A N 1
ATOM 2570 C CA . LEU A 1 315 ? -9.305 -11.958 -9.395 1.00 97.88 315 LEU A CA 1
ATOM 2571 C C . LEU A 1 315 ? -8.635 -12.701 -8.239 1.00 97.88 315 LEU A C 1
ATOM 2573 O O . LEU A 1 315 ? -8.974 -12.463 -7.085 1.00 97.88 315 LEU A O 1
ATOM 2577 N N . LYS A 1 316 ? -7.621 -13.522 -8.530 1.00 97.00 316 LYS A N 1
ATOM 2578 C CA . LYS A 1 316 ? -6.850 -14.236 -7.509 1.00 97.00 316 LYS A CA 1
ATOM 2579 C C . LYS A 1 316 ? -6.145 -13.292 -6.527 1.00 97.00 316 LYS A C 1
ATOM 2581 O O . LYS A 1 316 ? -6.173 -13.535 -5.324 1.00 97.00 316 LYS A O 1
ATOM 2586 N N . ILE A 1 317 ? -5.546 -12.205 -7.021 1.00 97.69 317 ILE A N 1
ATOM 2587 C CA . ILE A 1 317 ? -4.918 -11.174 -6.179 1.00 97.69 317 ILE A CA 1
ATOM 2588 C C . ILE A 1 317 ? -5.966 -10.479 -5.306 1.00 97.69 317 ILE A C 1
ATOM 2590 O O . ILE A 1 317 ? -5.754 -10.334 -4.102 1.00 97.69 317 ILE A O 1
ATOM 2594 N N . ILE A 1 318 ? -7.101 -10.084 -5.890 1.00 96.50 318 ILE A N 1
ATOM 2595 C CA . ILE A 1 318 ? -8.201 -9.450 -5.150 1.00 96.50 318 ILE A CA 1
ATOM 2596 C C . ILE A 1 318 ? -8.736 -10.394 -4.070 1.00 96.50 318 ILE A C 1
ATOM 2598 O O . ILE A 1 318 ? -8.935 -9.971 -2.933 1.00 96.50 318 ILE A O 1
ATOM 2602 N N . ASP A 1 319 ? -8.895 -11.679 -4.381 1.00 91.62 319 ASP A N 1
ATOM 2603 C CA . ASP A 1 319 ? -9.329 -12.690 -3.421 1.00 91.62 319 ASP A CA 1
ATOM 2604 C C . ASP A 1 319 ? -8.333 -12.823 -2.258 1.00 91.62 319 ASP A C 1
ATOM 2606 O O . ASP A 1 319 ? -8.755 -12.933 -1.107 1.00 91.62 319 ASP A O 1
ATOM 2610 N N . TYR A 1 320 ? -7.019 -12.727 -2.499 1.00 92.31 320 TYR A N 1
ATOM 2611 C CA . TYR A 1 320 ? -6.036 -12.675 -1.412 1.00 92.31 320 TYR A CA 1
ATOM 2612 C C . TYR A 1 320 ? -6.185 -11.425 -0.535 1.00 92.31 320 TYR A C 1
ATOM 2614 O O . TYR A 1 320 ? -6.085 -11.525 0.693 1.00 92.31 320 TYR A O 1
ATOM 2622 N N . VAL A 1 321 ? -6.461 -10.259 -1.131 1.00 90.56 321 VAL A N 1
ATOM 2623 C CA . VAL A 1 321 ? -6.716 -9.023 -0.372 1.00 90.56 321 VAL A CA 1
ATOM 2624 C C . VAL A 1 321 ? -7.972 -9.172 0.488 1.00 90.56 321 VAL A C 1
ATOM 2626 O O . VAL A 1 321 ? -7.937 -8.884 1.686 1.00 90.56 321 VAL A O 1
ATOM 2629 N N . LEU A 1 322 ? -9.059 -9.690 -0.086 1.00 86.75 322 LEU A N 1
ATOM 2630 C CA . LEU A 1 322 ? -10.310 -9.942 0.629 1.00 86.75 322 LEU A CA 1
ATOM 2631 C C . LEU A 1 322 ? -10.112 -10.957 1.760 1.00 86.75 322 LEU A C 1
ATOM 2633 O O . LEU A 1 322 ? -10.563 -10.727 2.880 1.00 86.75 322 LEU A O 1
ATOM 2637 N N . LEU A 1 323 ? -9.367 -12.040 1.524 1.00 81.44 323 LEU A N 1
ATOM 2638 C CA . LEU A 1 323 ? -9.026 -13.018 2.560 1.00 81.44 323 LEU A CA 1
ATOM 2639 C C . LEU A 1 323 ? -8.252 -12.373 3.713 1.00 81.44 323 LEU A C 1
ATOM 2641 O O . LEU A 1 323 ? -8.581 -12.615 4.877 1.00 81.44 323 LEU A O 1
ATOM 2645 N N . MET A 1 324 ? -7.283 -11.504 3.414 1.00 78.56 324 MET A N 1
ATOM 2646 C CA . MET A 1 324 ? -6.547 -10.751 4.432 1.00 78.56 324 MET A CA 1
ATOM 2647 C C . MET A 1 324 ? -7.464 -9.835 5.258 1.00 78.56 324 MET A C 1
ATOM 2649 O O . MET A 1 324 ? -7.181 -9.596 6.437 1.00 78.56 324 MET A O 1
ATOM 2653 N N . GLN A 1 325 ? -8.568 -9.362 4.679 1.00 73.81 325 GLN A N 1
ATOM 2654 C CA . GLN A 1 325 ? -9.588 -8.543 5.337 1.00 73.81 325 GLN A CA 1
ATOM 2655 C C . GLN A 1 325 ? -10.658 -9.360 6.075 1.00 73.81 325 GLN A C 1
ATOM 2657 O O . GLN A 1 325 ? -11.573 -8.767 6.638 1.00 73.81 325 GLN A O 1
ATOM 2662 N N . THR A 1 326 ? -10.560 -10.690 6.132 1.00 73.25 326 THR A N 1
ATOM 2663 C CA . THR A 1 326 ? -11.536 -11.536 6.841 1.00 73.25 326 THR A CA 1
ATOM 2664 C C . THR A 1 326 ? -10.979 -12.149 8.127 1.00 73.25 326 THR A C 1
ATOM 2666 O O . THR A 1 326 ? -9.775 -12.359 8.289 1.00 73.25 326 THR A O 1
ATOM 2669 N N . LEU A 1 327 ? -11.879 -12.427 9.066 1.00 70.25 327 LEU A N 1
ATOM 2670 C CA . LEU A 1 327 ? -11.681 -13.262 10.243 1.00 70.25 327 LEU A CA 1
ATOM 2671 C C . LEU A 1 327 ? -12.517 -14.526 10.063 1.00 70.25 327 LEU A C 1
ATOM 2673 O O . LEU A 1 327 ? -13.720 -14.461 9.800 1.00 70.25 327 LEU A O 1
ATOM 2677 N N . LYS A 1 328 ? -11.879 -15.685 10.222 1.00 74.38 328 LYS A N 1
ATOM 2678 C CA . LYS A 1 328 ? -12.588 -16.958 10.346 1.00 74.38 328 LYS A CA 1
ATOM 2679 C C . LYS A 1 328 ? -12.895 -17.176 11.814 1.00 74.38 328 LYS A C 1
ATOM 2681 O O . LYS A 1 328 ? -11.977 -17.207 12.628 1.00 74.38 328 LYS A O 1
ATOM 2686 N N . VAL A 1 329 ? -14.171 -17.323 12.130 1.00 73.62 329 VAL A N 1
ATOM 2687 C CA . VAL A 1 329 ? -14.640 -17.571 13.489 1.00 73.62 329 VAL A CA 1
ATOM 2688 C C . VAL A 1 329 ? -15.435 -18.866 13.486 1.00 73.62 329 VAL A C 1
ATOM 2690 O O . VAL A 1 329 ? -16.337 -19.048 12.669 1.00 73.62 329 VAL A O 1
ATOM 2693 N N . GLN A 1 330 ? -15.071 -19.795 14.362 1.00 75.44 330 GLN A N 1
ATOM 2694 C CA . GLN A 1 330 ? -15.695 -21.111 14.440 1.00 75.44 330 GLN A CA 1
ATOM 2695 C C . GLN A 1 330 ? -16.688 -21.155 15.604 1.00 75.44 330 GLN A C 1
ATOM 2697 O O . GLN A 1 330 ? -16.379 -20.685 16.692 1.00 75.44 330 GLN A O 1
ATOM 2702 N N . ILE A 1 331 ? -17.873 -21.724 15.372 1.00 72.62 331 ILE A N 1
ATOM 2703 C CA . ILE A 1 331 ? -18.884 -22.007 16.401 1.00 72.62 331 ILE A CA 1
ATOM 2704 C C . ILE A 1 331 ? -19.323 -23.453 16.226 1.00 72.62 331 ILE A C 1
ATOM 2706 O O . ILE A 1 331 ? -20.012 -23.787 15.256 1.00 72.62 331 ILE A O 1
ATOM 2710 N N . GLY A 1 332 ? -18.918 -24.314 17.160 1.00 74.31 332 GLY A N 1
ATOM 2711 C CA . GLY A 1 332 ? -19.084 -25.759 17.005 1.00 74.31 332 GLY A CA 1
ATOM 2712 C C . GLY A 1 332 ? -18.423 -26.238 15.709 1.00 74.31 332 GLY A C 1
ATOM 2713 O O . GLY A 1 332 ? -17.256 -25.937 15.459 1.00 74.31 332 GLY A O 1
ATOM 2714 N N . ASP A 1 333 ? -19.187 -26.917 14.854 1.00 75.44 333 ASP A N 1
ATOM 2715 C CA . ASP A 1 333 ? -18.698 -27.454 13.574 1.00 75.44 333 ASP A CA 1
ATOM 2716 C C . ASP A 1 333 ? -18.824 -26.471 12.395 1.00 75.44 333 ASP A C 1
ATOM 2718 O O . ASP A 1 333 ? -18.449 -26.792 11.267 1.00 75.44 333 ASP A O 1
ATOM 2722 N N . ARG A 1 334 ? -19.367 -25.265 12.619 1.00 79.06 334 ARG A N 1
ATOM 2723 C CA . ARG A 1 334 ? -19.566 -24.260 11.563 1.00 79.06 334 ARG A CA 1
ATOM 2724 C C . ARG A 1 334 ? -18.494 -23.181 11.622 1.00 79.06 334 ARG A C 1
ATOM 2726 O O . ARG A 1 334 ? -18.238 -22.605 12.676 1.00 79.06 334 ARG A O 1
ATOM 2733 N N . VAL A 1 335 ? -17.917 -22.859 10.466 1.00 79.12 335 VAL A N 1
ATOM 2734 C CA . VAL A 1 335 ? -16.963 -21.755 10.305 1.00 79.12 335 VAL A CA 1
ATOM 2735 C C . VAL A 1 335 ? -17.658 -20.593 9.605 1.00 79.12 335 VAL A C 1
ATOM 2737 O O . VAL A 1 335 ? -18.108 -20.722 8.468 1.00 79.12 335 VAL A O 1
ATOM 2740 N N . TYR A 1 336 ? -17.716 -19.448 10.274 1.00 79.88 336 TYR A N 1
ATOM 2741 C CA . TYR A 1 336 ? -18.208 -18.192 9.725 1.00 79.88 336 TYR A CA 1
ATOM 2742 C C . TYR A 1 336 ? -17.025 -17.340 9.274 1.00 79.88 336 TYR A C 1
ATOM 2744 O O . TYR A 1 336 ? -16.038 -17.192 9.992 1.00 79.88 336 TYR A O 1
ATOM 2752 N N . THR A 1 337 ? -17.118 -16.769 8.076 1.00 78.69 337 THR A N 1
ATOM 2753 C CA . THR A 1 337 ? -16.138 -15.795 7.580 1.00 78.69 337 THR A CA 1
ATOM 2754 C C . THR A 1 337 ? -16.758 -14.407 7.685 1.00 78.69 337 THR A C 1
ATOM 2756 O O . THR A 1 337 ? -17.732 -14.102 6.993 1.00 78.69 337 THR A O 1
ATOM 2759 N N . VAL A 1 338 ? -16.223 -13.590 8.591 1.00 83.38 338 VAL A N 1
ATOM 2760 C CA . VAL A 1 338 ? -16.664 -12.211 8.841 1.00 83.38 338 VAL A CA 1
ATOM 2761 C C . VAL A 1 338 ? -15.575 -11.234 8.419 1.00 83.38 338 VAL A C 1
ATOM 2763 O O . VAL A 1 338 ? -14.402 -11.590 8.377 1.00 83.38 338 VAL A O 1
ATOM 2766 N N . THR A 1 339 ? -15.936 -9.999 8.096 1.00 75.94 339 THR A N 1
ATOM 2767 C CA . THR A 1 339 ? -14.950 -8.951 7.800 1.00 75.94 339 THR A CA 1
ATOM 2768 C C . THR A 1 339 ? -14.185 -8.576 9.074 1.00 75.94 339 THR A C 1
ATOM 2770 O O . THR A 1 339 ? -14.737 -8.614 10.172 1.00 75.94 339 THR A O 1
ATOM 2773 N N . LYS A 1 340 ? -12.906 -8.216 8.957 1.00 80.38 340 LYS A N 1
ATOM 2774 C CA . LYS A 1 340 ? -12.146 -7.610 10.054 1.00 80.38 340 LYS A CA 1
ATOM 2775 C C . LYS A 1 340 ? -12.790 -6.278 10.455 1.00 80.38 340 LYS A C 1
ATOM 2777 O O . LYS A 1 340 ? -13.279 -5.569 9.575 1.00 80.38 340 LYS A O 1
ATOM 2782 N N . PRO A 1 341 ? -12.766 -5.918 11.748 1.00 83.38 341 PRO A N 1
ATOM 2783 C CA . PRO A 1 341 ? -13.177 -4.592 12.188 1.00 83.38 341 PRO A CA 1
ATOM 2784 C C . PRO A 1 341 ? -12.451 -3.481 11.415 1.00 83.38 341 PRO A C 1
ATOM 2786 O O . PRO A 1 341 ? -11.240 -3.566 11.205 1.00 83.38 341 PRO A O 1
ATOM 2789 N N . SER A 1 342 ? -13.201 -2.472 10.965 1.00 80.12 342 SER A N 1
ATOM 2790 C CA . SER A 1 342 ? -12.672 -1.273 10.303 1.00 80.12 342 SER A CA 1
ATOM 2791 C C . SER A 1 342 ? -13.662 -0.109 10.392 1.00 80.12 342 SER A C 1
ATOM 2793 O O . SER A 1 342 ? -14.874 -0.322 10.530 1.00 80.12 342 SER A O 1
ATOM 2795 N N . LYS A 1 343 ? -13.165 1.129 10.258 1.00 82.69 343 LYS A N 1
ATOM 2796 C CA . LYS A 1 343 ? -14.027 2.328 10.242 1.00 82.69 343 LYS A CA 1
ATOM 2797 C C . LYS A 1 343 ? -14.944 2.370 9.013 1.00 82.69 343 LYS A C 1
ATOM 2799 O O . LYS A 1 343 ? -16.042 2.916 9.084 1.00 82.69 343 LYS A O 1
ATOM 2804 N N . ALA A 1 344 ? -14.524 1.762 7.900 1.00 77.88 344 ALA A N 1
ATOM 2805 C CA . ALA A 1 344 ? -15.269 1.748 6.638 1.00 77.88 344 ALA A CA 1
ATOM 2806 C C . ALA A 1 344 ? -16.612 1.000 6.722 1.00 77.88 344 ALA A C 1
ATOM 2808 O O . ALA A 1 344 ? -17.517 1.281 5.941 1.00 77.88 344 ALA A O 1
ATOM 2809 N N . ILE A 1 345 ? -16.773 0.086 7.688 1.00 83.56 345 ILE A N 1
ATOM 2810 C CA . ILE A 1 345 ? -18.034 -0.644 7.899 1.00 83.56 345 ILE A CA 1
ATOM 2811 C C . ILE A 1 345 ? -19.144 0.295 8.421 1.00 83.56 345 ILE A C 1
ATOM 2813 O O . ILE A 1 345 ? -20.326 -0.032 8.314 1.00 83.56 345 ILE A O 1
ATOM 2817 N N . GLY A 1 346 ? -18.800 1.468 8.973 1.00 88.94 346 GLY A N 1
ATOM 2818 C CA . GLY A 1 346 ? -19.788 2.385 9.553 1.00 88.94 346 GLY A CA 1
ATOM 2819 C C . GLY A 1 346 ? -20.467 1.791 10.792 1.00 88.94 346 GLY A C 1
ATOM 2820 O O . GLY A 1 346 ? -21.658 1.993 11.028 1.00 88.94 346 GLY A O 1
ATOM 2821 N N . LEU A 1 347 ? -19.718 1.015 11.574 1.00 94.56 347 LEU A N 1
ATOM 2822 C CA . LEU A 1 347 ? -20.176 0.372 12.800 1.00 94.56 347 LEU A CA 1
ATOM 2823 C C . LEU A 1 347 ? -19.304 0.837 13.960 1.00 94.56 347 LEU A C 1
ATOM 2825 O O . LEU A 1 347 ? -18.090 0.948 13.811 1.00 94.56 347 LEU A O 1
ATOM 2829 N N . ALA A 1 348 ? -19.904 1.078 15.118 1.00 96.69 348 ALA A N 1
ATOM 2830 C CA . ALA A 1 348 ? -19.168 1.262 16.356 1.00 96.69 348 ALA A CA 1
ATOM 2831 C C . ALA A 1 348 ? -19.851 0.511 17.493 1.00 96.69 348 ALA A C 1
ATOM 2833 O O . ALA A 1 348 ? -21.071 0.490 17.576 1.00 96.69 348 ALA A O 1
ATOM 2834 N N . SER A 1 349 ? -19.076 -0.098 18.376 1.00 97.81 349 SER A N 1
ATOM 2835 C CA . SER A 1 349 ? -19.570 -0.854 19.527 1.00 97.81 349 SER A CA 1
ATOM 2836 C C . SER A 1 349 ? -19.377 -0.077 20.820 1.00 97.81 349 SER A C 1
ATOM 2838 O O . SER A 1 349 ? -18.322 0.531 21.020 1.00 97.81 349 SER A O 1
ATOM 2840 N N . LEU A 1 350 ? -20.360 -0.151 21.712 1.00 97.62 350 LEU A N 1
ATOM 2841 C CA . LEU A 1 350 ? -20.363 0.539 22.995 1.00 97.62 350 LEU A CA 1
ATOM 2842 C C . LEU A 1 350 ? -20.591 -0.452 24.147 1.00 97.62 350 LEU A C 1
ATOM 2844 O O . LEU A 1 350 ? -21.477 -1.303 24.076 1.00 97.62 350 LEU A O 1
ATOM 2848 N N . SER A 1 351 ? -19.824 -0.299 25.226 1.00 97.06 351 SER A N 1
ATOM 2849 C CA . SER A 1 351 ? -20.038 -1.003 26.496 1.00 97.06 351 SER A CA 1
ATOM 2850 C C . SER A 1 351 ? -19.816 -0.059 27.677 1.00 97.06 351 SER A C 1
ATOM 2852 O O . SER A 1 351 ? -19.092 0.936 27.569 1.00 97.06 351 SER A O 1
ATOM 2854 N N . ALA A 1 352 ? -20.449 -0.357 28.809 1.00 95.81 352 ALA A N 1
ATOM 2855 C CA . ALA A 1 352 ? -20.235 0.356 30.057 1.00 95.81 352 ALA A CA 1
ATOM 2856 C C . ALA A 1 352 ? -20.241 -0.608 31.237 1.00 95.81 352 ALA A C 1
ATOM 2858 O O . ALA A 1 352 ? -21.021 -1.559 31.276 1.00 95.81 352 ALA A O 1
ATOM 2859 N N . VAL A 1 353 ? -19.442 -0.284 32.249 1.00 95.50 353 VAL A N 1
ATOM 2860 C CA . VAL A 1 353 ? -19.443 -0.969 33.541 1.00 95.50 353 VAL A CA 1
ATOM 2861 C C . VAL A 1 353 ? -19.390 0.061 34.661 1.00 95.50 353 VAL A C 1
ATOM 2863 O O . VAL A 1 353 ? -18.622 1.019 34.609 1.00 95.50 353 VAL A O 1
ATOM 2866 N N . SER A 1 354 ? -20.191 -0.158 35.702 1.00 93.44 354 SER A N 1
ATOM 2867 C CA . SER A 1 354 ? -20.128 0.582 36.960 1.00 93.44 354 SER A CA 1
ATOM 2868 C C . SER A 1 354 ? -19.725 -0.367 38.079 1.00 93.44 354 SER A C 1
ATOM 2870 O O . SER A 1 354 ? -20.377 -1.388 38.294 1.00 93.44 354 SER A O 1
ATOM 2872 N N . VAL A 1 355 ? -18.681 -0.008 38.815 1.00 93.88 355 VAL A N 1
ATOM 2873 C CA . VAL A 1 355 ? -18.185 -0.747 39.970 1.00 93.88 355 VAL A CA 1
ATOM 2874 C C . VAL A 1 355 ? -18.419 0.077 41.226 1.00 93.88 355 VAL A C 1
ATOM 2876 O O . VAL A 1 355 ? -17.852 1.155 41.393 1.00 93.88 355 VAL A O 1
ATOM 2879 N N . GLN A 1 356 ? -19.220 -0.454 42.142 1.00 92.25 356 GLN A N 1
ATOM 2880 C CA . GLN A 1 356 ? -19.523 0.191 43.413 1.00 92.25 356 GLN A CA 1
ATOM 2881 C C . GLN A 1 356 ? -18.564 -0.290 44.511 1.00 92.25 356 GLN A C 1
ATOM 2883 O O . GLN A 1 356 ? -18.447 -1.490 44.747 1.00 92.25 356 GLN A O 1
ATOM 2888 N N . PHE A 1 357 ? -17.905 0.637 45.215 1.00 91.25 357 PHE A N 1
ATOM 2889 C CA . PHE A 1 357 ? -17.015 0.324 46.348 1.00 91.25 357 PHE A CA 1
ATOM 2890 C C . PHE A 1 357 ? -17.637 0.641 47.713 1.00 91.25 357 PHE A C 1
ATOM 2892 O O . PHE A 1 357 ? -17.207 0.094 48.729 1.00 91.25 357 PHE A O 1
ATOM 2899 N N . ARG A 1 358 ? -18.628 1.540 47.749 1.00 88.94 358 ARG A N 1
ATOM 2900 C CA . ARG A 1 358 ? -19.349 1.977 48.953 1.00 88.94 358 ARG A CA 1
ATOM 2901 C C . ARG A 1 358 ? -20.853 1.873 48.715 1.00 88.94 358 ARG A C 1
ATOM 2903 O O . ARG A 1 358 ? -21.390 2.540 47.831 1.00 88.94 358 ARG A O 1
ATOM 2910 N N . GLU A 1 359 ? -21.523 1.044 49.507 1.00 85.50 359 GLU A N 1
ATOM 2911 C CA . GLU A 1 359 ? -22.977 0.850 49.425 1.00 85.50 359 GLU A CA 1
ATOM 2912 C C . GLU A 1 359 ? -23.754 2.022 50.027 1.00 85.50 359 GLU A C 1
ATOM 2914 O O . GLU A 1 359 ? -24.679 2.535 49.409 1.00 85.50 359 GLU A O 1
ATOM 2919 N N . ASP A 1 360 ? -23.305 2.514 51.179 1.00 87.81 360 ASP A N 1
ATOM 2920 C CA . ASP A 1 360 ? -23.926 3.601 51.942 1.00 87.81 360 ASP A CA 1
ATOM 2921 C C . ASP A 1 360 ? -23.990 4.940 51.191 1.00 87.81 360 ASP A C 1
ATOM 2923 O O . ASP A 1 360 ? -24.967 5.674 51.308 1.00 87.81 360 ASP A O 1
ATOM 2927 N N . LEU A 1 361 ? -22.955 5.254 50.410 1.00 86.81 361 LEU A N 1
ATOM 2928 C CA . LEU A 1 361 ? -22.877 6.476 49.599 1.00 86.81 361 LEU A CA 1
ATOM 2929 C C . LEU A 1 361 ? -23.256 6.245 48.137 1.00 86.81 361 LEU A C 1
ATOM 2931 O O . LEU A 1 361 ? -23.237 7.182 47.339 1.00 86.81 361 LEU A O 1
ATOM 2935 N N . ASN A 1 362 ? -23.525 4.992 47.766 1.00 88.62 362 ASN A N 1
ATOM 2936 C CA . ASN A 1 362 ? -23.579 4.559 46.380 1.00 88.62 362 ASN A CA 1
ATOM 2937 C C . ASN A 1 362 ? -22.440 5.163 45.542 1.00 88.62 362 ASN A C 1
ATOM 2939 O O . ASN A 1 362 ? -22.668 5.928 44.602 1.00 88.62 362 ASN A O 1
ATOM 2943 N N . ALA A 1 363 ? -21.210 4.891 45.986 1.00 92.06 363 ALA A N 1
ATOM 2944 C CA . ALA A 1 363 ? -20.008 5.503 45.442 1.00 92.06 363 ALA A CA 1
ATOM 2945 C C . ALA A 1 363 ? -19.074 4.468 44.821 1.00 92.06 363 ALA A C 1
ATOM 2947 O O . ALA A 1 363 ? -18.852 3.379 45.371 1.00 92.06 363 ALA A O 1
ATOM 2948 N N . GLY A 1 364 ? -18.500 4.826 43.679 1.00 94.00 364 GLY A N 1
ATOM 2949 C CA . GLY A 1 364 ? -17.800 3.879 42.830 1.00 94.00 364 GLY A CA 1
ATOM 2950 C C . GLY A 1 364 ? -17.071 4.517 41.658 1.00 94.00 364 GLY A C 1
ATOM 2951 O O . GLY A 1 364 ? -16.955 5.738 41.559 1.00 94.00 364 GLY A O 1
ATOM 2952 N N . LEU A 1 365 ? -16.581 3.662 40.766 1.00 94.44 365 LEU A N 1
ATOM 2953 C CA . LEU A 1 365 ? -16.033 4.058 39.475 1.00 94.44 365 LEU A CA 1
ATOM 2954 C C . LEU A 1 365 ? -16.929 3.553 38.353 1.00 94.44 365 LEU A C 1
ATOM 2956 O O . LEU A 1 365 ? -17.483 2.461 38.440 1.00 94.44 365 LEU A O 1
ATOM 2960 N N . TYR A 1 366 ? -17.031 4.321 37.282 1.00 94.38 366 TYR A N 1
ATOM 2961 C CA . TYR A 1 366 ? -17.636 3.878 36.038 1.00 94.38 366 TYR A CA 1
ATOM 2962 C C . TYR A 1 366 ? -16.617 3.941 34.906 1.00 94.38 366 TYR A C 1
ATOM 2964 O O . TYR A 1 366 ? -15.671 4.733 34.933 1.00 94.38 366 TYR A O 1
ATOM 2972 N N . GLY A 1 367 ? -16.836 3.106 33.902 1.00 94.56 367 GLY A N 1
ATOM 2973 C CA . GLY A 1 367 ? -16.151 3.158 32.627 1.00 94.56 367 GLY A CA 1
ATOM 2974 C C . GLY A 1 367 ? -17.162 3.017 31.498 1.00 94.56 367 GLY A C 1
ATOM 2975 O O . GLY A 1 367 ? -18.104 2.231 31.594 1.00 94.56 367 GLY A O 1
ATOM 2976 N N . LEU A 1 368 ? -16.958 3.785 30.439 1.00 95.75 368 LEU A N 1
ATOM 2977 C CA . LEU A 1 368 ? -17.661 3.689 29.168 1.00 95.75 368 LEU A CA 1
ATOM 2978 C C . LEU A 1 368 ? -16.606 3.548 28.074 1.00 95.75 368 LEU A C 1
ATOM 2980 O O . LEU A 1 368 ? -15.628 4.297 28.050 1.00 95.75 368 LEU A O 1
ATOM 2984 N N . ALA A 1 369 ? -16.813 2.607 27.168 1.00 96.75 369 ALA A N 1
ATOM 2985 C CA . ALA A 1 369 ? -15.922 2.349 26.055 1.00 96.75 369 ALA A CA 1
ATOM 2986 C C . ALA A 1 369 ? -16.670 2.419 24.734 1.00 96.75 369 ALA A C 1
ATOM 2988 O O . ALA A 1 369 ? -17.810 1.966 24.632 1.00 96.75 369 ALA A O 1
ATOM 2989 N N . LEU A 1 370 ? -15.989 2.951 23.726 1.00 97.06 370 LEU A N 1
ATOM 2990 C CA . LEU A 1 370 ? -16.458 3.041 22.351 1.00 97.06 370 LEU A CA 1
ATOM 2991 C C . LEU A 1 370 ? -15.359 2.516 21.429 1.00 97.06 370 LEU A C 1
ATOM 2993 O O . LEU A 1 370 ? -14.199 2.889 21.595 1.00 97.06 370 LEU A O 1
ATOM 2997 N N . PHE A 1 371 ? -15.704 1.669 20.467 1.00 97.06 371 PHE A N 1
ATOM 2998 C CA . PHE A 1 371 ? -14.771 1.158 19.463 1.00 97.06 371 PHE A CA 1
ATOM 2999 C C . PHE A 1 371 ? -15.365 1.309 18.070 1.00 97.06 371 PHE A C 1
ATOM 3001 O O . PHE A 1 371 ? -16.470 0.835 17.830 1.00 97.06 371 PHE A O 1
ATOM 3008 N N . ASP A 1 372 ? -14.650 1.980 17.171 1.00 93.12 372 ASP A N 1
ATOM 3009 C CA . ASP A 1 372 ? -15.130 2.354 15.830 1.00 93.12 372 ASP A CA 1
ATOM 3010 C C . ASP A 1 372 ? -14.665 1.404 14.713 1.00 93.12 372 ASP A C 1
ATOM 3012 O O . ASP A 1 372 ? -14.788 1.716 13.531 1.00 93.12 372 ASP A O 1
ATOM 3016 N N . GLY A 1 373 ? -14.124 0.245 15.093 1.00 88.25 373 GLY A N 1
ATOM 3017 C CA . GLY A 1 373 ? -13.541 -0.738 14.185 1.00 88.25 373 GLY A CA 1
ATOM 3018 C C . GLY A 1 373 ? -12.012 -0.726 14.168 1.00 88.25 373 GLY A C 1
ATOM 3019 O O . GLY A 1 373 ? -11.418 -1.745 13.835 1.00 88.25 373 GLY A O 1
ATOM 3020 N N . GLU A 1 374 ? -11.361 0.356 14.597 1.00 85.69 374 GLU A N 1
ATOM 3021 C CA . GLU A 1 374 ? -9.890 0.436 14.654 1.00 85.69 374 GLU A CA 1
ATOM 3022 C C . GLU A 1 374 ? -9.398 0.943 16.014 1.00 85.69 374 GLU A C 1
ATOM 3024 O O . GLU A 1 374 ? -8.501 0.346 16.618 1.00 85.69 374 GLU A O 1
ATOM 3029 N N . GLU A 1 375 ? -10.023 1.995 16.545 1.00 89.25 375 GLU A N 1
ATOM 3030 C CA . GLU A 1 375 ? -9.606 2.660 17.777 1.00 89.25 375 GLU A CA 1
ATOM 3031 C C . GLU A 1 375 ? -10.632 2.487 18.892 1.00 89.25 375 GLU A C 1
ATOM 3033 O O . GLU A 1 375 ? -11.842 2.570 18.682 1.00 89.25 375 GLU A O 1
ATOM 3038 N N . SER A 1 376 ? -10.141 2.275 20.115 1.00 92.62 376 SER A N 1
ATOM 3039 C CA . SER 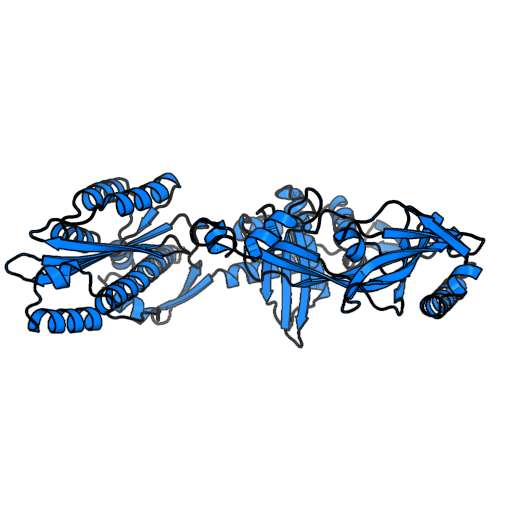A 1 376 ? -10.974 2.213 21.315 1.00 92.62 376 SER A CA 1
ATOM 3040 C C . SER A 1 376 ? -10.787 3.481 22.148 1.00 92.62 376 SER A C 1
ATOM 3042 O O . SER A 1 376 ? -9.679 3.763 22.604 1.00 92.62 376 SER A O 1
ATOM 3044 N N . LYS A 1 377 ? -11.870 4.219 22.394 1.00 94.62 377 LYS A N 1
ATOM 3045 C CA . LYS A 1 377 ? -11.905 5.377 23.298 1.00 94.62 377 LYS A CA 1
ATOM 3046 C C . LYS A 1 377 ? -12.512 4.976 24.635 1.00 94.62 377 LYS A C 1
ATOM 3048 O O . LYS A 1 377 ? -13.556 4.328 24.668 1.00 94.62 377 LYS A O 1
ATOM 3053 N N . MET A 1 378 ? -11.850 5.372 25.719 1.00 93.75 378 MET A N 1
ATOM 3054 C CA . MET A 1 378 ? -12.238 5.054 27.093 1.00 93.75 378 MET A CA 1
ATOM 3055 C C . MET A 1 378 ? -12.610 6.332 27.840 1.00 93.75 378 MET A C 1
ATOM 3057 O O . MET A 1 378 ? -11.887 7.324 27.775 1.00 93.75 378 MET A O 1
ATOM 3061 N N . PHE A 1 379 ? -13.711 6.285 28.583 1.00 92.81 379 PHE A N 1
ATOM 3062 C CA . PHE A 1 379 ? -14.165 7.358 29.460 1.00 92.81 379 PHE A CA 1
ATOM 3063 C C . PHE A 1 379 ? -14.376 6.774 30.852 1.00 92.81 379 PHE A C 1
ATOM 3065 O O . PHE A 1 379 ? -15.314 6.008 31.070 1.00 92.81 379 PHE A O 1
ATOM 3072 N N . THR A 1 380 ? -13.493 7.105 31.792 1.00 93.06 380 THR A N 1
ATOM 3073 C CA . THR A 1 380 ? -13.546 6.597 33.167 1.00 93.06 380 THR A CA 1
ATOM 3074 C C . THR A 1 380 ? -13.813 7.724 34.156 1.00 93.06 380 THR A C 1
ATOM 3076 O O . THR A 1 380 ? -13.267 8.827 34.049 1.00 93.06 380 THR A O 1
ATOM 3079 N N . GLY A 1 381 ? -14.647 7.457 35.156 1.00 92.12 381 GLY A N 1
ATOM 3080 C CA . GLY A 1 381 ? -15.093 8.470 36.106 1.00 92.12 381 GLY A CA 1
ATOM 3081 C C . GLY A 1 381 ? -15.460 7.923 37.474 1.00 92.12 381 GLY A C 1
ATOM 3082 O O . GLY A 1 381 ? -15.555 6.714 37.678 1.00 92.12 381 GLY A O 1
ATOM 3083 N N . PHE A 1 382 ? -15.629 8.836 38.418 1.00 93.06 382 PHE A N 1
ATOM 3084 C CA . PHE A 1 382 ? -16.112 8.587 39.767 1.00 93.06 382 PHE A CA 1
ATOM 3085 C C . PHE A 1 382 ? -17.585 8.987 39.864 1.00 93.06 382 PHE A C 1
ATOM 3087 O O . PHE A 1 382 ? -17.996 10.019 39.334 1.00 93.06 382 PHE A O 1
ATOM 3094 N N . PHE A 1 383 ? -18.376 8.196 40.582 1.00 92.94 383 PHE A N 1
ATOM 3095 C CA . PHE A 1 383 ? -19.755 8.549 40.906 1.00 92.94 383 PHE A CA 1
ATOM 3096 C C . PHE A 1 383 ? -20.025 8.422 42.405 1.00 92.94 383 PHE A C 1
ATOM 3098 O O . PHE A 1 383 ? -19.406 7.608 43.094 1.00 92.94 383 PHE A O 1
ATOM 3105 N N . GLU A 1 384 ? -20.961 9.230 42.897 1.00 93.00 384 GLU A N 1
ATOM 3106 C CA . GLU A 1 384 ? -21.458 9.237 44.275 1.00 93.00 384 GLU A CA 1
ATOM 3107 C C . GLU A 1 384 ? -22.947 9.601 44.258 1.00 93.00 384 GLU A C 1
ATOM 3109 O O . GLU A 1 384 ? -23.349 10.498 43.516 1.00 93.00 384 GLU A O 1
ATOM 3114 N N . PHE A 1 385 ? -23.784 8.916 45.040 1.00 89.94 385 PHE A N 1
ATOM 3115 C CA . PHE A 1 385 ? -25.235 9.153 45.083 1.00 89.94 385 PHE A CA 1
ATOM 3116 C C . PHE A 1 385 ? -25.922 9.130 43.698 1.00 89.94 385 PHE A C 1
ATOM 3118 O O . PHE A 1 385 ? -26.796 9.955 43.424 1.00 89.94 385 PHE A O 1
ATOM 3125 N N . ASN A 1 386 ? -25.530 8.195 42.819 1.00 87.44 386 ASN A N 1
ATOM 3126 C CA . ASN A 1 386 ? -25.967 8.135 41.409 1.00 87.44 386 ASN A CA 1
ATOM 3127 C C . ASN A 1 386 ? -25.685 9.427 40.619 1.00 87.44 386 ASN A C 1
ATOM 3129 O O . ASN A 1 386 ? -26.477 9.822 39.760 1.00 87.44 386 ASN A O 1
ATOM 3133 N N . ARG A 1 387 ? -24.594 10.133 40.925 1.00 87.38 387 ARG A N 1
ATOM 3134 C CA . ARG A 1 387 ? -24.166 11.316 40.174 1.00 87.38 387 ARG A CA 1
ATOM 3135 C C . ARG A 1 387 ? -22.684 11.217 39.826 1.00 87.38 387 ARG A C 1
ATOM 3137 O O . ARG A 1 387 ? -21.881 10.973 40.730 1.00 87.38 387 ARG A O 1
ATOM 3144 N N . PRO A 1 388 ? -22.306 11.425 38.557 1.00 89.31 388 PRO A N 1
ATOM 3145 C CA . PRO A 1 388 ? -20.907 11.494 38.172 1.00 89.31 388 PRO A CA 1
ATOM 3146 C C . PRO A 1 388 ? -20.280 12.777 38.730 1.00 89.31 388 PRO A C 1
ATOM 3148 O O . PRO A 1 388 ? -20.931 13.821 38.800 1.00 89.31 388 PRO A O 1
ATOM 3151 N N . ALA A 1 389 ? -19.013 12.705 39.134 1.00 82.19 389 ALA A N 1
ATOM 3152 C CA . ALA A 1 389 ? -18.256 13.886 39.544 1.00 82.19 389 ALA A CA 1
ATOM 3153 C C . ALA A 1 389 ? -17.600 14.608 38.359 1.00 82.19 389 ALA A C 1
ATOM 3155 O O . ALA A 1 389 ? -17.288 15.793 38.467 1.00 82.19 389 ALA A O 1
ATOM 3156 N N . GLU A 1 390 ? -17.362 13.903 37.254 1.00 78.38 390 GLU A N 1
ATOM 3157 C CA . GLU A 1 390 ? -16.781 14.452 36.031 1.00 78.38 390 GLU A CA 1
ATOM 3158 C C . GLU A 1 390 ? -17.831 14.871 35.004 1.00 78.38 390 GLU A C 1
ATOM 3160 O O . GLU A 1 390 ? -18.964 14.389 34.990 1.00 78.38 390 GLU A O 1
ATOM 3165 N N . ASP A 1 391 ? -17.402 15.743 34.092 1.00 76.56 391 ASP A N 1
ATOM 3166 C CA . ASP A 1 391 ? -18.171 16.096 32.910 1.00 76.56 391 ASP A CA 1
ATOM 3167 C C . ASP A 1 391 ? -18.218 14.922 31.917 1.00 76.56 391 ASP A C 1
ATOM 3169 O O . ASP A 1 391 ? -17.215 14.530 31.319 1.00 76.56 391 ASP A O 1
ATOM 3173 N N . VAL A 1 392 ? -19.417 14.371 31.730 1.00 74.00 392 VAL A N 1
ATOM 3174 C CA . VAL A 1 392 ? -19.696 13.242 30.829 1.00 74.00 392 VAL A CA 1
ATOM 3175 C C . VAL A 1 392 ? -19.903 13.707 29.379 1.00 74.00 392 VAL A C 1
ATOM 3177 O O . VAL A 1 392 ? -20.053 12.888 28.468 1.00 74.00 392 VAL A O 1
ATOM 3180 N N . SER A 1 393 ? -19.901 15.020 29.123 1.00 80.19 393 SER A N 1
ATOM 3181 C CA . SER A 1 393 ? -20.184 15.591 27.800 1.00 80.19 393 SER A CA 1
ATOM 3182 C C . SER A 1 393 ? -19.238 15.068 26.721 1.00 80.19 393 SER A C 1
ATOM 3184 O O . SER A 1 393 ? -19.653 14.897 25.579 1.00 80.19 393 SER A O 1
ATOM 3186 N N . GLN A 1 394 ? -17.991 14.737 27.072 1.00 85.69 394 GLN A N 1
ATOM 3187 C CA . GLN A 1 394 ? -17.015 14.196 26.122 1.00 85.69 394 GLN A CA 1
ATOM 3188 C C . GLN A 1 394 ? -17.466 12.871 25.497 1.00 85.69 394 GLN A C 1
ATOM 3190 O O . GLN A 1 394 ? -17.376 12.710 24.282 1.00 85.69 394 GLN A O 1
ATOM 3195 N N . ALA A 1 395 ? -17.992 11.946 26.304 1.00 88.81 395 ALA A N 1
ATOM 3196 C CA . ALA A 1 395 ? -18.492 10.670 25.805 1.00 88.81 395 ALA A CA 1
ATOM 3197 C C . ALA A 1 395 ? -19.672 10.873 24.848 1.00 88.81 395 ALA A C 1
ATOM 3199 O O . ALA A 1 395 ? -19.703 10.300 23.761 1.00 88.81 395 ALA A O 1
ATOM 3200 N N . LEU A 1 396 ? -20.615 11.738 25.227 1.00 91.69 396 LEU A N 1
ATOM 3201 C CA . LEU A 1 396 ? -21.783 12.049 24.407 1.00 91.69 396 LEU A CA 1
ATOM 3202 C C . LEU A 1 396 ? -21.388 12.699 23.072 1.00 91.69 396 LEU A C 1
ATOM 3204 O O . LEU A 1 396 ? -21.909 12.318 22.026 1.00 91.69 396 LEU A O 1
ATOM 3208 N N . VAL A 1 397 ? -20.434 13.634 23.100 1.00 92.81 397 VAL A N 1
ATOM 3209 C CA . VAL A 1 397 ? -19.890 14.289 21.902 1.00 92.81 397 VAL A CA 1
ATOM 3210 C C . VAL A 1 397 ? -19.252 13.270 20.960 1.00 92.81 397 VAL A C 1
ATOM 3212 O O . VAL A 1 397 ? -19.481 13.334 19.755 1.00 92.81 397 VAL A O 1
ATOM 3215 N N . GLU A 1 398 ? -18.473 12.318 21.475 1.00 92.31 398 GLU A N 1
ATOM 3216 C CA . GLU A 1 398 ? -17.831 11.303 20.633 1.00 92.31 398 GLU A CA 1
ATOM 3217 C C . GLU A 1 398 ? -18.836 10.320 20.021 1.00 92.31 398 GLU A C 1
ATOM 3219 O O . GLU A 1 398 ? -18.727 10.014 18.833 1.00 92.31 398 GLU A O 1
ATOM 3224 N N . ILE A 1 399 ? -19.855 9.891 20.774 1.00 93.88 399 ILE A N 1
ATOM 3225 C CA . ILE A 1 399 ? -20.931 9.055 20.218 1.00 93.88 399 ILE A CA 1
ATOM 3226 C C . ILE A 1 399 ? -21.699 9.843 19.142 1.00 93.88 399 ILE A C 1
ATOM 3228 O O . ILE A 1 399 ? -21.919 9.318 18.051 1.00 93.88 399 ILE A O 1
ATOM 3232 N N . SER A 1 400 ? -22.049 11.110 19.399 1.00 92.81 400 SER A N 1
ATOM 3233 C CA . SER A 1 400 ? -22.746 11.964 18.423 1.00 92.81 400 SER A CA 1
ATOM 3234 C C . SER A 1 400 ? -21.945 12.123 17.133 1.00 92.81 400 SER A C 1
ATOM 3236 O O . SER A 1 400 ? -22.487 11.910 16.055 1.00 92.81 400 SER A O 1
ATOM 3238 N N . LYS A 1 401 ? -20.635 12.391 17.228 1.00 94.06 401 LYS A N 1
ATOM 3239 C CA . LYS A 1 401 ? -19.749 12.511 16.057 1.00 94.06 401 LYS A CA 1
ATOM 3240 C C . LYS A 1 401 ? -19.769 11.269 15.167 1.00 94.06 401 LYS A C 1
ATOM 3242 O O . LYS A 1 401 ? -19.679 11.407 13.950 1.00 94.06 401 LYS A O 1
ATOM 3247 N N . LEU A 1 402 ? -19.823 10.067 15.745 1.00 93.06 402 LEU A N 1
ATOM 3248 C CA . LEU A 1 402 ? -19.906 8.832 14.960 1.00 93.06 402 LEU A CA 1
ATOM 3249 C C . LEU A 1 402 ? -21.271 8.701 14.280 1.00 93.06 402 LEU A C 1
ATOM 3251 O O . LEU A 1 402 ? -21.332 8.400 13.089 1.00 93.06 402 LEU A O 1
ATOM 3255 N N . VAL A 1 403 ? -22.355 8.988 15.003 1.00 92.94 403 VAL A N 1
ATOM 3256 C CA . VAL A 1 403 ? -23.716 8.967 14.444 1.00 92.94 403 VAL A CA 1
ATOM 3257 C C . VAL A 1 403 ? -23.858 9.965 13.290 1.00 92.94 403 VAL A C 1
ATOM 3259 O O . VAL A 1 403 ? -24.419 9.614 12.252 1.00 92.94 403 VAL A O 1
ATOM 3262 N N . ASP A 1 404 ? -23.299 11.167 13.429 1.00 91.19 404 ASP A N 1
ATOM 3263 C CA . ASP A 1 404 ? -23.304 12.204 12.389 1.00 91.19 404 ASP A CA 1
ATOM 3264 C C . ASP A 1 404 ? -22.515 11.773 11.141 1.00 91.19 404 ASP A C 1
ATOM 3266 O O . ASP A 1 404 ? -22.869 12.135 10.020 1.00 91.19 404 ASP A O 1
ATOM 3270 N N . LYS A 1 405 ? -21.483 10.935 11.315 1.00 90.31 405 LYS A N 1
ATOM 3271 C CA . LYS A 1 405 ? -20.736 10.280 10.224 1.00 90.31 405 LYS A CA 1
ATOM 3272 C C . LYS A 1 405 ? -21.454 9.060 9.632 1.00 90.31 405 LYS A C 1
ATOM 3274 O O . LYS A 1 405 ? -20.894 8.395 8.765 1.00 90.31 405 LYS A O 1
ATOM 3279 N N . GLY A 1 406 ? -22.666 8.750 10.091 1.00 90.00 406 GLY A N 1
ATOM 3280 C CA . GLY A 1 406 ? -23.477 7.641 9.591 1.00 90.00 406 GLY A CA 1
ATOM 3281 C C . GLY A 1 406 ? -23.218 6.293 10.264 1.00 90.00 406 GLY A C 1
ATOM 3282 O O . GLY A 1 406 ? -23.703 5.280 9.763 1.00 90.00 406 GLY A O 1
ATOM 3283 N N . PHE A 1 407 ? -22.492 6.249 11.386 1.00 93.81 407 PHE A N 1
ATOM 3284 C CA . PHE A 1 407 ? -22.217 4.990 12.079 1.00 93.81 407 PHE A CA 1
ATOM 3285 C C . PHE A 1 407 ? -23.459 4.460 12.808 1.00 93.81 407 PHE A C 1
ATOM 3287 O O . PHE A 1 407 ? -24.208 5.222 13.428 1.00 93.81 407 PHE A O 1
ATOM 3294 N N . LYS A 1 408 ? -23.635 3.135 12.804 1.00 95.06 408 LYS A N 1
ATOM 3295 C CA . LYS A 1 408 ? -24.549 2.425 13.714 1.00 95.06 408 LYS A CA 1
ATOM 3296 C C . LYS A 1 408 ? -23.840 2.112 15.031 1.00 95.06 408 LYS A C 1
ATOM 3298 O O . LYS A 1 408 ? -22.702 1.646 15.010 1.00 95.06 408 LYS A O 1
ATOM 3303 N N . ILE A 1 409 ? -24.518 2.323 16.161 1.00 96.88 409 ILE A N 1
ATOM 3304 C CA . ILE A 1 409 ? -23.954 2.075 17.499 1.00 96.88 409 ILE A CA 1
ATOM 3305 C C . ILE A 1 409 ? -24.477 0.749 18.051 1.00 96.88 409 ILE A C 1
ATOM 3307 O O . ILE A 1 409 ? -25.625 0.664 18.468 1.00 96.88 409 ILE A O 1
ATOM 3311 N N . VAL A 1 410 ? -23.656 -0.293 18.067 1.00 96.88 410 VAL A N 1
ATOM 3312 C CA . VAL A 1 410 ? -24.046 -1.624 18.545 1.00 96.88 410 VAL A CA 1
ATOM 3313 C C . VAL A 1 410 ? -23.759 -1.791 20.032 1.00 96.88 410 VAL A C 1
ATOM 3315 O O . VAL A 1 410 ? -22.708 -1.382 20.531 1.00 96.88 410 VAL A O 1
ATOM 3318 N N . VAL A 1 411 ? -24.694 -2.411 20.741 1.00 96.75 411 VAL A N 1
ATOM 3319 C CA . VAL A 1 411 ? -24.601 -2.692 22.180 1.00 96.75 411 VAL A CA 1
ATOM 3320 C C . VAL A 1 411 ? -24.965 -4.150 22.403 1.00 96.75 411 VAL A C 1
ATOM 3322 O O . VAL A 1 411 ? -25.850 -4.669 21.727 1.00 96.75 411 VAL A O 1
ATOM 3325 N N . TYR A 1 412 ? -24.297 -4.823 23.345 1.00 95.56 412 TYR A N 1
ATOM 3326 C CA . TYR A 1 412 ? -24.617 -6.222 23.614 1.00 95.56 412 TYR A CA 1
ATOM 3327 C C . TYR A 1 412 ? -26.027 -6.409 24.162 1.00 95.56 412 TYR A C 1
ATOM 3329 O O . TYR A 1 412 ? -26.793 -7.167 23.594 1.00 95.56 412 TYR A O 1
ATOM 3337 N N . ASP A 1 413 ? -26.347 -5.725 25.259 1.00 94.50 413 ASP A N 1
ATOM 3338 C CA . ASP A 1 413 ? -27.614 -5.837 25.981 1.00 94.50 413 ASP A CA 1
ATOM 3339 C C . ASP A 1 413 ? -27.993 -4.436 26.488 1.00 94.50 413 ASP A C 1
ATOM 3341 O O . ASP A 1 413 ? -27.325 -3.881 27.375 1.00 94.50 413 ASP A O 1
ATOM 3345 N N . PHE A 1 414 ? -29.026 -3.828 25.892 1.00 94.25 414 PHE A N 1
ATOM 3346 C CA . PHE A 1 414 ? -29.449 -2.477 26.277 1.00 94.25 414 PHE A CA 1
ATOM 3347 C C . PHE A 1 414 ? -30.006 -2.409 27.697 1.00 94.25 414 PHE A C 1
ATOM 3349 O O . PHE A 1 414 ? -29.793 -1.403 28.377 1.00 94.25 414 PHE A O 1
ATOM 3356 N N . ASP A 1 415 ? -30.676 -3.457 28.177 1.00 92.38 415 ASP A N 1
ATOM 3357 C CA . ASP A 1 415 ? -31.256 -3.463 29.520 1.00 92.38 415 ASP A CA 1
ATOM 3358 C C . ASP A 1 415 ? -30.157 -3.414 30.582 1.00 92.38 415 ASP A C 1
ATOM 3360 O O . ASP A 1 415 ? -30.250 -2.654 31.556 1.00 92.38 415 ASP A O 1
ATOM 3364 N N . LEU A 1 416 ? -29.085 -4.186 30.380 1.00 91.62 416 LEU A N 1
ATOM 3365 C CA . LEU A 1 416 ? -27.903 -4.134 31.234 1.00 91.62 416 LEU A CA 1
ATOM 3366 C C . LEU A 1 416 ? -27.204 -2.775 31.127 1.00 91.62 416 LEU A C 1
ATOM 3368 O O . LEU A 1 416 ? -26.897 -2.164 32.156 1.00 91.62 416 LEU A O 1
ATOM 3372 N N . LEU A 1 417 ? -27.002 -2.270 29.907 1.00 94.88 417 LEU A N 1
ATOM 3373 C CA . LEU A 1 417 ? -26.354 -0.980 29.692 1.00 94.88 417 LEU A CA 1
ATOM 3374 C C . LEU A 1 417 ? -27.118 0.151 30.394 1.00 94.88 417 LEU 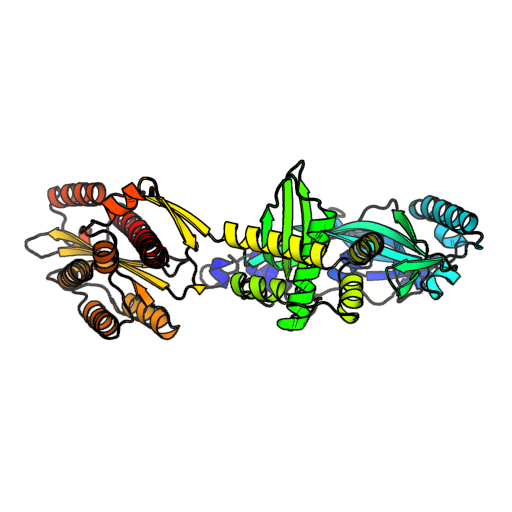A C 1
ATOM 3376 O O . LEU A 1 417 ? -26.519 0.954 31.107 1.00 94.88 417 LEU A O 1
ATOM 3380 N N . TYR A 1 418 ? -28.442 0.213 30.251 1.00 95.50 418 TYR A N 1
ATOM 3381 C CA . TYR A 1 418 ? -29.258 1.255 30.872 1.00 95.50 418 TYR A CA 1
ATOM 3382 C C . TYR A 1 418 ? -29.241 1.188 32.394 1.00 95.50 418 TYR A C 1
ATOM 3384 O O . TYR A 1 418 ? -29.207 2.245 33.031 1.00 95.50 418 TYR A O 1
ATOM 3392 N N . LYS A 1 419 ? -29.220 -0.011 32.988 1.00 93.69 419 LYS A N 1
ATOM 3393 C CA . LYS A 1 419 ? -29.022 -0.163 34.438 1.00 93.69 419 LYS A CA 1
ATOM 3394 C C . LYS A 1 419 ? -27.673 0.412 34.858 1.00 93.69 419 LYS A C 1
ATOM 3396 O O . LYS A 1 419 ? -27.638 1.254 35.751 1.00 93.69 419 LYS A O 1
ATOM 3401 N N . THR A 1 420 ? -26.600 0.052 34.160 1.00 93.69 420 THR A N 1
ATOM 3402 C CA . THR A 1 420 ? -25.248 0.563 34.428 1.00 93.69 420 THR A CA 1
ATOM 3403 C C . THR A 1 420 ? -25.164 2.085 34.319 1.00 93.69 420 THR A C 1
ATOM 3405 O O . THR A 1 420 ? -24.654 2.746 35.226 1.00 93.69 420 THR A O 1
ATOM 3408 N N . LEU A 1 421 ? -25.707 2.667 33.245 1.00 94.31 421 LEU A N 1
ATOM 3409 C CA . LEU A 1 421 ? -25.721 4.119 33.053 1.00 94.31 421 LEU A CA 1
ATOM 3410 C C . LEU A 1 421 ? -26.532 4.824 34.148 1.00 94.31 421 LEU A C 1
ATOM 3412 O O . LEU A 1 421 ? -26.118 5.881 34.612 1.00 94.31 421 LEU A O 1
ATOM 3416 N N . THR A 1 422 ? -27.642 4.231 34.601 1.00 93.50 422 THR A N 1
ATOM 3417 C CA . THR A 1 422 ? -28.458 4.775 35.704 1.00 93.50 422 THR A CA 1
ATOM 3418 C C . THR A 1 422 ? -27.677 4.776 37.020 1.00 93.50 422 THR A C 1
ATOM 3420 O O . THR A 1 422 ? -27.626 5.799 37.699 1.00 93.50 422 THR A O 1
ATOM 3423 N N . THR A 1 423 ? -27.015 3.665 37.357 1.00 91.06 423 THR A N 1
ATOM 3424 C CA . THR A 1 423 ? -26.189 3.537 38.572 1.00 91.06 423 THR A CA 1
ATOM 3425 C C . THR A 1 423 ? -25.048 4.554 38.599 1.00 91.06 423 THR A C 1
ATOM 3427 O O . THR A 1 423 ? -24.755 5.154 39.631 1.00 91.06 423 THR A O 1
ATOM 3430 N N . ALA A 1 424 ? -24.419 4.795 37.448 1.00 91.12 424 ALA A N 1
ATOM 3431 C CA . ALA A 1 424 ? -23.352 5.781 37.314 1.00 91.12 424 ALA A CA 1
ATOM 3432 C C . ALA A 1 424 ? -23.860 7.237 37.192 1.00 91.12 424 ALA A C 1
ATOM 3434 O O . ALA A 1 424 ? -23.051 8.165 37.168 1.00 91.12 424 ALA A O 1
ATOM 3435 N N . GLY A 1 425 ? -25.178 7.462 37.114 1.00 90.88 425 GLY A N 1
ATOM 3436 C CA . GLY A 1 425 ? -25.778 8.791 36.950 1.00 90.88 425 GLY A CA 1
ATOM 3437 C C . GLY A 1 425 ? -25.648 9.394 35.546 1.00 90.88 425 GLY A C 1
ATOM 3438 O O . GLY A 1 425 ? -25.747 10.609 35.378 1.00 90.88 425 GLY A O 1
ATOM 3439 N N . LEU A 1 426 ? -25.416 8.570 34.523 1.00 92.31 426 LEU A N 1
ATOM 3440 C CA . LEU A 1 426 ? -25.156 8.964 33.133 1.00 92.31 426 LEU A CA 1
ATOM 3441 C C . LEU A 1 426 ? -26.453 9.077 32.306 1.00 92.31 426 LEU A C 1
ATOM 3443 O O . LEU A 1 426 ? -26.566 8.533 31.203 1.00 92.31 426 LEU A O 1
ATOM 3447 N N . GLU A 1 427 ? -27.453 9.788 32.832 1.00 91.94 427 GLU A N 1
ATOM 3448 C CA . GLU A 1 427 ? -28.800 9.850 32.238 1.00 91.94 427 GLU A CA 1
ATOM 3449 C C . GLU A 1 427 ? -28.831 10.506 30.847 1.00 91.94 427 GLU A C 1
ATOM 3451 O O . GLU A 1 427 ? -29.611 10.089 29.995 1.00 91.94 427 GLU A O 1
ATOM 3456 N N . ALA A 1 428 ? -27.951 11.476 30.572 1.00 91.94 428 ALA A N 1
ATOM 3457 C CA . ALA A 1 428 ? -27.867 12.114 29.254 1.00 91.94 428 ALA A CA 1
ATOM 3458 C C . ALA A 1 428 ? -27.427 11.128 28.155 1.00 91.94 428 ALA A C 1
ATOM 3460 O O . ALA A 1 428 ? -28.042 11.065 27.091 1.00 91.94 428 ALA A O 1
ATOM 3461 N N . VAL A 1 429 ? -26.405 10.308 28.436 1.00 93.50 429 VAL A N 1
ATOM 3462 C CA . VAL A 1 429 ? -25.930 9.260 27.515 1.00 93.50 429 VAL A CA 1
ATOM 3463 C C . VAL A 1 429 ? -27.022 8.213 27.308 1.00 93.50 429 VAL A C 1
ATOM 3465 O O . VAL A 1 429 ? -27.327 7.847 26.176 1.00 93.50 429 VAL A O 1
ATOM 3468 N N . LYS A 1 430 ? -27.676 7.783 28.390 1.00 95.12 430 LYS A N 1
ATOM 3469 C CA . LYS A 1 430 ? -28.795 6.835 28.339 1.00 95.12 430 LYS A CA 1
ATOM 3470 C C . LYS A 1 430 ? -29.962 7.352 27.493 1.00 95.12 430 LYS A C 1
ATOM 3472 O O . LYS A 1 430 ? -30.478 6.605 26.666 1.00 95.12 430 LYS A O 1
ATOM 3477 N N . ALA A 1 431 ? -30.370 8.608 27.673 1.00 94.19 431 ALA A N 1
ATOM 3478 C CA . ALA A 1 431 ? -31.448 9.218 26.896 1.00 94.19 431 ALA A CA 1
ATOM 3479 C C . ALA A 1 431 ? -31.106 9.286 25.399 1.00 94.19 431 ALA A C 1
ATOM 3481 O O . ALA A 1 431 ? -31.944 8.947 24.564 1.00 94.19 431 ALA A O 1
ATOM 3482 N N . PHE A 1 432 ? -29.865 9.650 25.066 1.00 94.31 432 PHE A N 1
ATOM 3483 C CA . PHE A 1 432 ? -29.391 9.677 23.684 1.00 94.31 432 PHE A CA 1
ATOM 3484 C C . PHE A 1 432 ? -29.416 8.284 23.039 1.00 94.31 432 PHE A C 1
ATOM 3486 O O . PHE A 1 432 ? -29.972 8.114 21.955 1.00 94.31 432 PHE A O 1
ATOM 3493 N N . LEU A 1 433 ? -28.897 7.265 23.733 1.00 94.81 433 LEU A N 1
ATOM 3494 C CA . LEU A 1 433 ? -28.893 5.885 23.240 1.00 94.81 433 LEU A CA 1
ATOM 3495 C C . LEU A 1 433 ? -30.303 5.309 23.075 1.00 94.81 433 LEU A C 1
ATOM 3497 O O . LEU A 1 433 ? -30.541 4.607 22.098 1.00 94.81 433 LEU A O 1
ATOM 3501 N N . LYS A 1 434 ? -31.249 5.643 23.963 1.00 95.00 434 LYS A N 1
ATOM 3502 C CA . LYS A 1 434 ? -32.669 5.283 23.784 1.00 95.00 434 LYS A CA 1
ATOM 3503 C C . LYS A 1 434 ? -33.259 5.882 22.511 1.00 95.00 434 LYS A C 1
ATOM 3505 O O . LYS A 1 434 ? -34.007 5.208 21.810 1.00 95.00 434 LYS A O 1
ATOM 3510 N N . GLY A 1 435 ? -32.906 7.128 22.195 1.00 93.06 435 GLY A N 1
ATOM 3511 C CA . GLY A 1 435 ? -33.300 7.760 20.936 1.00 93.06 435 GLY A CA 1
ATOM 3512 C C . GLY A 1 435 ? -32.749 7.018 19.713 1.00 93.06 435 GLY A C 1
ATOM 3513 O O . GLY A 1 435 ? -33.474 6.819 18.740 1.00 93.06 435 GLY A O 1
ATOM 3514 N N . LEU A 1 436 ? -31.494 6.554 19.771 1.00 93.00 436 LEU A N 1
ATOM 3515 C CA . LEU A 1 436 ? -30.887 5.768 18.690 1.00 93.00 436 LEU A CA 1
ATOM 3516 C C . LEU A 1 436 ? -31.494 4.364 18.552 1.00 93.00 436 LEU A C 1
ATOM 3518 O O . LEU A 1 436 ? -31.692 3.913 17.422 1.00 93.00 436 LEU A O 1
ATOM 3522 N N . GLU A 1 437 ? -31.793 3.695 19.671 1.00 92.81 437 GLU A N 1
ATOM 3523 C CA . GLU A 1 437 ? -32.456 2.382 19.698 1.00 92.81 437 GLU A CA 1
ATOM 3524 C C . GLU A 1 437 ? -33.841 2.480 19.039 1.00 92.81 437 GLU A C 1
ATOM 3526 O O . GLU A 1 437 ? -34.123 1.769 18.075 1.00 92.81 437 GLU A O 1
ATOM 3531 N N . GLN A 1 438 ? -34.670 3.439 19.470 1.00 90.00 438 GLN A N 1
ATOM 3532 C CA . GLN A 1 438 ? -36.001 3.680 18.895 1.00 90.00 438 GLN A CA 1
ATOM 3533 C C . GLN A 1 438 ? -35.946 4.083 17.415 1.00 90.00 438 GLN A C 1
ATOM 3535 O O . GLN A 1 438 ? -36.845 3.750 16.647 1.00 90.00 438 GLN A O 1
ATOM 3540 N N . GLY A 1 439 ? -34.885 4.784 17.007 1.00 85.81 439 GLY A N 1
ATOM 3541 C CA . GLY A 1 439 ? -34.633 5.164 15.619 1.00 85.81 439 GLY A CA 1
ATOM 3542 C C . GLY A 1 439 ? -34.030 4.057 14.744 1.00 85.81 439 GLY A C 1
ATOM 3543 O O . GLY A 1 439 ? -33.694 4.336 13.593 1.00 85.81 439 GLY A O 1
ATOM 3544 N N . GLY A 1 440 ? -33.830 2.839 15.265 1.00 84.81 440 GLY A N 1
ATOM 3545 C CA . GLY A 1 440 ? -33.253 1.708 14.522 1.00 84.81 440 GLY A CA 1
ATOM 3546 C C . GLY A 1 440 ? -31.771 1.870 14.152 1.00 84.81 440 GLY A C 1
ATOM 3547 O O . GLY A 1 440 ? -31.256 1.141 13.304 1.00 84.81 440 GLY A O 1
ATOM 3548 N N . LYS A 1 441 ? -31.070 2.834 14.764 1.00 85.75 441 LYS A N 1
ATOM 3549 C CA . LYS A 1 441 ? -29.645 3.126 14.515 1.00 85.75 441 LYS A CA 1
ATOM 3550 C C . LYS A 1 441 ? -28.707 2.486 15.538 1.00 85.75 441 LYS A C 1
ATOM 3552 O O . LYS A 1 441 ? -27.490 2.630 15.415 1.00 85.75 441 LYS A O 1
ATOM 3557 N N . ALA A 1 442 ? -29.257 1.784 16.525 1.00 91.19 442 ALA A N 1
ATOM 3558 C CA . ALA A 1 442 ? -28.486 1.111 17.553 1.00 91.19 442 ALA A CA 1
ATOM 3559 C C . ALA A 1 442 ? -29.033 -0.304 17.814 1.00 91.19 442 ALA A C 1
ATOM 3561 O O . ALA A 1 442 ? -29.988 -0.449 18.574 1.00 91.19 442 ALA A O 1
ATOM 3562 N N . PRO A 1 443 ? -28.510 -1.341 17.130 1.00 92.62 443 PRO A N 1
ATOM 3563 C CA . PRO A 1 443 ? -29.007 -2.703 17.279 1.00 92.62 443 PRO A CA 1
ATOM 3564 C C . PRO A 1 443 ? -28.484 -3.372 18.560 1.00 92.62 443 PRO A C 1
ATOM 3566 O O . PRO A 1 443 ? -27.350 -3.143 18.990 1.00 92.62 443 PRO A O 1
ATOM 3569 N N . ASP A 1 444 ? -29.329 -4.232 19.127 1.00 94.50 444 ASP A N 1
ATOM 3570 C CA . ASP A 1 444 ? -29.045 -5.068 20.296 1.00 94.50 444 ASP A CA 1
ATOM 3571 C C . ASP A 1 444 ? -28.488 -6.425 19.840 1.00 94.50 444 ASP A C 1
ATOM 3573 O O . ASP A 1 444 ? -29.179 -7.212 19.181 1.00 94.50 444 ASP A O 1
ATOM 3577 N N . VAL A 1 445 ? -27.217 -6.692 20.147 1.00 94.19 445 VAL A N 1
ATOM 3578 C CA . VAL A 1 445 ? -26.523 -7.899 19.670 1.00 94.19 445 VAL A CA 1
ATOM 3579 C C . VAL A 1 445 ? -27.061 -9.157 20.350 1.00 94.19 445 VAL A C 1
ATOM 3581 O O . VAL A 1 445 ? -27.188 -10.190 19.691 1.00 94.19 445 VAL A O 1
ATOM 3584 N N . LYS A 1 446 ? -27.416 -9.092 21.639 1.00 93.81 446 LYS A N 1
ATOM 3585 C CA . LYS A 1 446 ? -27.958 -10.232 22.384 1.00 93.81 446 LYS A CA 1
ATOM 3586 C C . LYS A 1 446 ? -29.299 -10.657 21.801 1.00 93.81 446 LYS A C 1
ATOM 3588 O O . LYS A 1 446 ? -29.485 -11.854 21.581 1.00 93.81 446 LYS A O 1
ATOM 3593 N N . LYS A 1 447 ? -30.202 -9.719 21.496 1.00 91.88 447 LYS A N 1
ATOM 3594 C CA . LYS A 1 447 ? -31.479 -10.029 20.824 1.00 91.88 447 LYS A CA 1
ATOM 3595 C C . LYS A 1 447 ? -31.236 -10.665 19.455 1.00 91.88 447 LYS A C 1
ATOM 3597 O O . LYS A 1 447 ? -31.757 -11.746 19.194 1.00 91.88 447 LYS A O 1
ATOM 3602 N N . LEU A 1 448 ? -30.356 -10.072 18.642 1.00 90.81 448 LEU A N 1
ATOM 3603 C CA . LEU A 1 448 ? -30.023 -10.581 17.306 1.00 90.81 448 LEU A CA 1
ATOM 3604 C C . LEU A 1 448 ? -29.440 -12.006 17.337 1.00 90.81 448 LEU A C 1
ATOM 3606 O O . LEU A 1 448 ? -29.772 -12.836 16.492 1.00 90.81 448 LEU A O 1
ATOM 3610 N N . LEU A 1 449 ? -28.571 -12.306 18.306 1.00 88.88 449 LEU A N 1
ATOM 3611 C CA . LEU A 1 449 ? -28.020 -13.650 18.502 1.00 88.88 449 LEU A CA 1
ATOM 3612 C C . LEU A 1 449 ? -29.072 -14.627 19.027 1.00 88.88 449 LEU A C 1
ATOM 3614 O O . LEU A 1 449 ? -29.126 -15.763 18.561 1.00 88.88 449 LEU A O 1
ATOM 3618 N N . SER A 1 450 ? -29.917 -14.188 19.960 1.00 88.25 450 SER A N 1
ATOM 3619 C CA . SER A 1 450 ? -30.961 -15.029 20.555 1.00 88.25 450 SER A CA 1
ATOM 3620 C C . SER A 1 450 ? -31.988 -15.467 19.515 1.00 88.25 450 SER A C 1
ATOM 3622 O O . SER A 1 450 ? -32.370 -16.635 19.493 1.00 88.25 450 SER A O 1
ATOM 3624 N N . GLU A 1 451 ? -32.360 -14.574 18.595 1.00 88.12 451 GLU A N 1
ATOM 3625 C CA . GLU A 1 451 ? -33.224 -14.889 17.452 1.00 88.12 451 GLU A CA 1
ATOM 3626 C C . GLU A 1 451 ? -32.608 -15.950 16.526 1.00 88.12 451 GLU A C 1
ATOM 3628 O O . GLU A 1 451 ? -33.313 -16.828 16.032 1.00 88.12 451 GLU A O 1
ATOM 3633 N N . LYS A 1 452 ? -31.287 -15.907 16.306 1.00 86.31 452 LYS A N 1
ATOM 3634 C CA . LYS A 1 452 ? -30.591 -16.806 15.366 1.00 86.31 452 LYS A CA 1
ATOM 3635 C C . LYS A 1 452 ? -30.201 -18.151 15.981 1.00 86.31 452 LYS A C 1
ATOM 3637 O O . LYS A 1 452 ? -30.158 -19.155 15.273 1.00 86.31 452 LYS A O 1
ATOM 3642 N N . MET A 1 453 ? -29.917 -18.177 17.280 1.00 81.56 453 MET A N 1
ATOM 3643 C CA . MET A 1 453 ? -29.443 -19.360 18.010 1.00 81.56 453 MET A CA 1
ATOM 3644 C C . MET A 1 453 ? -30.542 -20.031 18.847 1.00 81.56 453 MET A C 1
ATOM 3646 O O . MET A 1 453 ? -30.314 -21.110 19.391 1.00 81.56 453 MET A O 1
ATOM 3650 N N . ASN A 1 454 ? -31.722 -19.408 18.955 1.00 82.44 454 ASN A N 1
ATOM 3651 C CA . ASN A 1 454 ? -32.850 -19.839 19.788 1.00 82.44 454 ASN A CA 1
ATOM 3652 C C . ASN A 1 454 ? -32.487 -20.047 21.276 1.00 82.44 454 ASN A C 1
ATOM 3654 O O . ASN A 1 454 ? -33.086 -20.870 21.968 1.00 82.44 454 ASN A O 1
ATOM 3658 N N . VAL A 1 455 ? -31.470 -19.326 21.758 1.00 85.50 455 VAL A N 1
ATOM 3659 C CA . VAL A 1 455 ? -30.962 -19.359 23.136 1.00 85.50 455 VAL A CA 1
ATOM 3660 C C . VAL A 1 455 ? -30.412 -17.976 23.477 1.00 85.50 455 VAL A C 1
ATOM 3662 O O . VAL A 1 455 ? -29.658 -17.407 22.690 1.00 85.50 455 VAL A O 1
ATOM 3665 N N . GLU A 1 456 ? -30.735 -17.453 24.663 1.00 85.62 456 GLU A N 1
ATOM 3666 C CA . GLU A 1 456 ? -30.052 -16.271 25.197 1.00 85.62 456 GLU A CA 1
ATOM 3667 C C . GLU A 1 456 ? -28.653 -16.644 25.693 1.00 85.62 456 GLU A C 1
ATOM 3669 O O . GLU A 1 456 ? -28.498 -17.454 26.609 1.00 85.62 456 GLU A O 1
ATOM 3674 N N . ILE A 1 457 ? -27.627 -16.030 25.108 1.00 84.19 457 ILE A N 1
ATOM 3675 C CA . ILE A 1 457 ? -26.227 -16.322 25.426 1.00 84.19 457 ILE A CA 1
ATOM 3676 C C . ILE A 1 457 ? -25.584 -15.063 26.034 1.00 84.19 457 ILE A C 1
ATOM 3678 O O . ILE A 1 457 ? -25.734 -13.975 25.475 1.00 84.19 457 ILE A O 1
ATOM 3682 N N . PRO A 1 458 ? -24.875 -15.153 27.173 1.00 88.75 458 PRO A N 1
ATOM 3683 C CA . PRO A 1 458 ? -24.044 -14.060 27.684 1.00 88.75 458 PRO A CA 1
ATOM 3684 C C . PRO A 1 458 ? -22.810 -13.808 26.807 1.00 88.75 458 PRO A C 1
ATOM 3686 O O . PRO A 1 458 ? -22.263 -14.748 26.233 1.00 88.75 458 PRO A O 1
ATOM 3689 N N . LEU A 1 459 ? -22.316 -12.566 26.770 1.00 89.00 459 LEU A N 1
ATOM 3690 C CA . LEU A 1 459 ? -21.188 -12.188 25.910 1.00 89.00 459 LEU A CA 1
ATOM 3691 C C . LEU A 1 459 ? -19.943 -13.053 26.161 1.00 89.00 459 LEU A C 1
ATOM 3693 O O . LEU A 1 459 ? -19.432 -13.632 25.215 1.00 89.00 459 LEU A O 1
ATOM 3697 N N . GLU A 1 460 ? -19.504 -13.233 27.412 1.00 88.44 460 GLU A N 1
ATOM 3698 C CA . GLU A 1 460 ? -18.297 -14.027 27.725 1.00 88.44 460 GLU A CA 1
ATOM 3699 C C . GLU A 1 460 ? -18.410 -15.507 27.316 1.00 88.44 460 GLU A C 1
ATOM 3701 O O . GLU A 1 460 ? -17.422 -16.139 26.931 1.00 88.44 460 GLU A O 1
ATOM 3706 N N . VAL A 1 461 ? -19.623 -16.072 27.354 1.00 85.25 461 VAL A N 1
ATOM 3707 C CA . VAL A 1 461 ? -19.878 -17.442 26.879 1.00 85.25 461 VAL A CA 1
ATOM 3708 C C . VAL A 1 461 ? -19.746 -17.493 25.361 1.00 85.25 461 VAL A C 1
ATOM 3710 O O . VAL A 1 461 ? -19.124 -18.409 24.821 1.00 85.25 461 VAL A O 1
ATOM 3713 N N . PHE A 1 462 ? -20.300 -16.493 24.676 1.00 85.00 462 PHE A N 1
ATOM 3714 C CA . PHE A 1 462 ? -20.197 -16.376 23.229 1.00 85.00 462 PHE A CA 1
ATOM 3715 C C . PHE A 1 462 ? -18.744 -16.159 22.783 1.00 85.00 462 PHE A C 1
ATOM 3717 O O . PHE A 1 462 ? -18.262 -16.854 21.898 1.00 85.00 462 PHE A O 1
ATOM 3724 N N . GLU A 1 463 ? -18.008 -15.276 23.451 1.00 87.50 463 GLU A N 1
ATOM 3725 C CA . GLU A 1 463 ? -16.582 -15.034 23.216 1.00 87.50 463 GLU A CA 1
ATOM 3726 C C . GLU A 1 463 ? -15.739 -16.296 23.369 1.00 87.50 463 GLU A C 1
ATOM 3728 O O . GLU A 1 463 ? -14.928 -16.602 22.494 1.00 87.50 463 GLU A O 1
ATOM 3733 N N . SER A 1 464 ? -15.972 -17.048 24.449 1.00 83.69 464 SER A N 1
ATOM 3734 C CA . SER A 1 464 ? -15.291 -18.318 24.705 1.00 83.69 464 SER A CA 1
ATOM 3735 C C . SER A 1 464 ? -15.569 -19.328 23.594 1.00 83.69 464 SER A C 1
ATOM 3737 O O . SER A 1 464 ? -14.650 -19.998 23.126 1.00 83.69 464 SER A O 1
ATOM 3739 N N . ALA A 1 465 ? -16.822 -19.411 23.133 1.00 80.75 465 ALA A N 1
ATOM 3740 C CA . ALA A 1 465 ? -17.209 -20.296 22.038 1.00 80.75 465 ALA A CA 1
ATOM 3741 C C . ALA A 1 465 ? -16.553 -19.910 20.701 1.00 80.75 465 ALA A C 1
ATOM 3743 O O . ALA A 1 465 ? -16.243 -20.791 19.904 1.00 80.75 465 ALA A O 1
ATOM 3744 N N . LEU A 1 466 ? -16.324 -18.613 20.472 1.00 79.75 466 LEU A N 1
ATOM 3745 C CA . LEU A 1 466 ? -15.663 -18.077 19.279 1.00 79.75 466 LEU A CA 1
ATOM 3746 C C . LEU A 1 466 ? -14.126 -18.092 19.359 1.00 79.75 466 LEU A C 1
ATOM 3748 O O . LEU A 1 466 ? -13.467 -17.792 18.362 1.00 79.75 466 LEU A O 1
ATOM 3752 N N . GLY A 1 467 ? -13.548 -18.379 20.529 1.00 80.62 467 GLY A N 1
ATOM 3753 C CA . GLY A 1 467 ? -12.112 -18.230 20.772 1.00 80.62 467 GLY A CA 1
ATOM 3754 C C . GLY A 1 467 ? -11.631 -16.778 20.668 1.00 80.62 467 GLY A C 1
ATOM 3755 O O . GLY A 1 467 ? -10.490 -16.537 20.267 1.00 80.62 467 GLY A O 1
ATOM 3756 N N . LEU A 1 468 ? -12.495 -15.802 20.978 1.00 85.31 468 LEU A N 1
ATOM 3757 C CA . LEU A 1 468 ? -12.107 -14.392 20.986 1.00 85.31 468 LEU A CA 1
ATOM 3758 C C . LEU A 1 468 ? -11.141 -14.110 22.137 1.00 85.31 468 LEU A C 1
ATOM 3760 O O . LEU A 1 468 ? -11.218 -14.701 23.214 1.00 85.31 468 LEU A O 1
ATOM 3764 N N . ARG A 1 469 ? -10.209 -13.186 21.900 1.00 83.50 469 ARG A N 1
ATOM 3765 C CA . ARG A 1 469 ? -9.234 -12.785 22.912 1.00 83.50 469 ARG A CA 1
ATOM 3766 C C . ARG A 1 469 ? -9.925 -11.944 23.992 1.00 83.50 469 ARG A C 1
ATOM 3768 O O . ARG A 1 469 ? -10.545 -10.933 23.676 1.00 83.50 469 ARG A O 1
ATOM 3775 N N . ARG A 1 470 ? -9.750 -12.342 25.252 1.00 88.69 470 ARG A N 1
ATOM 3776 C CA . ARG A 1 470 ? -10.093 -11.567 26.448 1.00 88.69 470 ARG A CA 1
ATOM 3777 C C . ARG A 1 470 ? -8.949 -11.700 27.446 1.00 88.69 470 ARG A C 1
ATOM 3779 O O . ARG A 1 470 ? -8.603 -12.810 27.850 1.00 88.69 470 ARG A O 1
ATOM 3786 N N . ASP A 1 471 ? -8.351 -10.573 27.803 1.00 87.88 471 ASP A N 1
ATOM 3787 C CA . ASP A 1 471 ? -7.229 -10.503 28.736 1.00 87.88 471 ASP A CA 1
ATOM 3788 C C . ASP A 1 471 ? -7.731 -10.361 30.190 1.00 87.88 471 ASP A C 1
ATOM 3790 O O . ASP A 1 471 ? -7.042 -10.783 31.118 1.00 87.88 471 ASP A O 1
ATOM 3794 N N . VAL A 1 472 ? -8.932 -9.794 30.400 1.00 89.00 472 VAL A N 1
ATOM 3795 C CA . VAL A 1 472 ? -9.551 -9.601 31.728 1.00 89.00 472 VAL A CA 1
ATOM 3796 C C . VAL A 1 472 ? -10.991 -10.105 31.743 1.00 89.00 472 VAL A C 1
ATOM 3798 O O . VAL A 1 472 ? -11.826 -9.617 30.984 1.00 89.00 472 VAL A O 1
ATOM 3801 N N . TRP A 1 473 ? -11.306 -11.022 32.659 1.00 89.12 473 TRP A N 1
ATOM 3802 C CA . TRP A 1 473 ? -12.650 -11.582 32.821 1.00 89.12 473 TRP A CA 1
ATOM 3803 C C . TRP A 1 473 ? -13.481 -10.805 33.844 1.00 89.12 473 TRP A C 1
ATOM 3805 O O . TRP A 1 473 ? -12.949 -10.163 34.758 1.00 89.12 473 TRP A O 1
ATOM 3815 N N . ALA A 1 474 ? -14.808 -10.912 33.756 1.00 88.31 474 ALA A N 1
ATOM 3816 C CA . ALA A 1 474 ? -15.719 -10.324 34.736 1.00 88.31 474 ALA A CA 1
ATOM 3817 C C . ALA A 1 474 ? -15.422 -10.825 36.162 1.00 88.31 474 ALA A C 1
ATOM 3819 O O . ALA A 1 474 ? -15.536 -10.064 37.126 1.00 88.31 474 ALA A O 1
ATOM 3820 N N . SER A 1 475 ? -14.962 -12.075 36.304 1.00 88.88 475 SER A N 1
ATOM 3821 C CA . SER A 1 475 ? -14.509 -12.649 37.577 1.00 88.88 475 SER A CA 1
ATOM 3822 C C . SER A 1 475 ? -13.294 -11.932 38.167 1.00 88.88 475 SER A C 1
ATOM 3824 O O . SER A 1 475 ? -13.207 -11.781 39.390 1.00 88.88 475 SER A O 1
ATOM 3826 N N . ASP A 1 476 ? -12.370 -11.462 37.329 1.00 90.31 476 ASP A N 1
ATOM 3827 C CA . ASP A 1 476 ? -11.179 -10.731 37.769 1.00 90.31 476 ASP A CA 1
ATOM 3828 C C . ASP A 1 476 ? -11.570 -9.345 38.278 1.00 90.31 476 ASP A C 1
ATOM 3830 O O . ASP A 1 476 ? -11.158 -8.929 39.369 1.00 90.31 476 ASP A O 1
ATOM 3834 N N . LEU A 1 477 ? -12.437 -8.656 37.526 1.00 90.06 477 LEU A N 1
ATOM 3835 C CA . LEU A 1 477 ? -12.974 -7.355 37.913 1.00 90.06 477 LEU A CA 1
ATOM 3836 C C . LEU A 1 477 ? -13.792 -7.459 39.207 1.00 90.06 477 LEU A C 1
ATOM 3838 O O . LEU A 1 477 ? -13.610 -6.646 40.117 1.00 90.06 477 LEU A O 1
ATOM 3842 N N . PHE A 1 478 ? -14.632 -8.489 39.334 1.00 90.69 478 PHE A N 1
ATOM 3843 C CA . PHE A 1 478 ? -15.387 -8.783 40.553 1.00 90.69 478 PHE A CA 1
ATOM 3844 C C . PHE A 1 478 ? -14.459 -9.035 41.746 1.00 90.69 478 PHE A C 1
ATOM 3846 O O . PHE A 1 478 ? -14.572 -8.368 42.776 1.00 90.69 478 PHE A O 1
ATOM 3853 N N . THR A 1 479 ? -13.485 -9.936 41.598 1.00 88.50 479 THR A N 1
ATOM 3854 C CA . THR A 1 479 ? -12.531 -10.272 42.666 1.00 88.50 479 THR A CA 1
ATOM 3855 C C . THR A 1 479 ? -11.775 -9.033 43.129 1.00 88.50 479 THR A C 1
ATOM 3857 O O . THR A 1 479 ? -11.649 -8.778 44.332 1.00 88.50 479 THR A O 1
ATOM 3860 N N . ARG A 1 480 ? -11.301 -8.215 42.184 1.00 88.88 480 ARG A N 1
ATOM 3861 C CA . ARG A 1 480 ? -10.599 -6.977 42.512 1.00 88.88 480 ARG A CA 1
ATOM 3862 C C . ARG A 1 480 ? -11.509 -5.977 43.218 1.00 88.88 480 ARG A C 1
ATOM 3864 O O . ARG A 1 480 ? -11.068 -5.339 44.173 1.00 88.88 480 ARG A O 1
ATOM 3871 N N . THR A 1 481 ? -12.759 -5.866 42.782 1.00 90.25 481 THR A N 1
ATOM 3872 C CA . THR A 1 481 ? -13.767 -5.003 43.408 1.00 90.25 481 THR A CA 1
ATOM 3873 C C . THR A 1 481 ? -13.981 -5.378 44.868 1.00 90.25 481 THR A C 1
ATOM 3875 O O . THR A 1 481 ? -13.896 -4.518 45.744 1.00 90.25 481 THR A O 1
ATOM 3878 N N . GLU A 1 482 ? -14.189 -6.664 45.151 1.00 90.31 482 GLU A N 1
ATOM 3879 C CA . GLU A 1 482 ? -14.416 -7.158 46.510 1.00 90.31 482 GLU A CA 1
ATOM 3880 C C . GLU A 1 482 ? -13.193 -6.959 47.418 1.00 90.31 482 GLU A C 1
ATOM 3882 O O . GLU A 1 482 ? -13.329 -6.596 48.590 1.00 90.31 482 GLU A O 1
ATOM 3887 N N . LEU A 1 483 ? -11.979 -7.114 46.880 1.00 87.38 483 LEU A N 1
ATOM 3888 C CA . LEU A 1 483 ? -10.751 -6.805 47.616 1.00 87.38 483 LEU A CA 1
ATOM 3889 C C . LEU A 1 483 ? -10.652 -5.324 47.994 1.00 87.38 483 LEU A C 1
ATOM 3891 O O . LEU A 1 483 ? -10.239 -5.014 49.114 1.00 87.38 483 LEU A O 1
ATOM 3895 N N . GLU A 1 484 ? -11.031 -4.414 47.095 1.00 87.44 484 GLU A N 1
ATOM 3896 C CA . GLU A 1 484 ? -11.053 -2.988 47.420 1.00 87.44 484 GLU A CA 1
ATOM 3897 C C . GLU A 1 484 ? -12.176 -2.663 48.412 1.00 87.44 484 GLU A C 1
ATOM 3899 O O . GLU A 1 484 ? -11.903 -1.981 49.396 1.00 87.44 484 GLU A O 1
ATOM 3904 N N . LYS A 1 485 ? -13.389 -3.220 48.266 1.00 87.94 485 LYS A N 1
ATOM 3905 C CA . LYS A 1 485 ? -14.491 -3.038 49.236 1.00 87.94 485 LYS A CA 1
ATOM 3906 C C . LYS A 1 485 ? -14.091 -3.418 50.663 1.00 87.94 485 LYS A C 1
ATOM 3908 O O . LYS A 1 485 ? -14.365 -2.669 51.604 1.00 87.94 485 LYS A O 1
ATOM 3913 N N . ARG A 1 486 ? -13.386 -4.544 50.841 1.00 85.50 486 ARG A N 1
ATOM 3914 C CA . ARG A 1 486 ? -12.916 -5.019 52.160 1.00 85.50 486 ARG A CA 1
ATOM 3915 C C . ARG A 1 486 ? -12.012 -4.021 52.878 1.00 85.50 486 ARG A C 1
ATOM 3917 O O . ARG A 1 486 ? -11.988 -3.999 54.107 1.00 85.50 486 ARG A O 1
ATOM 3924 N N . ARG A 1 487 ? -11.298 -3.174 52.135 1.00 84.38 487 ARG A N 1
ATOM 3925 C CA . ARG A 1 487 ? -10.434 -2.124 52.697 1.00 84.38 487 ARG A CA 1
ATOM 3926 C C . ARG A 1 487 ? -11.215 -0.916 53.211 1.00 84.38 487 ARG A C 1
ATOM 3928 O O . ARG A 1 487 ? -10.599 -0.020 53.779 1.00 84.38 487 ARG A O 1
ATOM 3935 N N . LYS A 1 488 ? -12.541 -0.887 53.020 1.00 80.44 488 LYS A N 1
ATOM 3936 C CA . LYS A 1 488 ? -13.429 0.240 53.344 1.00 80.44 488 LYS A CA 1
ATOM 3937 C C . LYS A 1 488 ? -12.850 1.561 52.819 1.00 80.44 488 LYS A C 1
ATOM 3939 O O . LYS A 1 488 ? -12.546 2.459 53.609 1.00 80.44 488 LYS A O 1
ATOM 3944 N N . PRO A 1 489 ? -12.647 1.671 51.494 1.00 81.06 489 PRO A N 1
ATOM 3945 C CA . PRO A 1 489 ? -11.935 2.786 50.904 1.00 81.06 489 PRO A CA 1
ATOM 3946 C C . PRO A 1 489 ? -12.663 4.087 51.229 1.00 81.06 489 PRO A C 1
ATOM 3948 O O . PRO A 1 489 ? -13.895 4.174 51.188 1.00 81.06 489 PRO A O 1
ATOM 3951 N N . ASN A 1 490 ? -11.892 5.113 51.580 1.00 87.69 490 ASN A N 1
ATOM 3952 C CA . ASN A 1 490 ? -12.451 6.444 51.747 1.00 87.69 490 ASN A CA 1
ATOM 3953 C C . ASN A 1 490 ? -12.805 7.040 50.372 1.00 87.69 490 ASN A C 1
ATOM 3955 O O . ASN A 1 490 ? -12.252 6.655 49.342 1.00 87.69 490 ASN A O 1
ATOM 3959 N N . VAL A 1 491 ? -13.717 8.014 50.354 1.00 87.19 491 VAL A N 1
ATOM 3960 C CA . VAL A 1 491 ? -14.185 8.640 49.104 1.00 87.19 491 VAL A CA 1
ATOM 3961 C C . VAL A 1 491 ? -13.036 9.291 48.328 1.00 87.19 491 VAL A C 1
ATOM 3963 O O . VAL A 1 491 ? -13.019 9.236 47.104 1.00 87.19 491 VAL A O 1
ATOM 3966 N N . LYS A 1 492 ? -12.031 9.848 49.022 1.00 87.31 492 LYS A N 1
ATOM 3967 C CA . LYS A 1 492 ? -10.848 10.451 48.383 1.00 87.31 492 LYS A CA 1
ATOM 3968 C C . LYS A 1 492 ? -10.063 9.441 47.539 1.00 87.31 492 LYS A C 1
ATOM 3970 O O . LYS A 1 492 ? -9.665 9.783 46.433 1.00 87.31 492 LYS A O 1
ATOM 3975 N N . PHE A 1 493 ? -9.876 8.218 48.033 1.00 87.06 493 PHE A N 1
ATOM 3976 C CA . PHE A 1 493 ? -9.191 7.142 47.316 1.00 87.06 493 PHE A CA 1
ATOM 3977 C C . PHE A 1 493 ? -9.974 6.692 46.082 1.00 87.06 493 PHE A C 1
ATOM 3979 O O . PHE A 1 493 ? -9.394 6.512 45.014 1.00 87.06 493 PHE A O 1
ATOM 3986 N N . ILE A 1 494 ? -11.297 6.554 46.199 1.00 87.25 494 ILE A N 1
ATOM 3987 C CA . ILE A 1 494 ? -12.128 6.179 45.050 1.00 87.25 494 ILE A CA 1
ATOM 3988 C C . ILE A 1 494 ? -12.085 7.299 44.001 1.00 87.25 494 ILE A C 1
ATOM 3990 O O . ILE A 1 494 ? -11.805 7.045 42.833 1.00 87.25 494 ILE A O 1
ATOM 3994 N N . ARG A 1 495 ? -12.259 8.555 44.433 1.00 89.06 495 ARG A N 1
ATOM 3995 C CA . ARG A 1 495 ? -12.205 9.741 43.568 1.00 89.06 495 ARG A CA 1
ATOM 3996 C C . ARG A 1 495 ? -10.845 9.922 42.888 1.00 89.06 495 ARG A C 1
ATOM 3998 O O . ARG A 1 495 ? -10.798 10.468 41.793 1.00 89.06 495 ARG A O 1
ATOM 4005 N N . SER A 1 496 ? -9.750 9.443 43.489 1.00 87.06 496 SER A N 1
ATOM 4006 C CA . SER A 1 496 ? -8.428 9.465 42.848 1.00 87.06 496 SER A CA 1
ATOM 4007 C C . SER A 1 496 ? -8.262 8.460 41.704 1.00 87.06 496 SER A C 1
ATOM 4009 O O . SER A 1 496 ? -7.199 8.451 41.097 1.00 87.06 496 SER A O 1
ATOM 4011 N N . LYS A 1 497 ? -9.277 7.629 41.410 1.00 89.81 497 LYS A N 1
ATOM 4012 C CA . LYS A 1 497 ? -9.270 6.614 40.341 1.00 89.81 497 LYS A CA 1
ATOM 4013 C C . LYS A 1 497 ? -8.014 5.738 40.390 1.00 89.81 497 LYS A C 1
ATOM 4015 O O . LYS A 1 497 ? -7.128 5.898 39.550 1.00 89.81 497 LYS A O 1
ATOM 4020 N N . PRO A 1 498 ? -7.905 4.828 41.376 1.00 88.81 498 PRO A N 1
ATOM 4021 C CA . PRO A 1 498 ? -6.686 4.064 41.614 1.00 88.81 498 PRO A CA 1
ATOM 4022 C C . PRO A 1 498 ? -6.163 3.426 40.325 1.00 88.81 498 PRO A C 1
ATOM 4024 O O . PRO A 1 498 ? -6.829 2.573 39.746 1.00 88.81 498 PRO A O 1
ATOM 4027 N N . GLU A 1 499 ? -4.963 3.824 39.901 1.00 88.81 499 GLU A N 1
ATOM 4028 C CA . GLU A 1 499 ? -4.419 3.554 38.562 1.00 88.81 499 GLU A CA 1
ATOM 4029 C C . GLU A 1 499 ? -4.506 2.075 38.161 1.00 88.81 499 GLU A C 1
ATOM 4031 O O . GLU A 1 499 ? -4.983 1.742 37.082 1.00 88.81 499 GLU A O 1
ATOM 4036 N N . ARG A 1 500 ? -4.148 1.164 39.077 1.00 88.38 500 ARG A N 1
ATOM 4037 C CA . ARG A 1 500 ? -4.227 -0.287 38.839 1.00 88.38 500 ARG A CA 1
ATOM 4038 C C . ARG A 1 500 ? -5.654 -0.790 38.613 1.00 88.38 500 ARG A C 1
ATOM 4040 O O . ARG A 1 500 ? -5.846 -1.721 37.842 1.00 88.38 500 ARG A O 1
ATOM 4047 N N . PHE A 1 501 ? -6.634 -0.223 39.317 1.00 91.75 501 PHE A N 1
ATOM 4048 C CA . PHE A 1 501 ? -8.036 -0.601 39.143 1.00 91.75 501 PHE A CA 1
ATOM 4049 C C . PHE A 1 501 ? -8.590 -0.016 37.844 1.00 91.75 501 PHE A C 1
ATOM 4051 O O . PHE A 1 501 ? -9.250 -0.722 37.090 1.00 91.75 501 PHE A O 1
ATOM 4058 N N . THR A 1 502 ? -8.276 1.248 37.560 1.00 92.81 502 THR A N 1
ATOM 4059 C CA . THR A 1 502 ? -8.671 1.921 36.319 1.00 92.81 502 THR A CA 1
ATOM 4060 C C . THR A 1 502 ? -8.114 1.188 35.099 1.00 92.81 502 THR A C 1
ATOM 4062 O O . THR A 1 502 ? -8.872 0.890 34.186 1.00 92.81 502 THR A O 1
ATOM 4065 N N . ALA A 1 503 ? -6.840 0.784 35.121 1.00 92.94 503 ALA A N 1
ATOM 4066 C CA . ALA A 1 503 ? -6.232 -0.001 34.046 1.00 92.94 503 ALA A CA 1
ATOM 4067 C C . ALA A 1 503 ? -6.912 -1.370 33.847 1.00 92.94 503 ALA A C 1
ATOM 4069 O O . ALA A 1 503 ? -7.110 -1.797 32.711 1.00 92.94 503 ALA A O 1
ATOM 4070 N N . LEU A 1 504 ? -7.306 -2.047 34.936 1.00 93.81 504 LEU A N 1
ATOM 4071 C CA . LEU A 1 504 ? -8.058 -3.306 34.870 1.00 93.81 504 LEU A CA 1
ATOM 4072 C C . LEU A 1 504 ? -9.439 -3.096 34.226 1.00 93.81 504 LEU A C 1
ATOM 4074 O O . LEU A 1 504 ? -9.823 -3.853 33.338 1.00 93.81 504 LEU A O 1
ATOM 4078 N N . LEU A 1 505 ? -10.157 -2.051 34.649 1.00 94.50 505 LEU A N 1
ATOM 4079 C CA . LEU A 1 505 ? -11.465 -1.673 34.110 1.00 94.50 505 LEU A CA 1
ATOM 4080 C C . LEU A 1 505 ? -11.384 -1.305 32.620 1.00 94.50 505 LEU A C 1
ATOM 4082 O O . LEU A 1 505 ? -12.222 -1.737 31.833 1.00 94.50 505 LEU A O 1
ATOM 4086 N N . GLU A 1 506 ? -10.370 -0.536 32.223 1.00 94.56 506 GLU A N 1
ATOM 4087 C CA . GLU A 1 506 ? -10.131 -0.163 30.825 1.00 94.56 506 GLU A CA 1
ATOM 4088 C C . GLU A 1 506 ? -9.767 -1.368 29.960 1.00 94.56 506 GLU A C 1
ATOM 4090 O O . GLU A 1 506 ? -10.224 -1.456 28.823 1.00 94.56 506 GLU A O 1
ATOM 4095 N N . SER A 1 507 ? -8.963 -2.302 30.478 1.00 94.25 507 SER A N 1
ATOM 4096 C CA . SER A 1 507 ? -8.635 -3.532 29.755 1.00 94.25 507 SER A CA 1
ATOM 4097 C C . SER A 1 507 ? -9.875 -4.398 29.548 1.00 94.25 507 SER A C 1
ATOM 4099 O O . SER A 1 507 ? -10.123 -4.815 28.421 1.00 94.25 507 SER A O 1
ATOM 4101 N N . TYR A 1 508 ? -10.687 -4.585 30.597 1.00 95.19 508 TYR A N 1
ATOM 4102 C CA . TYR A 1 508 ? -11.962 -5.300 30.510 1.00 95.19 508 TYR A CA 1
ATOM 4103 C C . TYR A 1 508 ? -12.865 -4.685 29.434 1.00 95.19 508 TYR A C 1
ATOM 4105 O O . TYR A 1 508 ? -13.289 -5.369 28.508 1.00 95.19 508 TYR A O 1
ATOM 4113 N N . LEU A 1 509 ? -13.111 -3.373 29.511 1.00 95.88 509 LEU A N 1
ATOM 4114 C CA . LEU A 1 509 ? -14.010 -2.688 28.582 1.00 95.88 509 LEU A CA 1
ATOM 4115 C C . LEU A 1 509 ? -13.487 -2.665 27.143 1.00 95.88 509 LEU A C 1
ATOM 4117 O O . LEU A 1 509 ? -14.291 -2.687 26.213 1.00 95.88 509 LEU A O 1
ATOM 4121 N N . ARG A 1 510 ? -12.163 -2.610 26.946 1.00 95.56 510 ARG A N 1
ATOM 4122 C CA . ARG A 1 510 ? -11.533 -2.663 25.619 1.00 95.56 510 ARG A CA 1
ATOM 4123 C C . ARG A 1 510 ? -11.797 -3.996 24.925 1.00 95.56 510 ARG A C 1
ATOM 4125 O O . ARG A 1 510 ? -12.094 -3.989 23.730 1.00 95.56 510 ARG A O 1
ATOM 4132 N N . ASP A 1 511 ? -11.695 -5.097 25.659 1.00 94.19 511 ASP A N 1
ATOM 4133 C CA . ASP A 1 511 ? -12.004 -6.426 25.133 1.00 94.19 511 ASP A CA 1
ATOM 4134 C C . ASP A 1 511 ? -13.506 -6.545 24.855 1.00 94.19 511 ASP A C 1
ATOM 4136 O O . ASP A 1 511 ? -13.897 -6.929 23.754 1.00 94.19 511 ASP A O 1
ATOM 4140 N N . ASP A 1 512 ? -14.336 -6.078 25.793 1.00 94.94 512 ASP A N 1
ATOM 4141 C CA . ASP A 1 512 ? -15.799 -6.071 25.696 1.00 94.94 512 ASP A CA 1
ATOM 4142 C C . ASP A 1 512 ? -16.276 -5.414 24.390 1.00 94.94 512 ASP A C 1
ATOM 4144 O O . ASP A 1 512 ? -16.960 -6.041 23.587 1.00 94.94 512 ASP A O 1
ATOM 4148 N N . VAL A 1 513 ? -15.861 -4.174 24.100 1.00 96.62 513 VAL A N 1
ATOM 4149 C CA . VAL A 1 513 ? -16.320 -3.479 22.883 1.00 96.62 513 VAL A CA 1
ATOM 4150 C C . VAL A 1 513 ? -15.833 -4.156 21.600 1.00 96.62 513 VAL A C 1
ATOM 4152 O O . VAL A 1 513 ? -16.615 -4.326 20.666 1.00 96.62 513 VAL A O 1
ATOM 4155 N N . ARG A 1 514 ? -14.580 -4.622 21.548 1.00 94.56 514 ARG A N 1
ATOM 4156 C CA . ARG A 1 514 ? -14.045 -5.333 20.369 1.00 94.56 514 ARG A CA 1
ATOM 4157 C C . ARG A 1 514 ? -14.793 -6.636 20.104 1.00 94.56 514 ARG A C 1
ATOM 4159 O O . ARG A 1 514 ? -15.066 -6.984 18.949 1.00 94.56 514 ARG A O 1
ATOM 4166 N N . ASN A 1 515 ? -15.157 -7.334 21.168 1.00 93.94 515 ASN A N 1
ATOM 4167 C CA . ASN A 1 515 ? -15.872 -8.592 21.078 1.00 93.94 515 ASN A CA 1
ATOM 4168 C C . ASN A 1 515 ? -17.350 -8.384 20.744 1.00 93.94 515 ASN A C 1
ATOM 4170 O O . ASN A 1 515 ? -17.869 -9.123 19.915 1.00 93.94 515 ASN A O 1
ATOM 4174 N N . ILE A 1 516 ? -17.999 -7.334 21.260 1.00 95.81 516 ILE A N 1
ATOM 4175 C CA . ILE A 1 516 ? -19.356 -6.929 20.847 1.00 95.81 516 ILE A CA 1
ATOM 4176 C C . ILE A 1 516 ? -19.397 -6.624 19.349 1.00 95.81 516 ILE A C 1
ATOM 4178 O O . ILE A 1 516 ? -20.296 -7.093 18.650 1.00 95.81 516 ILE A O 1
ATOM 4182 N N . TYR A 1 517 ? -18.411 -5.877 18.841 1.00 94.94 517 TYR A N 1
ATOM 4183 C CA . TYR A 1 517 ? -18.293 -5.576 17.414 1.00 94.94 517 TYR A CA 1
ATOM 4184 C C . TYR A 1 517 ? -18.215 -6.864 16.586 1.00 94.94 517 TYR A C 1
ATOM 4186 O O . TYR A 1 517 ? -18.976 -7.061 15.638 1.00 94.94 517 TYR A O 1
ATOM 4194 N N . THR A 1 518 ? -17.312 -7.769 16.970 1.00 91.38 518 THR A N 1
ATOM 4195 C CA . THR A 1 518 ? -17.120 -9.047 16.271 1.00 91.38 518 THR A CA 1
ATOM 4196 C C . THR A 1 518 ? -18.369 -9.923 16.364 1.00 91.38 518 THR A C 1
ATOM 4198 O O . THR A 1 518 ? -18.781 -10.520 15.370 1.00 91.38 518 THR A O 1
ATOM 4201 N N . ALA A 1 519 ? -19.021 -9.949 17.527 1.00 91.75 519 ALA A N 1
ATOM 4202 C CA . ALA A 1 519 ? -20.244 -10.700 17.751 1.00 91.75 519 ALA A CA 1
ATOM 4203 C C . ALA A 1 519 ? -21.393 -10.215 16.865 1.00 91.75 519 ALA A C 1
ATOM 4205 O O . ALA A 1 519 ? -22.096 -11.041 16.287 1.00 91.75 519 ALA A O 1
ATOM 4206 N N . TYR A 1 520 ? -21.536 -8.899 16.682 1.00 93.19 520 TYR A N 1
ATOM 4207 C CA . TYR A 1 520 ? -22.503 -8.338 15.740 1.00 93.19 520 TYR A CA 1
ATOM 4208 C C . TYR A 1 520 ? -22.226 -8.787 14.298 1.00 93.19 520 TYR A C 1
ATOM 4210 O O . TYR A 1 520 ? -23.141 -9.235 13.609 1.00 93.19 520 TYR A O 1
ATOM 4218 N N . LEU A 1 521 ? -20.968 -8.731 13.843 1.00 91.19 521 LEU A N 1
ATOM 4219 C CA . LEU A 1 521 ? -20.611 -9.171 12.488 1.00 91.19 521 LEU A CA 1
ATOM 4220 C C . LEU A 1 521 ? -20.903 -10.660 12.254 1.00 91.19 521 LEU A C 1
ATOM 4222 O O . LEU A 1 521 ? -21.390 -11.044 11.187 1.00 91.19 521 LEU A O 1
ATOM 4226 N N . VAL A 1 522 ? -20.621 -11.498 13.254 1.00 89.19 522 VAL A N 1
ATOM 4227 C CA . VAL A 1 522 ? -20.952 -12.928 13.227 1.00 89.19 522 VAL A CA 1
ATOM 4228 C C . VAL A 1 522 ? -22.464 -13.121 13.178 1.00 89.19 522 VAL A C 1
ATOM 4230 O O . VAL A 1 522 ? -22.954 -13.869 12.328 1.00 89.19 522 VAL A O 1
ATOM 4233 N N . ALA A 1 523 ? -23.204 -12.416 14.037 1.00 88.31 523 ALA A N 1
ATOM 4234 C CA . ALA A 1 523 ? -24.655 -12.479 14.075 1.00 88.31 523 ALA A CA 1
ATOM 4235 C C . ALA A 1 523 ? -25.241 -12.125 12.704 1.00 88.31 523 ALA A C 1
ATOM 4237 O O . ALA A 1 523 ? -26.018 -12.906 12.166 1.00 88.31 523 ALA A O 1
ATOM 4238 N N . GLU A 1 524 ? -24.832 -11.020 12.077 1.00 88.50 524 GLU A N 1
ATOM 4239 C CA . GLU A 1 524 ? -25.272 -10.627 10.730 1.00 88.50 524 GLU A CA 1
ATOM 4240 C C . GLU A 1 524 ? -25.043 -11.734 9.692 1.00 88.50 524 GLU A C 1
ATOM 4242 O O . GLU A 1 524 ? -25.962 -12.085 8.945 1.00 88.50 524 GLU A O 1
ATOM 4247 N N . LYS A 1 525 ? -23.863 -12.365 9.702 1.00 83.81 525 LYS A N 1
ATOM 4248 C CA . LYS A 1 525 ? -23.534 -13.450 8.766 1.00 83.81 525 LYS A CA 1
ATOM 4249 C C . LYS A 1 525 ? -24.341 -14.726 8.979 1.00 83.81 525 LYS A C 1
ATOM 4251 O O . LYS A 1 525 ? -24.677 -15.376 7.990 1.00 83.81 525 LYS A O 1
ATOM 4256 N N . MET A 1 526 ? -24.726 -15.058 10.212 1.00 81.06 526 MET A N 1
ATOM 4257 C CA . MET A 1 526 ? -25.603 -16.208 10.481 1.00 81.06 526 MET A CA 1
ATOM 4258 C C . MET A 1 526 ? -26.950 -16.118 9.747 1.00 81.06 526 MET A C 1
ATOM 4260 O O . MET A 1 526 ? -27.519 -17.148 9.400 1.00 81.06 526 MET A O 1
ATOM 4264 N N . GLY A 1 527 ? -27.445 -14.904 9.471 1.00 61.62 527 GLY A N 1
ATOM 4265 C CA . GLY A 1 527 ? -28.708 -14.695 8.750 1.00 61.62 527 GLY A CA 1
ATOM 4266 C C . GLY A 1 527 ? -28.606 -14.806 7.224 1.00 61.62 527 GLY A C 1
ATOM 4267 O O . GLY A 1 527 ? -29.628 -14.922 6.561 1.00 61.62 527 GLY A O 1
ATOM 4268 N N . GLN A 1 528 ? -27.396 -14.778 6.655 1.00 57.38 528 GLN A N 1
ATOM 4269 C CA . GLN A 1 528 ? -27.175 -14.784 5.199 1.00 57.38 528 GLN A CA 1
ATOM 4270 C C . GLN A 1 528 ? -26.968 -16.199 4.621 1.00 57.38 528 GLN A C 1
ATOM 4272 O O . GLN A 1 528 ? -26.869 -16.347 3.410 1.00 57.38 528 GLN A O 1
ATOM 4277 N N . GLY A 1 529 ? -26.894 -17.234 5.468 1.00 43.94 529 GLY A N 1
ATOM 4278 C CA . GLY A 1 529 ? -26.582 -18.620 5.086 1.00 43.94 529 GLY A CA 1
ATOM 4279 C C . GLY A 1 529 ? -27.780 -19.570 4.939 1.00 43.94 529 GLY A C 1
ATOM 4280 O O . GLY A 1 529 ? -27.583 -20.779 5.018 1.00 43.94 529 GLY A O 1
ATOM 4281 N N . GLN A 1 530 ? -29.005 -19.057 4.783 1.00 31.45 530 GLN A N 1
ATOM 4282 C CA . GLN A 1 530 ? -30.212 -19.863 4.506 1.00 31.45 530 GLN A CA 1
ATOM 4283 C C . GLN A 1 530 ? -30.820 -19.610 3.109 1.00 31.45 530 GLN A C 1
ATOM 4285 O O . GLN A 1 530 ? -31.970 -19.974 2.875 1.00 31.45 530 GLN A O 1
ATOM 4290 N N . GLY A 1 531 ? -30.064 -18.996 2.191 1.00 30.41 531 GLY A N 1
ATOM 4291 C CA . GLY A 1 531 ? -30.453 -18.804 0.787 1.00 30.41 531 GLY A CA 1
ATOM 4292 C C . GLY A 1 531 ? -29.744 -19.772 -0.139 1.00 30.41 531 GLY A C 1
ATOM 4293 O O . GLY A 1 531 ? -28.494 -19.780 -0.081 1.00 30.41 531 GLY A O 1
#

Sequence (531 aa):
MFLRELGLESDGALTQNGKNAWLKMNFYEFAPPYGIKRWRVGDDGSLRNLEDISHVDLVEKFQPGAIDPSSDGVVVEVRTGGKKGRVVTGVVVDSLLESRLRRHDALNPVLEEYERTKLRWNEEPNVRRDFHRGSIQSLIHLVAQLPSNGFGTFIEFANRVEWRIYSNKRRLLTVGERTFAIKDVKTIEVPTPTYGFYSDYTYGLAVEASPLDDTSLLRLGASFILIVLRRIHHISLFIMKFDMIVLGERKFVRFYEGECANYLPSIDWQSLRKDVENYQPDELDEVLLQQIEEQVYSDFLAKKLDWEIARTYALKIIDYVLLMQTLKVQIGDRVYTVTKPSKAIGLASLSAVSVQFREDLNAGLYGLALFDGEESKMFTGFFEFNRPAEDVSQALVEISKLVDKGFKIVVYDFDLLYKTLTTAGLEAVKAFLKGLEQGGKAPDVKKLLSEKMNVEIPLEVFESALGLRRDVWASDLFTRTELEKRRKPNVKFIRSKPERFTALLESYLRDDVRNIYTAYLVAEKMGQGQG

Nearest PDB structures (foldseek):
  2n76-assembly1_A  TM=5.192E-01  e=3.097E+00  synthetic construct
  2k3i-assembly1_A  TM=4.704E-01  e=4.297E+00  Shigella flexneri 2a
  7cww-assembly1_A  TM=4.037E-01  e=5.061E+00  Streptomyces laurentii

Secondary structure (DSSP, 8-state):
-HHHHTTSEETTEE-HHHHHHHHHB-SS-BS-SSPBEEEEE-TTS-EEE---B-HHHHHHT-STT-EETTTTEEEEEEEEETTTT-EEEEEEEEES-HHHHTTSTTTHHHHHHHHHHHHHTT----HHHHHHTT-EEEEEEEEEE--SEEEEEEEEEEEEEEEEEEEEEEEEEEETTEEEEEEEEEEEEE------EEEEEEEEEEEEEPTTS-HHHHHHHHHHHHHHHHHTS---TTTEEEEEEEETTEEEEEEEESS--S-GGG--HHHHHHHHHH----HHHHHHHHHH-HHHHHHHHHTTT-HHHHHHHHHHHHHHHHHHTEEEEEETTEEEEEEPP-GGG-EEEEEEEEEEEETTTTEEEEEEEEE-SS-EEEEEEEEETTEESS-THHHHHHHHHHHHTT-EEEES-HHHHHHHHHHTT-HHHHHHHHHHHHTTSS-BHHHHHHHHHSS---HHHHHHHHT---SS-HHHHHHHHHHHHHT---HHHHHT--HHHHHHHHHHHHHHHHHHHHHHHHHHHHTTS--

Solvent-accessible surface area (backbone atoms only — not comparable to full-atom values): 28947 Å² total; per-residue (Å²): 108,72,50,46,78,71,54,22,35,54,98,93,39,66,29,75,58,24,50,52,47,64,61,12,69,50,98,88,46,62,42,65,96,66,61,32,39,30,31,34,52,45,98,88,67,47,79,42,82,54,78,59,38,48,68,62,44,34,34,63,53,59,34,43,62,21,52,37,78,93,69,62,22,29,24,72,41,75,43,58,33,71,100,79,52,77,43,75,55,27,39,34,28,36,53,48,48,64,85,56,41,57,72,38,76,54,44,36,66,45,50,53,52,49,40,56,50,28,50,73,71,75,40,85,69,48,67,49,64,32,39,80,68,68,30,39,47,52,47,59,43,73,47,70,50,66,30,55,67,45,76,35,64,29,40,41,28,36,64,44,30,30,40,42,36,45,49,91,60,67,49,82,46,75,46,90,95,45,76,45,80,42,58,55,74,47,78,43,71,38,75,48,79,57,57,71,62,45,50,50,64,24,40,16,40,55,36,74,48,62,67,86,56,59,65,68,50,44,53,37,2,53,51,45,47,51,48,46,39,33,74,76,68,64,44,54,77,71,36,56,44,73,51,77,51,75,61,88,68,44,32,30,49,30,42,34,34,70,51,68,74,71,57,78,85,64,59,54,62,72,58,50,44,53,49,56,71,68,59,78,87,55,79,64,50,58,54,50,40,39,71,74,37,52,67,53,37,56,55,35,55,76,58,59,64,52,59,66,59,27,44,53,33,26,49,51,52,45,50,43,49,52,54,71,44,42,40,81,39,40,53,87,95,46,76,45,81,31,73,51,71,36,59,88,76,34,41,27,13,44,41,60,52,56,49,74,52,35,79,93,54,45,23,27,41,33,38,39,26,39,25,39,35,80,56,77,51,79,50,74,45,33,24,42,71,42,32,49,78,58,84,62,62,63,61,47,51,54,54,48,55,42,46,76,73,62,29,33,46,34,30,47,50,61,72,60,40,48,50,34,31,49,59,34,35,39,54,69,55,46,55,52,50,51,53,32,38,76,66,72,42,28,55,46,38,40,61,55,37,21,72,75,66,76,47,86,65,57,69,71,60,52,33,59,57,46,68,55,84,68,94,50,52,72,67,55,57,49,52,54,45,54,57,49,32,75,66,62,67,52,68,69,57,53,65,64,50,51,63,75,58,49,53,50,53,50,49,29,40,54,32,49,14,56,48,45,44,52,49,41,48,49,40,59,53,66,70,68,74,84,120